Protein AF-A0A2W5E5P2-F1 (afdb_monomer)

Organism: NCBI:txid151895

Nearest PDB structures (foldseek):
  4fcy-assembly1_A  TM=5.021E-01  e=3.282E-08  Muvirus mu
  4fcy-assembly1_B  TM=3.334E-01  e=4.243E-09  Muvirus mu
  1bco-assembly1_A  TM=6.342E-01  e=6.518E-04  Muvirus mu
  1bcm-assembly1_B  TM=6.400E-01  e=9.599E-04  Muvirus mu
  6p5a-assembly1_G  TM=2.755E-01  e=4.121E-02  Drosophila melanogaster

pLDDT: mean 82.72, std 11.28, range [42.25, 94.38]

InterPro domains:
  IPR001584 Integrase, catalytic core [PS50994] (298-435)
  IPR012337 Ribonuclease H-like superfamily [SSF53098] (307-435)
  IPR036397 Ribonuclease H superfamily [G3DSA:3.30.420.10] (304-435)

Solvent-accessible surface area (backbone atoms only — not comparable to full-atom values): 25452 Å² total; per-residue (Å²): 132,91,84,57,94,80,37,68,49,81,46,74,62,83,98,45,79,44,51,30,36,21,52,68,58,49,29,70,70,62,72,48,56,69,65,50,50,61,67,48,39,44,45,56,30,54,71,68,44,64,76,91,48,72,85,48,52,65,57,82,90,71,87,80,44,43,43,56,31,58,52,99,94,43,52,30,31,36,54,88,41,39,60,64,54,83,94,73,29,52,36,62,75,61,57,54,73,68,60,44,54,51,56,49,52,54,49,52,54,52,52,54,50,48,56,50,48,53,53,50,52,55,49,35,71,63,46,17,66,74,43,43,76,82,35,77,93,46,54,87,73,52,23,59,35,48,11,42,35,38,25,53,54,52,52,46,67,76,37,59,87,76,52,94,73,57,86,64,43,67,39,58,64,42,24,64,52,40,61,74,65,66,59,51,79,48,70,51,50,41,67,58,43,46,51,56,52,52,54,45,70,74,36,96,83,57,52,66,70,74,73,53,59,66,92,69,72,87,61,58,86,76,66,80,72,86,52,69,63,63,54,49,52,52,50,50,60,59,65,45,89,62,89,68,50,72,68,55,51,53,50,55,49,43,56,51,20,60,74,72,72,45,87,70,79,55,76,65,52,49,38,67,75,41,60,68,31,70,73,49,43,50,60,50,56,71,72,52,58,86,70,59,73,56,60,81,73,55,74,90,73,83,75,87,70,47,92,44,78,47,46,31,32,35,44,54,72,48,74,51,97,61,81,63,43,84,39,81,42,66,40,88,91,73,73,48,74,40,81,41,78,34,48,50,31,39,32,42,31,27,31,56,44,79,63,46,78,50,16,57,28,77,36,73,62,85,42,48,66,42,53,52,50,12,49,52,41,23,34,69,69,69,74,54,80,40,46,25,38,38,31,56,90,49,68,46,55,87,35,74,69,45,46,53,50,49,52,54,41,40,76,73,62,30,44,80,43,77,51,86,54,74,79,78,46,49,67,58,58,50,53,61,74,76,107

Foldseek 3Di:
DDDDPPQWDWDDDDPDIWIKGDPVVLCVQQVDDPCCCVPPQVVVVLVLADPVQNPAQAGDDSLPGFGWGQDPVGIITTLVSHDCDPDRGSSPSCPDPVVNVVVNVVVVVVVVLVVVLVVLVVQLVVQLVVQLVVPPVDDPVVSSLLSSQLSVLVVCVVCQVPPPDDSLVVLVSQLVSCVVVVRPQHDSHSVRSVVLNVVVVVDVPDDSSNSRDDPCVVVCVVVPDPDVVLLVQLLVVLLDLDPDDLVRSLVVSVVVCVVVVHDRDDSVCCCPPHCVDPVSVVSVVVNPPPPVVVVVPDDDDDDDFDPDWLQEKEKDKDFDPDFWDWDFDQDPVPRDTDTDTFTKMKIWIATRHVLDTQFMAIDSDFEPVRVVRRVVSNCVRVVDHGQEYEYAPTVHCPPPVNVVVVVVSVVVNHHYHHDPDCVVRVSVVVVVVVD

Structure (mmCIF, N/CA/C/O backbone):
data_AF-A0A2W5E5P2-F1
#
_entry.id   AF-A0A2W5E5P2-F1
#
loop_
_atom_site.group_PDB
_atom_site.id
_atom_site.type_symbol
_atom_site.label_atom_id
_atom_site.label_alt_id
_atom_site.label_comp_id
_atom_site.label_asym_id
_atom_site.label_entity_id
_atom_site.label_seq_id
_atom_site.pdbx_PDB_ins_code
_atom_site.Cartn_x
_atom_site.Cartn_y
_atom_site.Cartn_z
_atom_site.occupancy
_atom_site.B_iso_or_equiv
_atom_site.auth_seq_id
_atom_site.auth_comp_id
_atom_site.auth_asym_id
_atom_site.auth_atom_id
_atom_site.pdbx_PDB_model_num
ATOM 1 N N . MET A 1 1 ? -27.662 -18.181 34.108 1.00 81.56 1 MET A N 1
ATOM 2 C CA . MET A 1 1 ? -28.870 -17.351 34.311 1.00 81.56 1 MET A CA 1
ATOM 3 C C . MET A 1 1 ? -28.991 -16.408 33.131 1.00 81.56 1 MET A C 1
ATOM 5 O O . MET A 1 1 ? -27.960 -15.960 32.646 1.00 81.56 1 MET A O 1
ATOM 9 N N . ASN A 1 2 ? -30.200 -16.140 32.643 1.00 85.19 2 ASN A N 1
ATOM 10 C CA . ASN A 1 2 ? -30.403 -15.219 31.527 1.00 85.19 2 ASN A CA 1
ATOM 11 C C . ASN A 1 2 ? -30.612 -13.800 32.069 1.00 85.19 2 ASN A C 1
ATOM 13 O O . ASN A 1 2 ? -31.747 -13.435 32.369 1.00 85.19 2 ASN A O 1
ATOM 17 N N . PHE A 1 3 ? -29.534 -13.040 32.274 1.00 89.00 3 PHE A N 1
ATOM 18 C CA . PHE A 1 3 ? -29.609 -11.689 32.838 1.00 89.00 3 PHE A CA 1
ATOM 19 C C . PHE A 1 3 ? -30.214 -10.676 31.854 1.00 89.00 3 PHE A C 1
ATOM 21 O O . PHE A 1 3 ? -30.082 -10.786 30.639 1.00 89.00 3 PHE A O 1
ATOM 28 N N . ARG A 1 4 ? -30.891 -9.667 32.399 1.00 86.88 4 ARG A N 1
ATOM 29 C CA . ARG A 1 4 ? -31.403 -8.479 31.713 1.00 86.88 4 ARG A CA 1
ATOM 30 C C . ARG A 1 4 ? -31.076 -7.242 32.535 1.00 86.88 4 ARG A C 1
ATOM 32 O O . ARG A 1 4 ? -30.952 -7.312 33.758 1.00 86.88 4 ARG A O 1
ATOM 39 N N . GLN A 1 5 ? -30.980 -6.097 31.865 1.00 83.88 5 GLN A N 1
ATOM 40 C CA . GLN A 1 5 ? -30.762 -4.823 32.541 1.00 83.88 5 GLN A CA 1
ATOM 41 C C . GLN A 1 5 ? -31.852 -4.579 33.598 1.00 83.88 5 GLN A C 1
ATOM 43 O O . GLN A 1 5 ? -33.045 -4.677 33.316 1.00 83.88 5 GLN A O 1
ATOM 48 N N . GLY A 1 6 ? -31.426 -4.280 34.824 1.00 85.88 6 GLY A N 1
ATOM 49 C CA . GLY A 1 6 ? -32.301 -4.044 35.972 1.00 85.88 6 GLY A CA 1
ATOM 50 C C . GLY A 1 6 ? -32.672 -5.293 36.777 1.00 85.88 6 GLY A C 1
ATOM 51 O O . GLY A 1 6 ? -33.470 -5.179 37.702 1.00 85.88 6 GLY A O 1
ATOM 52 N N . ASP A 1 7 ? -32.126 -6.477 36.482 1.00 89.50 7 ASP A N 1
ATOM 53 C CA . ASP A 1 7 ? -32.485 -7.692 37.224 1.00 89.50 7 ASP A CA 1
ATOM 54 C C . ASP A 1 7 ? -31.989 -7.728 38.669 1.00 89.50 7 ASP A C 1
ATOM 56 O O . ASP A 1 7 ? -32.646 -8.329 39.518 1.00 89.50 7 ASP A O 1
ATOM 60 N N . ILE A 1 8 ? -30.838 -7.126 38.958 1.00 92.12 8 ILE A N 1
ATOM 61 C CA . ILE A 1 8 ? -30.255 -7.114 40.300 1.00 92.12 8 ILE A CA 1
ATOM 62 C C . ILE A 1 8 ? -30.016 -5.671 40.728 1.00 92.12 8 ILE A C 1
ATOM 64 O O . ILE A 1 8 ? -29.484 -4.861 39.969 1.00 92.12 8 ILE A O 1
ATOM 68 N N . ILE A 1 9 ? -30.423 -5.362 41.959 1.00 91.00 9 ILE A N 1
ATOM 69 C CA . ILE A 1 9 ? -30.237 -4.061 42.601 1.00 91.00 9 ILE A CA 1
ATOM 70 C C . ILE A 1 9 ? -29.561 -4.284 43.951 1.00 91.00 9 ILE A C 1
ATOM 72 O O . ILE A 1 9 ? -30.058 -5.027 44.797 1.00 91.00 9 ILE A O 1
ATOM 76 N N . THR A 1 10 ? -28.447 -3.603 44.186 1.00 90.50 10 THR A N 1
ATOM 77 C CA . THR A 1 10 ? -27.775 -3.578 45.487 1.00 90.50 10 THR A CA 1
ATOM 78 C C . THR A 1 10 ? -28.138 -2.287 46.224 1.00 90.50 10 THR A C 1
ATOM 80 O O . THR A 1 10 ? -28.123 -1.198 45.652 1.00 90.50 10 THR A O 1
ATOM 83 N N . ARG A 1 11 ? -28.532 -2.390 47.500 1.00 85.75 11 ARG A N 1
ATOM 84 C CA . ARG A 1 11 ? -28.806 -1.222 48.361 1.00 85.75 11 ARG A CA 1
ATOM 85 C C . ARG A 1 11 ? -28.060 -1.352 49.676 1.00 85.75 11 ARG A C 1
ATOM 87 O O . ARG A 1 11 ? -28.207 -2.361 50.368 1.00 85.75 11 ARG A O 1
ATOM 94 N N . ASN A 1 12 ? -27.340 -0.300 50.048 1.00 83.69 12 ASN A N 1
ATOM 95 C CA . ASN A 1 12 ? -26.654 -0.201 51.332 1.00 83.69 12 ASN A CA 1
ATOM 96 C C . ASN A 1 12 ? -27.573 0.501 52.335 1.00 83.69 12 ASN A C 1
ATOM 98 O O . ASN A 1 12 ? -28.024 1.617 52.087 1.00 83.69 12 ASN A O 1
ATOM 102 N N . THR A 1 13 ? -27.892 -0.166 53.445 1.00 75.50 13 THR A N 1
ATOM 103 C CA . THR A 1 13 ? -28.634 0.428 54.568 1.00 75.50 13 THR A CA 1
ATOM 104 C C . THR A 1 13 ? -27.751 0.338 55.810 1.00 75.50 13 THR A C 1
ATOM 106 O O . THR A 1 13 ? -27.682 -0.716 56.444 1.00 75.50 13 THR A O 1
ATOM 109 N N . GLY A 1 14 ? -27.026 1.417 56.121 1.00 73.88 14 GLY A N 1
ATOM 110 C CA . GLY A 1 14 ? -25.947 1.389 57.119 1.00 73.88 14 GLY A CA 1
ATOM 111 C C . GLY A 1 14 ? -24.838 0.411 56.710 1.00 73.88 14 GLY A C 1
ATOM 112 O O . GLY A 1 14 ? -24.455 0.382 55.542 1.00 73.88 14 GLY A O 1
ATOM 113 N N . ASP A 1 15 ? -24.400 -0.443 57.639 1.00 72.19 15 ASP A N 1
ATOM 114 C CA . ASP A 1 15 ? -23.336 -1.442 57.419 1.00 72.19 15 ASP A CA 1
ATOM 115 C C . ASP A 1 15 ? -23.787 -2.705 56.659 1.00 72.19 15 ASP A C 1
ATOM 117 O O . ASP A 1 15 ? -22.994 -3.619 56.434 1.00 72.19 15 ASP A O 1
ATOM 121 N N . LYS A 1 16 ? -25.068 -2.812 56.272 1.00 77.75 16 LYS A N 1
ATOM 122 C CA . LYS A 1 16 ? -25.607 -4.002 55.594 1.00 77.75 16 LYS A CA 1
ATOM 123 C C . LYS A 1 16 ? -25.937 -3.713 54.132 1.00 77.75 16 LYS A C 1
ATOM 125 O O . LYS A 1 16 ? -26.838 -2.927 53.826 1.00 77.75 16 LYS A O 1
ATOM 130 N N . GLN A 1 17 ? -25.250 -4.414 53.231 1.00 85.25 17 GLN A N 1
ATOM 131 C CA . GLN A 1 17 ? -25.606 -4.487 51.817 1.00 85.25 17 GLN A CA 1
ATOM 132 C C . GLN A 1 17 ? -26.724 -5.519 51.623 1.00 85.25 17 GLN A C 1
ATOM 134 O O . GLN A 1 17 ? -26.608 -6.672 52.034 1.00 85.25 17 GLN A O 1
ATOM 139 N N . THR A 1 18 ? -27.822 -5.099 50.998 1.00 89.69 18 THR A N 1
ATOM 140 C CA . THR A 1 18 ? -28.942 -5.975 50.628 1.00 89.69 18 THR A CA 1
ATOM 141 C C . THR A 1 18 ? -28.977 -6.153 49.118 1.00 89.69 18 THR A C 1
ATOM 143 O O . THR A 1 18 ? -28.883 -5.173 48.374 1.00 89.69 18 THR A O 1
ATOM 146 N N . VAL A 1 19 ? -29.103 -7.403 48.669 1.00 92.69 19 VAL A N 1
ATOM 147 C CA . VAL A 1 19 ? -29.170 -7.766 47.249 1.00 92.69 19 VAL A CA 1
ATOM 148 C C . VAL A 1 19 ? -30.609 -8.110 46.896 1.00 92.69 19 VAL A C 1
ATOM 150 O O . VAL A 1 19 ? -31.209 -9.025 47.462 1.00 92.69 19 VAL A O 1
ATOM 153 N N . TRP A 1 20 ? -31.159 -7.355 45.955 1.00 93.31 20 TRP A N 1
ATOM 154 C CA . TRP A 1 20 ? -32.534 -7.459 45.499 1.00 93.31 20 TRP A CA 1
ATOM 155 C C . TRP A 1 20 ? -32.565 -8.027 44.086 1.00 93.31 20 TRP A C 1
ATOM 157 O O . TRP A 1 20 ? -31.897 -7.512 43.195 1.00 93.31 20 TRP A O 1
ATOM 167 N N . VAL A 1 21 ? -33.362 -9.072 43.882 1.00 93.56 21 VAL A N 1
ATOM 168 C CA . VAL A 1 21 ? -33.466 -9.819 42.624 1.00 93.56 21 VAL A CA 1
ATOM 169 C C . VAL A 1 21 ? -34.850 -9.601 42.017 1.00 93.56 21 VAL A C 1
ATOM 171 O O . VAL A 1 21 ? -35.857 -9.675 42.725 1.00 93.56 21 VAL A O 1
ATOM 174 N N . SER A 1 22 ? -34.921 -9.314 40.719 1.00 94.19 22 SER A N 1
ATOM 175 C CA . SER A 1 22 ? -36.174 -9.039 40.016 1.00 94.19 22 SER A CA 1
ATOM 176 C C . SER A 1 22 ? -37.106 -10.250 40.045 1.00 94.19 22 SER A C 1
ATOM 178 O O . SER A 1 22 ? -36.676 -11.404 39.984 1.00 94.19 22 SER A O 1
ATOM 180 N N . GLN A 1 23 ? -38.418 -10.003 40.086 1.00 93.75 23 GLN A N 1
ATOM 181 C CA . GLN A 1 23 ? -39.433 -11.055 39.984 1.00 93.75 23 GLN A CA 1
ATOM 182 C C . GLN A 1 23 ? -39.202 -11.951 38.761 1.00 93.75 23 GLN A C 1
ATOM 184 O O . GLN A 1 23 ? -39.362 -13.163 38.857 1.00 93.75 23 GLN A O 1
ATOM 189 N N . ARG A 1 24 ? -38.834 -11.359 37.620 1.00 92.94 24 ARG A N 1
ATOM 190 C CA . ARG A 1 24 ? -38.582 -12.086 36.373 1.00 92.94 24 ARG A CA 1
ATOM 191 C C . ARG A 1 24 ? -37.457 -13.104 36.549 1.00 92.94 24 ARG A C 1
ATOM 193 O O . ARG A 1 24 ? -37.641 -14.261 36.190 1.00 92.94 24 ARG A O 1
ATOM 200 N N . LEU A 1 25 ? -36.334 -12.680 37.128 1.00 91.94 25 LEU A N 1
ATOM 201 C CA . LEU A 1 25 ? -35.189 -13.551 37.373 1.00 91.94 25 LEU A CA 1
ATOM 202 C C . LEU A 1 25 ? -35.521 -14.629 38.419 1.00 91.94 25 LEU A C 1
ATOM 204 O O . LEU A 1 25 ? -35.109 -15.774 38.270 1.00 91.94 25 LEU A O 1
ATOM 208 N N . VAL A 1 26 ? -36.345 -14.305 39.424 1.00 92.19 26 VAL A N 1
ATOM 209 C CA . VAL A 1 26 ? -36.855 -15.295 40.390 1.00 92.19 26 VAL A CA 1
ATOM 210 C C . VAL A 1 26 ? -37.728 -16.359 39.730 1.00 92.19 26 VAL A C 1
ATOM 212 O O . VAL A 1 26 ? -37.587 -17.537 40.042 1.00 92.19 26 VAL A O 1
ATOM 215 N N . ILE A 1 27 ? -38.617 -15.971 38.818 1.00 92.94 27 ILE A N 1
ATOM 216 C CA . ILE A 1 27 ? -39.468 -16.910 38.075 1.00 92.94 27 ILE A CA 1
ATOM 217 C C . ILE A 1 27 ? -38.615 -17.818 37.181 1.00 92.94 27 ILE A C 1
ATOM 219 O O . ILE A 1 27 ? -38.815 -19.029 37.197 1.00 92.94 27 ILE A O 1
ATOM 223 N N . ASP A 1 28 ? -37.660 -17.236 36.451 1.00 91.69 28 ASP A N 1
ATOM 224 C CA . ASP A 1 28 ? -36.781 -17.940 35.508 1.00 91.69 28 ASP A CA 1
ATOM 225 C C . ASP A 1 28 ? -35.889 -18.975 36.212 1.00 91.69 28 ASP A C 1
ATOM 227 O O . ASP A 1 28 ? -35.798 -20.121 35.785 1.00 91.69 28 ASP A O 1
ATOM 231 N N . VAL A 1 29 ? -35.278 -18.596 37.339 1.00 91.12 29 VAL A N 1
ATOM 232 C CA . VAL A 1 29 ? -34.341 -19.462 38.072 1.00 91.12 29 VAL A CA 1
ATOM 233 C C . VAL A 1 29 ? -35.060 -20.499 38.939 1.00 91.12 29 VAL A C 1
ATOM 235 O O . VAL A 1 29 ? -34.626 -21.646 39.005 1.00 91.12 29 VAL A O 1
ATOM 238 N N . CYS A 1 30 ? -36.155 -20.124 39.607 1.00 89.81 30 CYS A N 1
ATOM 239 C CA . CYS A 1 30 ? -36.837 -21.005 40.561 1.00 89.81 30 CYS A CA 1
ATOM 240 C C . CYS A 1 30 ? -38.021 -21.784 39.966 1.00 89.81 30 CYS A C 1
ATOM 242 O O . CYS A 1 30 ? -38.613 -22.598 40.676 1.00 89.81 30 CYS A O 1
ATOM 244 N N . GLY A 1 31 ? -38.441 -21.496 38.728 1.00 88.06 31 GLY A N 1
ATOM 245 C CA . GLY A 1 31 ? -39.604 -22.132 38.096 1.00 88.06 31 GLY A CA 1
ATOM 246 C C . GLY A 1 31 ? -40.939 -21.849 38.803 1.00 88.06 31 GLY A C 1
ATOM 247 O O . GLY A 1 31 ? -41.869 -22.653 38.740 1.00 88.06 31 GLY A O 1
ATOM 248 N N . ILE A 1 32 ? -41.046 -20.730 39.528 1.00 89.38 32 ILE A N 1
ATOM 249 C CA . ILE A 1 32 ? -42.241 -20.379 40.313 1.00 89.38 32 ILE A CA 1
ATOM 250 C C . ILE A 1 32 ? -43.209 -19.575 39.442 1.00 89.38 32 ILE A C 1
ATOM 252 O O . ILE A 1 32 ? -42.809 -18.628 38.777 1.00 89.38 32 ILE A O 1
ATOM 256 N N . SER A 1 33 ? -44.509 -19.878 39.498 1.00 91.31 33 SER A N 1
ATOM 257 C CA . SER A 1 33 ? -45.507 -19.057 38.799 1.00 91.31 33 SER A CA 1
ATOM 258 C C . SER A 1 33 ? -45.626 -17.650 39.400 1.00 91.31 33 SER A C 1
ATOM 260 O O . SER A 1 33 ? -45.641 -17.464 40.621 1.00 91.31 33 SER A O 1
ATOM 262 N N . GLU A 1 34 ? -45.827 -16.643 38.547 1.00 91.12 34 GLU A N 1
ATOM 263 C CA . GLU A 1 34 ? -46.121 -15.273 38.988 1.00 91.12 34 GLU A CA 1
ATOM 264 C C . GLU A 1 34 ? -47.317 -15.220 39.953 1.00 91.12 34 GLU A C 1
ATOM 266 O O . GLU A 1 34 ? -47.295 -14.491 40.950 1.00 91.12 34 GLU A O 1
ATOM 271 N N . LYS A 1 35 ? -48.346 -16.038 39.693 1.00 92.12 35 LYS A N 1
ATOM 272 C CA . LYS A 1 35 ? -49.526 -16.148 40.556 1.00 92.12 35 LYS A CA 1
ATOM 273 C C . LYS A 1 35 ? -49.124 -16.510 41.985 1.00 92.12 35 LYS A C 1
ATOM 275 O O . LYS A 1 35 ? -49.577 -15.841 42.909 1.00 92.12 35 LYS A O 1
ATOM 280 N N . HIS A 1 36 ? -48.241 -17.493 42.170 1.00 90.31 36 HIS A N 1
ATOM 281 C CA . HIS A 1 36 ? -47.772 -17.907 43.494 1.00 90.31 36 HIS A CA 1
ATOM 282 C C . HIS A 1 36 ? -47.034 -16.778 44.226 1.00 90.31 36 HIS A C 1
ATOM 284 O O . HIS A 1 36 ? -47.333 -16.486 45.387 1.00 90.31 36 HIS A O 1
ATOM 290 N N . LEU A 1 37 ? -46.125 -16.087 43.534 1.00 91.12 37 LEU A N 1
ATOM 291 C CA . LEU A 1 37 ? -45.415 -14.941 44.097 1.00 91.12 37 LEU A CA 1
ATOM 292 C C . LEU A 1 37 ? -46.387 -13.833 44.531 1.00 91.12 37 LEU A C 1
ATOM 294 O O . LEU A 1 37 ? -46.257 -13.303 45.636 1.00 91.12 37 LEU A O 1
ATOM 298 N N . ARG A 1 38 ? -47.385 -13.515 43.698 1.00 90.19 38 ARG A N 1
ATOM 299 C CA . ARG A 1 38 ? -48.368 -12.455 43.954 1.00 90.19 38 ARG A CA 1
ATOM 300 C C . ARG A 1 38 ? -49.349 -12.793 45.076 1.00 90.19 38 ARG A C 1
ATOM 302 O O . ARG A 1 38 ? -49.596 -11.937 45.917 1.00 90.19 38 ARG A O 1
ATOM 309 N N . THR A 1 39 ? -49.932 -13.992 45.081 1.00 88.94 39 THR A N 1
ATOM 310 C CA . THR A 1 39 ? -51.040 -14.333 45.992 1.00 88.94 39 THR A CA 1
ATOM 311 C C . THR A 1 39 ? -50.588 -15.005 47.281 1.00 88.94 39 THR A C 1
ATOM 313 O O . THR A 1 39 ? -51.294 -14.912 48.279 1.00 88.94 39 THR A O 1
ATOM 316 N N . VAL A 1 40 ? -49.439 -15.686 47.284 1.00 89.19 40 VAL A N 1
ATOM 317 C CA . VAL A 1 40 ? -48.952 -16.427 48.457 1.00 89.19 40 VAL A CA 1
ATOM 318 C C . VAL A 1 40 ? -47.790 -15.690 49.109 1.00 89.19 40 VAL A C 1
ATOM 320 O O . VAL A 1 40 ? -47.907 -15.260 50.255 1.00 89.19 40 VAL A O 1
ATOM 323 N N . CYS A 1 41 ? -46.679 -15.505 48.391 1.00 88.94 41 CYS A N 1
ATOM 324 C CA . CYS A 1 41 ? -45.459 -14.940 48.976 1.00 88.94 41 CYS A CA 1
ATOM 325 C C . CYS A 1 41 ? -45.663 -13.495 49.443 1.00 88.94 41 CYS A C 1
ATOM 327 O O . CYS A 1 41 ? -45.312 -13.164 50.576 1.00 88.94 41 CYS A O 1
ATOM 329 N N . ARG A 1 42 ? -46.272 -12.643 48.604 1.00 90.69 42 ARG A N 1
ATOM 330 C CA . ARG A 1 42 ? -46.484 -11.232 48.961 1.00 90.69 42 ARG A CA 1
ATOM 331 C C . ARG A 1 42 ? -47.466 -11.044 50.105 1.00 90.69 42 ARG A C 1
ATOM 333 O O . ARG A 1 42 ? -47.174 -10.243 50.989 1.00 90.69 42 ARG A O 1
ATOM 340 N N . ASN A 1 43 ? -48.584 -11.771 50.092 1.00 89.94 43 ASN A N 1
ATOM 341 C CA . ASN A 1 43 ? -49.609 -11.677 51.132 1.00 89.94 43 ASN A CA 1
ATOM 342 C C . ASN A 1 43 ? -49.062 -12.131 52.488 1.00 89.94 43 ASN A C 1
ATOM 344 O O . ASN A 1 43 ? -49.134 -11.365 53.443 1.00 89.94 43 ASN A O 1
ATOM 348 N N . ARG A 1 44 ? -48.384 -13.288 52.548 1.00 89.69 44 ARG A N 1
ATOM 349 C CA . ARG A 1 44 ? -47.745 -13.778 53.786 1.00 89.69 44 ARG A CA 1
ATOM 350 C C . ARG A 1 44 ? -46.717 -12.797 54.350 1.00 89.69 44 ARG A C 1
ATOM 352 O O . ARG A 1 44 ? -46.625 -12.625 55.563 1.00 89.69 44 ARG A O 1
ATOM 359 N N . TYR A 1 45 ? -45.941 -12.142 53.485 1.00 90.94 45 TYR A N 1
ATOM 360 C CA . TYR A 1 45 ? -45.010 -11.109 53.937 1.00 90.94 45 TYR A CA 1
ATOM 361 C C . TYR A 1 45 ? -45.720 -9.860 54.430 1.00 90.94 45 TYR A C 1
ATOM 363 O O . TYR A 1 45 ? -45.411 -9.381 55.520 1.00 90.94 45 TYR A O 1
ATOM 371 N N . LYS A 1 46 ? -46.728 -9.386 53.702 1.00 89.12 46 LYS A N 1
ATOM 372 C CA . LYS A 1 46 ? -47.509 -8.215 54.096 1.00 89.12 46 LYS A CA 1
ATOM 373 C C . LYS A 1 46 ? -48.242 -8.425 55.430 1.00 89.12 46 LYS A C 1
ATOM 375 O O . LYS A 1 46 ? -48.257 -7.515 56.249 1.00 89.12 46 LYS A O 1
ATOM 380 N N . GLU A 1 47 ? -48.762 -9.622 55.692 1.00 90.25 47 GLU A N 1
ATOM 381 C CA . GLU A 1 47 ? -49.372 -10.010 56.978 1.00 90.25 47 GLU A CA 1
ATOM 382 C C . GLU A 1 47 ? -48.371 -10.013 58.142 1.00 90.25 47 GLU A C 1
ATOM 384 O O . GLU A 1 47 ? -48.736 -9.713 59.275 1.00 90.25 47 GLU A O 1
ATOM 389 N N . SER A 1 48 ? -47.097 -10.316 57.871 1.00 88.75 48 SER A N 1
ATOM 390 C CA . SER A 1 48 ? -46.043 -10.306 58.894 1.00 88.75 48 SER A CA 1
ATOM 391 C C . SER A 1 48 ? -45.599 -8.900 59.315 1.00 88.75 48 SER A C 1
ATOM 393 O O . SER A 1 48 ? -44.935 -8.756 60.342 1.00 88.75 48 SER A O 1
ATOM 395 N N . VAL A 1 49 ? -45.942 -7.876 58.527 1.00 89.19 49 VAL A N 1
ATOM 396 C CA . VAL A 1 49 ? -45.543 -6.477 58.720 1.00 89.19 49 VAL A CA 1
ATOM 397 C C . VAL A 1 49 ? -46.683 -5.701 59.386 1.00 89.19 49 VAL A C 1
ATOM 399 O O . VAL A 1 49 ? -47.845 -5.841 59.004 1.00 89.19 49 VAL A O 1
ATOM 402 N N . GLN A 1 50 ? -46.362 -4.833 60.352 1.00 88.31 50 GLN A N 1
ATOM 403 C CA . GLN A 1 50 ? -47.354 -3.962 60.994 1.00 88.31 50 GLN A CA 1
ATOM 404 C C . GLN A 1 50 ? -48.064 -3.060 59.970 1.00 88.31 50 GLN A C 1
ATOM 406 O O . GLN A 1 50 ? -47.434 -2.517 59.060 1.00 88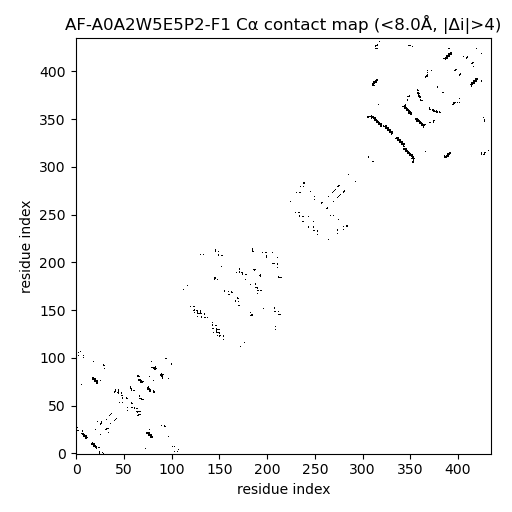.31 50 GLN A O 1
ATOM 411 N N . LYS A 1 51 ? -49.376 -2.855 60.152 1.00 89.31 51 LYS A N 1
ATOM 412 C CA . LYS A 1 51 ? -50.236 -2.105 59.214 1.00 89.31 51 LYS A CA 1
ATOM 413 C C . LYS A 1 51 ? -49.721 -0.692 58.910 1.00 89.31 51 LYS A C 1
ATOM 415 O O . LYS A 1 51 ? -49.860 -0.237 57.781 1.00 89.31 51 LYS A O 1
ATOM 420 N N . CYS A 1 52 ? -49.066 -0.033 59.869 1.00 87.81 52 CYS A N 1
ATOM 421 C CA . CYS A 1 52 ? -48.493 1.306 59.698 1.00 87.81 52 CYS A CA 1
ATOM 422 C C . CYS A 1 52 ? -47.396 1.391 58.619 1.00 87.81 52 CYS A C 1
ATOM 424 O O . CYS A 1 52 ? -47.152 2.475 58.099 1.00 87.81 52 CYS A O 1
ATOM 426 N N . TYR A 1 53 ? -46.767 0.276 58.232 1.00 86.56 53 TYR A N 1
ATOM 427 C CA . TYR A 1 53 ? -45.739 0.271 57.187 1.00 86.56 53 TYR A CA 1
ATOM 428 C C . TYR A 1 53 ? -46.274 -0.081 55.792 1.00 86.56 53 TYR A C 1
ATOM 430 O O . TYR A 1 53 ? -45.530 0.019 54.822 1.00 86.56 53 TYR A O 1
ATOM 438 N N . HIS A 1 54 ? -47.547 -0.476 55.649 1.00 86.50 54 HIS A N 1
ATOM 439 C CA . HIS A 1 54 ? -48.093 -1.016 54.387 1.00 86.50 54 HIS A CA 1
ATOM 440 C C . HIS A 1 54 ? -48.144 -0.005 53.232 1.00 86.50 54 HIS A C 1
ATOM 442 O O . HIS A 1 54 ? -48.320 -0.413 52.085 1.00 86.50 54 HIS A O 1
ATOM 448 N N . HIS A 1 55 ? -47.986 1.283 53.531 1.00 84.12 55 HIS A N 1
ATOM 449 C CA . HIS A 1 55 ? -47.933 2.380 52.562 1.00 84.12 55 HIS A CA 1
ATOM 450 C C . HIS A 1 55 ? -46.551 2.531 51.902 1.00 84.12 55 HIS A C 1
ATOM 452 O O . HIS A 1 55 ? -46.434 3.216 50.889 1.00 84.12 55 HIS A O 1
ATOM 458 N N . HIS A 1 56 ? -45.496 1.929 52.466 1.00 85.81 56 HIS A N 1
ATOM 459 C CA . HIS A 1 56 ? -44.141 2.052 51.932 1.00 85.81 56 HIS A CA 1
ATOM 460 C C . HIS A 1 56 ? -43.881 1.070 50.787 1.00 85.81 56 HIS A C 1
ATOM 462 O O . HIS A 1 56 ? -44.285 -0.091 50.818 1.00 85.81 56 HIS A O 1
ATOM 468 N N . ASN A 1 57 ? -43.106 1.530 49.804 1.00 86.19 57 ASN A N 1
ATOM 469 C CA . ASN A 1 57 ? -42.658 0.717 48.671 1.00 86.19 57 ASN A CA 1
ATOM 470 C C . ASN A 1 57 ? -41.648 -0.376 49.071 1.00 86.19 57 ASN A C 1
ATOM 472 O O . ASN A 1 57 ? -41.563 -1.416 48.416 1.00 86.19 57 ASN A O 1
ATOM 476 N N . ILE A 1 58 ? -40.900 -0.151 50.156 1.00 87.75 58 ILE A N 1
ATOM 477 C CA . ILE A 1 58 ? -39.954 -1.101 50.748 1.00 87.75 58 ILE A CA 1
ATOM 478 C C . ILE A 1 58 ? -40.379 -1.327 52.196 1.00 87.75 58 ILE A C 1
ATOM 480 O O . ILE A 1 58 ? -40.344 -0.406 53.008 1.00 87.75 58 ILE A O 1
ATOM 484 N N . LEU A 1 59 ? -40.788 -2.553 52.513 1.00 88.06 59 LEU A N 1
ATOM 485 C CA . LEU A 1 59 ? -41.259 -2.923 53.847 1.00 88.06 59 LEU A CA 1
ATOM 486 C C . LEU A 1 59 ? -40.083 -3.346 54.762 1.00 88.06 59 LEU A C 1
ATOM 488 O O . LEU A 1 59 ? -39.025 -3.781 54.271 1.00 88.06 59 LEU A O 1
ATOM 492 N N . PRO A 1 60 ? -40.239 -3.221 56.096 1.00 87.00 60 PRO A N 1
ATOM 493 C CA . PRO A 1 60 ? -39.216 -3.618 57.061 1.00 87.00 60 PRO A CA 1
ATOM 494 C C . PRO A 1 60 ? -38.975 -5.131 57.048 1.00 87.00 60 PRO A C 1
ATOM 496 O O . PRO A 1 60 ? -39.873 -5.928 56.769 1.00 87.00 60 PRO A O 1
ATOM 499 N N . ASP A 1 61 ? -37.748 -5.547 57.350 1.00 87.19 61 ASP A N 1
ATOM 500 C CA . ASP A 1 61 ? -37.400 -6.966 57.408 1.00 87.19 61 ASP A CA 1
ATOM 501 C C . ASP A 1 61 ? -37.982 -7.627 58.667 1.00 87.19 61 ASP A C 1
ATOM 503 O O . ASP A 1 61 ? -37.601 -7.301 59.788 1.00 87.19 61 ASP A O 1
ATOM 507 N N . THR A 1 62 ? -38.911 -8.564 58.473 1.00 85.62 62 THR A N 1
ATOM 508 C CA . THR A 1 62 ? -39.569 -9.320 59.551 1.00 85.62 62 THR A CA 1
ATOM 509 C C . THR A 1 62 ? -38.964 -10.708 59.751 1.00 85.62 62 THR A C 1
ATOM 511 O O . THR A 1 62 ? -39.336 -11.399 60.697 1.00 85.62 62 THR A O 1
ATOM 514 N N . GLY A 1 63 ? -38.087 -11.164 58.845 1.00 83.31 63 GLY A N 1
ATOM 515 C CA . GLY A 1 63 ? -37.462 -12.493 58.872 1.00 83.31 63 GLY A CA 1
ATOM 516 C C . GLY A 1 63 ? -38.401 -13.697 58.676 1.00 83.31 63 GLY A C 1
ATOM 517 O O . GLY A 1 63 ? -37.925 -14.827 58.607 1.00 83.31 63 GLY A O 1
ATOM 518 N N . LYS A 1 64 ? -39.724 -13.495 58.580 1.00 81.75 64 LYS A N 1
ATOM 519 C CA . LYS A 1 64 ? -40.727 -14.580 58.614 1.00 81.75 64 LYS A CA 1
ATOM 520 C C . LYS A 1 64 ? -41.140 -15.119 57.241 1.00 81.75 64 LYS A C 1
ATOM 522 O O . LYS A 1 64 ? -41.742 -16.187 57.162 1.00 81.75 64 LYS A O 1
ATOM 527 N N . SER A 1 65 ? -40.866 -14.400 56.156 1.00 87.12 65 SER A N 1
ATOM 528 C CA . SER A 1 65 ? -41.303 -14.768 54.801 1.00 87.12 65 SER A CA 1
ATOM 529 C C . SER A 1 65 ? -40.479 -14.053 53.724 1.00 87.12 65 SER A C 1
ATOM 531 O O . SER A 1 65 ? -39.533 -13.332 54.037 1.00 87.12 65 SER A O 1
ATOM 533 N N . TRP A 1 66 ? -40.813 -14.292 52.451 1.00 90.94 66 TRP A N 1
ATOM 534 C CA . TRP A 1 66 ? -40.098 -13.725 51.308 1.00 90.94 66 TRP A CA 1
ATOM 535 C C . TRP A 1 66 ? -40.322 -12.220 51.254 1.00 90.94 66 TRP A C 1
ATOM 537 O O . TRP A 1 66 ? -41.376 -11.743 50.822 1.00 90.94 66 TRP A O 1
ATOM 547 N N . ARG A 1 67 ? -39.308 -11.483 51.691 1.00 91.75 67 ARG A N 1
ATOM 548 C CA . ARG A 1 67 ? -39.304 -10.031 51.663 1.00 91.75 67 ARG A CA 1
ATOM 549 C C . ARG A 1 67 ? -39.292 -9.530 50.223 1.00 91.75 67 ARG A C 1
ATOM 551 O O . ARG A 1 67 ? -38.459 -9.951 49.421 1.00 91.75 67 ARG A O 1
ATOM 558 N N . TRP A 1 68 ? -40.214 -8.623 49.915 1.00 92.56 68 TRP A N 1
ATOM 559 C CA . TRP A 1 68 ? -40.333 -7.999 48.602 1.00 92.56 68 TRP A CA 1
ATOM 560 C C . TRP A 1 68 ? -40.445 -6.478 48.706 1.00 92.56 68 TRP A C 1
ATOM 562 O O . TRP A 1 68 ? -40.862 -5.937 49.731 1.00 92.56 68 TRP A O 1
ATOM 572 N N . ALA A 1 69 ? -40.081 -5.805 47.622 1.00 91.69 69 ALA A N 1
ATOM 573 C CA . ALA A 1 69 ? -40.195 -4.366 47.443 1.00 91.69 69 ALA A CA 1
ATOM 574 C C . ALA A 1 69 ? -40.754 -4.050 46.053 1.00 91.69 69 ALA A C 1
ATOM 576 O O . ALA A 1 69 ? -40.510 -4.789 45.096 1.00 91.69 69 ALA A O 1
ATOM 577 N N . LYS A 1 70 ? -41.503 -2.951 45.938 1.00 90.75 70 LYS A N 1
ATOM 578 C CA . LYS A 1 70 ? -41.898 -2.376 44.649 1.00 90.75 70 LYS A CA 1
ATOM 579 C C . LYS A 1 70 ? -40.924 -1.246 44.320 1.00 90.75 70 LYS A C 1
ATOM 581 O O . LYS A 1 70 ? -40.841 -0.278 45.066 1.00 90.75 70 LYS A O 1
ATOM 586 N N . MET A 1 71 ? -40.169 -1.392 43.241 1.00 88.06 71 MET A N 1
ATOM 587 C CA . MET A 1 71 ? -39.237 -0.384 42.724 1.00 88.06 71 MET A CA 1
ATOM 588 C C . MET A 1 71 ? -39.654 -0.009 41.292 1.00 88.06 71 MET A C 1
ATOM 590 O O . MET A 1 71 ? -40.561 -0.638 40.744 1.00 88.06 71 MET A O 1
ATOM 594 N N . ASP A 1 72 ? -39.030 1.004 40.688 1.00 74.69 72 ASP A N 1
ATOM 595 C CA . ASP A 1 72 ? -39.500 1.609 39.425 1.00 74.69 72 ASP A CA 1
ATOM 596 C C . ASP A 1 72 ? -39.681 0.595 38.279 1.00 74.69 72 ASP A C 1
ATOM 598 O O . ASP A 1 72 ? -40.652 0.666 37.532 1.00 74.69 72 ASP A O 1
ATOM 602 N N . ALA A 1 73 ? -38.807 -0.413 38.196 1.00 77.38 73 ALA A N 1
ATOM 603 C CA . ALA A 1 73 ? -38.853 -1.464 37.175 1.00 77.38 73 ALA A CA 1
ATOM 604 C C . ALA A 1 73 ? -39.713 -2.696 37.551 1.00 77.38 73 ALA A C 1
ATOM 606 O O . ALA A 1 73 ? -39.785 -3.658 36.786 1.00 77.38 73 ALA A O 1
ATOM 607 N N . GLY A 1 74 ? -40.381 -2.693 38.714 1.00 89.50 74 GLY A N 1
ATOM 608 C CA . GLY A 1 74 ? -41.308 -3.751 39.130 1.00 89.50 74 GLY A CA 1
ATOM 609 C C . GLY A 1 74 ? -41.080 -4.288 40.545 1.00 89.50 74 GLY A C 1
ATOM 610 O O . GLY A 1 74 ? -40.688 -3.568 41.463 1.00 89.50 74 GLY A O 1
ATOM 611 N N . PHE A 1 75 ? -41.392 -5.570 40.753 1.00 92.94 75 PHE A N 1
ATOM 612 C CA . PHE A 1 75 ? -41.226 -6.233 42.050 1.00 92.94 75 PHE A CA 1
ATOM 613 C C . PHE A 1 75 ? -39.851 -6.883 42.173 1.00 92.94 75 PHE A C 1
ATOM 615 O O . PHE A 1 75 ? -39.422 -7.618 41.283 1.00 92.94 75 PHE A O 1
ATOM 622 N N . TYR A 1 76 ? -39.222 -6.676 43.324 1.00 94.25 76 TYR A N 1
ATOM 623 C CA . TYR A 1 76 ? -37.930 -7.247 43.681 1.00 94.25 76 TYR A CA 1
ATOM 624 C C . TYR A 1 76 ? -38.025 -8.030 44.985 1.00 94.25 76 TYR A C 1
ATOM 626 O O . TYR A 1 76 ? -38.819 -7.686 45.861 1.00 94.25 76 TYR A O 1
ATOM 634 N N . TYR A 1 77 ? -37.198 -9.061 45.120 1.00 93.44 77 TYR A N 1
ATOM 635 C CA . TYR A 1 77 ? -37.136 -9.949 46.276 1.00 93.44 77 TYR A CA 1
ATOM 636 C C . TYR A 1 77 ? -35.750 -9.899 46.912 1.00 93.44 77 TYR A C 1
ATOM 638 O O . TYR A 1 77 ? -34.743 -9.928 46.209 1.00 93.44 77 TYR A O 1
ATOM 646 N N . ASP A 1 78 ? -35.702 -9.824 48.238 1.00 92.94 78 ASP A N 1
ATOM 647 C CA . ASP A 1 78 ? -34.450 -9.833 49.000 1.00 92.94 78 ASP A CA 1
ATOM 648 C C . ASP A 1 78 ? -33.857 -11.250 48.991 1.00 92.94 78 ASP A C 1
ATOM 650 O O . ASP A 1 78 ? -34.449 -12.180 49.554 1.00 92.94 78 ASP A O 1
ATOM 654 N N . LEU A 1 79 ? -32.695 -11.417 48.351 1.00 92.19 79 LEU A N 1
ATOM 655 C CA . LEU A 1 79 ? -32.049 -12.716 48.142 1.00 92.19 79 LEU A CA 1
ATOM 656 C C . LEU A 1 79 ? -31.811 -13.459 49.464 1.00 92.19 79 LEU A C 1
ATOM 658 O O . LEU A 1 79 ? -31.996 -14.676 49.542 1.00 92.19 79 LEU A O 1
ATOM 662 N N . ALA A 1 80 ? -31.468 -12.735 50.534 1.00 90.00 80 ALA A N 1
ATOM 663 C CA . ALA A 1 80 ? -31.187 -13.335 51.835 1.00 90.00 80 ALA A CA 1
ATOM 664 C C . ALA A 1 80 ? -32.434 -13.968 52.478 1.00 90.00 80 ALA A C 1
ATOM 666 O O . ALA A 1 80 ? -32.309 -14.907 53.274 1.00 90.00 80 ALA A O 1
ATOM 667 N N . ARG A 1 81 ? -33.629 -13.469 52.126 1.00 90.50 81 ARG A N 1
ATOM 668 C CA . ARG A 1 81 ? -34.934 -13.865 52.687 1.00 90.50 81 ARG A CA 1
ATOM 669 C C . ARG A 1 81 ? -35.745 -14.794 51.784 1.00 90.50 81 ARG A C 1
ATOM 671 O O . ARG A 1 81 ? -36.835 -15.219 52.174 1.00 90.50 81 ARG A O 1
ATOM 678 N N . ILE A 1 82 ? -35.218 -15.162 50.619 1.00 90.38 82 ILE A N 1
ATOM 679 C CA . ILE A 1 82 ? -35.764 -16.252 49.807 1.00 90.38 82 ILE A CA 1
ATOM 680 C C . ILE A 1 82 ? -35.641 -17.567 50.594 1.00 90.38 82 ILE A C 1
ATOM 682 O O . ILE A 1 82 ? -34.602 -17.865 51.188 1.00 90.38 82 ILE A O 1
ATOM 686 N N . SER A 1 83 ? -36.720 -18.356 50.635 1.00 86.56 83 SER A N 1
ATOM 687 C CA . SER A 1 83 ? -36.749 -19.611 51.399 1.00 86.56 83 SER A CA 1
ATOM 688 C C . SER A 1 83 ? -35.708 -20.596 50.878 1.00 86.56 83 SER A C 1
ATOM 690 O O . SER A 1 83 ? -35.697 -20.930 49.697 1.00 86.56 83 SER A O 1
ATOM 692 N N . ASN A 1 84 ? -34.896 -21.128 51.788 1.00 88.44 84 ASN A N 1
ATOM 693 C CA . ASN A 1 84 ? -33.939 -22.194 51.505 1.00 88.44 84 ASN A CA 1
ATOM 694 C C . ASN A 1 84 ? -34.267 -23.479 52.277 1.00 88.44 84 ASN A C 1
ATOM 696 O O . ASN A 1 84 ? -33.381 -24.117 52.836 1.00 88.44 84 ASN A O 1
ATOM 700 N N . LYS A 1 85 ? -35.561 -23.785 52.411 1.00 83.56 85 LYS A N 1
ATOM 701 C CA . LYS A 1 85 ? -36.038 -24.992 53.091 1.00 83.56 85 LYS A CA 1
ATOM 702 C C . LYS A 1 85 ? -36.236 -26.126 52.085 1.00 83.56 85 LYS A C 1
ATOM 704 O O . LYS A 1 85 ? -36.741 -25.892 50.981 1.00 83.56 85 LYS A O 1
ATOM 709 N N . ALA A 1 86 ? -35.905 -27.344 52.507 1.00 74.31 86 ALA A N 1
ATOM 710 C CA . ALA A 1 86 ? -36.200 -28.560 51.760 1.00 74.31 86 ALA A CA 1
ATOM 711 C C . ALA A 1 86 ? -37.724 -28.707 51.538 1.00 74.31 86 ALA A C 1
ATOM 713 O O . ALA A 1 86 ? -38.505 -28.260 52.385 1.00 74.31 86 ALA A O 1
ATOM 714 N N . PRO A 1 87 ? -38.170 -29.313 50.421 1.00 80.19 87 PRO A N 1
ATOM 715 C CA . PRO A 1 87 ? -37.360 -29.960 49.380 1.00 80.19 87 PRO A CA 1
ATOM 716 C C . PRO A 1 87 ? -36.817 -29.009 48.297 1.00 80.19 87 PRO A C 1
ATOM 718 O O . PRO A 1 87 ? -35.921 -29.396 47.561 1.00 80.19 87 PRO A O 1
ATOM 721 N N . GLN A 1 88 ? -37.333 -27.779 48.193 1.00 81.94 88 GLN A N 1
ATOM 722 C CA . GLN A 1 88 ? -37.111 -26.925 47.015 1.00 81.94 88 GLN A CA 1
ATOM 723 C C . GLN A 1 88 ? -35.845 -26.053 47.068 1.00 81.94 88 GLN A C 1
ATOM 725 O O . GLN A 1 88 ? -35.319 -25.707 46.022 1.00 81.94 88 GLN A O 1
ATOM 730 N N . ASN A 1 89 ? -35.348 -25.670 48.254 1.00 87.75 89 ASN A N 1
ATOM 731 C CA . ASN A 1 89 ? -34.075 -24.937 48.421 1.00 87.75 89 ASN A CA 1
ATOM 732 C C . ASN A 1 89 ? -33.866 -23.741 47.457 1.00 87.75 89 ASN A C 1
ATOM 734 O O . ASN A 1 89 ? -32.785 -23.563 46.898 1.00 87.75 89 ASN A O 1
ATOM 738 N N . TYR A 1 90 ? -34.890 -22.893 47.280 1.00 88.50 90 TYR A N 1
ATOM 739 C CA . TYR A 1 90 ? -34.912 -21.862 46.232 1.00 88.50 90 TYR A CA 1
ATOM 740 C C . TYR A 1 90 ? -33.723 -20.898 46.239 1.00 88.50 90 TYR A C 1
ATOM 742 O O . TYR A 1 90 ? -33.232 -20.510 45.183 1.00 88.50 90 TYR A O 1
ATOM 750 N N . ARG A 1 91 ? -33.246 -20.500 47.424 1.00 89.19 91 ARG A N 1
ATOM 751 C CA . ARG A 1 91 ? -32.088 -19.602 47.531 1.00 89.19 91 ARG A CA 1
ATOM 752 C C . ARG A 1 91 ? -30.813 -20.248 46.982 1.00 89.19 91 ARG A C 1
ATOM 754 O O . ARG A 1 91 ? -29.984 -19.547 4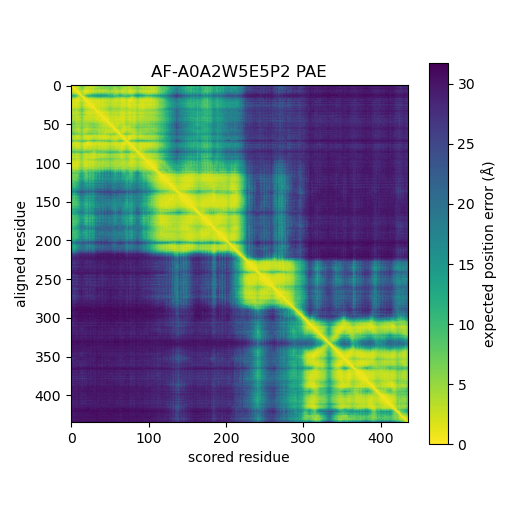6.417 1.00 89.19 91 ARG A O 1
ATOM 761 N N . GLY A 1 92 ? -30.674 -21.568 47.117 1.00 87.81 92 GLY A N 1
ATOM 762 C CA . GLY A 1 92 ? -29.530 -22.326 46.615 1.00 87.81 92 GLY A CA 1
ATOM 763 C C . GLY A 1 92 ? -29.355 -22.249 45.097 1.00 87.81 92 GLY A C 1
ATOM 764 O O . GLY A 1 92 ? -28.219 -22.268 44.634 1.00 87.81 92 GLY A O 1
ATOM 765 N N . TYR A 1 93 ? -30.434 -22.072 44.323 1.00 88.75 93 TYR A N 1
ATOM 766 C CA . TYR A 1 93 ? -30.345 -21.922 42.862 1.00 88.75 93 TYR A CA 1
ATOM 767 C C . TYR A 1 93 ? -29.605 -20.655 42.416 1.00 88.75 93 TYR A C 1
ATOM 769 O O . TYR A 1 93 ? -29.087 -20.610 41.302 1.00 88.75 93 TYR A O 1
ATOM 777 N N . PHE A 1 94 ? -29.534 -19.635 43.275 1.00 88.19 94 PHE A N 1
ATOM 778 C CA . PHE A 1 94 ? -28.807 -18.400 42.984 1.00 88.19 94 PHE A CA 1
ATOM 779 C C . PHE A 1 94 ? -27.313 -18.474 43.316 1.00 88.19 94 PHE A C 1
ATOM 781 O O . PHE A 1 94 ? -26.560 -17.598 42.896 1.00 88.19 94 PHE A O 1
ATOM 788 N N . GLY A 1 95 ? -26.878 -19.510 44.040 1.00 87.25 95 GLY A N 1
ATOM 789 C CA . GLY A 1 95 ? -25.503 -19.640 44.511 1.00 87.25 95 GLY A CA 1
ATOM 790 C C . GLY A 1 95 ? -25.131 -18.601 45.573 1.00 87.25 95 GLY A C 1
ATOM 791 O O . GLY A 1 95 ? -25.962 -18.187 46.384 1.00 87.25 95 GLY A O 1
ATOM 792 N N . ASP A 1 96 ? -23.856 -18.210 45.590 1.00 89.56 96 ASP A N 1
ATOM 793 C CA . ASP A 1 96 ? -23.356 -17.180 46.498 1.00 89.56 96 ASP A CA 1
ATOM 794 C C . ASP A 1 96 ? -23.744 -15.764 46.034 1.00 89.56 96 ASP A C 1
ATOM 796 O O . ASP A 1 96 ? -23.665 -15.426 44.852 1.00 89.56 96 ASP A O 1
ATOM 800 N N . SER A 1 97 ? -24.125 -14.912 46.988 1.00 88.50 97 SER A N 1
ATOM 801 C CA . SER A 1 97 ? -24.603 -13.555 46.712 1.00 88.50 97 SER A CA 1
ATOM 802 C C . SER A 1 97 ? -23.525 -12.676 46.081 1.00 88.50 97 SER A C 1
ATOM 804 O O . SER A 1 97 ? -23.849 -11.840 45.238 1.00 88.50 97 SER A O 1
ATOM 806 N N . SER A 1 98 ? -22.260 -12.833 46.488 1.00 88.00 98 SER A N 1
ATOM 807 C CA . SER A 1 98 ? -21.161 -12.023 45.952 1.00 88.00 98 SER A CA 1
ATOM 808 C C . SER A 1 98 ? -20.822 -12.429 44.515 1.00 88.00 98 SER A C 1
ATOM 810 O O . SER A 1 98 ? -20.688 -11.575 43.637 1.00 88.00 98 SER A O 1
ATOM 812 N N . ALA A 1 99 ? -20.798 -13.739 44.250 1.00 89.00 99 ALA A N 1
ATOM 813 C CA . ALA A 1 99 ? -20.598 -14.293 42.917 1.00 89.00 99 ALA A CA 1
ATOM 814 C C . ALA A 1 99 ? -21.725 -13.893 41.948 1.00 89.00 99 ALA A C 1
ATOM 816 O O . ALA A 1 99 ? -21.451 -13.560 40.794 1.00 89.00 99 ALA A O 1
ATOM 817 N N . LEU A 1 100 ? -22.978 -13.868 42.420 1.00 90.38 100 LEU A N 1
ATOM 818 C CA . LEU A 1 100 ? -24.128 -13.461 41.614 1.00 90.38 100 LEU A CA 1
ATOM 819 C C . LEU A 1 100 ? -24.013 -12.002 41.152 1.00 90.38 100 LEU A C 1
ATOM 821 O O . LEU A 1 100 ? -24.157 -11.731 39.960 1.00 90.38 100 LEU A O 1
ATOM 825 N N . VAL A 1 101 ? -23.726 -11.075 42.073 1.00 90.75 101 VAL A N 1
ATOM 826 C CA . VAL A 1 101 ? -23.568 -9.649 41.739 1.00 90.75 101 VAL A CA 1
ATOM 827 C C . VAL A 1 101 ? -22.433 -9.462 40.736 1.00 90.75 101 VAL A C 1
ATOM 829 O O . VAL A 1 101 ? -22.642 -8.818 39.713 1.00 90.75 101 VAL A O 1
ATOM 832 N N . LYS A 1 102 ? -21.286 -10.117 40.957 1.00 89.81 102 LYS A N 1
ATOM 833 C CA . LYS A 1 102 ? -20.151 -10.062 40.029 1.00 89.81 102 LYS A CA 1
ATOM 834 C C . LYS A 1 102 ? -20.524 -10.553 38.625 1.00 89.81 102 LYS A C 1
ATOM 836 O O . LYS A 1 102 ? -20.258 -9.872 37.644 1.00 89.81 102 LYS A O 1
ATOM 841 N N . SER A 1 103 ? -21.219 -11.690 38.523 1.00 88.62 103 SER A N 1
ATOM 842 C CA . SER A 1 103 ? -21.650 -12.236 37.226 1.00 88.62 103 SER A CA 1
ATOM 843 C C . SER A 1 103 ? -22.622 -11.319 36.468 1.00 88.62 103 SER A C 1
ATOM 845 O O . SER A 1 103 ? -22.633 -11.292 35.238 1.00 88.62 103 SER A O 1
ATOM 847 N N . TYR A 1 104 ? -23.431 -10.551 37.199 1.00 89.06 104 TYR A N 1
ATOM 848 C CA . TYR A 1 104 ? -24.358 -9.582 36.631 1.00 89.06 104 TYR A CA 1
ATOM 849 C C . TYR A 1 104 ? -23.657 -8.291 36.194 1.00 89.06 104 TYR A C 1
ATOM 851 O O . TYR A 1 104 ? -23.963 -7.762 35.126 1.00 89.06 104 TYR A O 1
ATOM 859 N N . GLU A 1 105 ? -22.687 -7.811 36.974 1.00 87.94 105 GLU A N 1
ATOM 860 C CA . GLU A 1 105 ? -21.814 -6.698 36.585 1.00 87.94 105 GLU A CA 1
ATOM 861 C C . GLU A 1 105 ? -21.032 -7.036 35.308 1.00 87.94 105 GLU A C 1
ATOM 863 O O . GLU A 1 105 ? -21.023 -6.240 34.368 1.00 87.94 105 GLU A O 1
ATOM 868 N N . ASP A 1 106 ? -20.475 -8.247 35.217 1.00 85.50 106 ASP A N 1
ATOM 869 C CA . ASP A 1 106 ? -19.790 -8.742 34.017 1.00 85.50 106 ASP A CA 1
ATOM 870 C C . ASP A 1 106 ? -20.729 -8.773 32.794 1.00 85.50 106 ASP A C 1
ATOM 872 O O . ASP A 1 106 ? -20.338 -8.391 31.688 1.00 85.50 106 ASP A O 1
ATOM 876 N N . PHE A 1 107 ? -21.992 -9.174 32.978 1.00 86.25 107 PHE A N 1
ATOM 877 C CA . PHE A 1 107 ? -23.002 -9.159 31.914 1.00 86.25 107 PHE A CA 1
ATOM 878 C C . PHE A 1 107 ? -23.334 -7.739 31.431 1.00 86.25 107 PHE A C 1
ATOM 880 O O . PHE A 1 107 ? -23.378 -7.495 30.220 1.00 86.25 107 PHE A O 1
ATOM 887 N N . ILE A 1 108 ? -23.552 -6.794 32.353 1.00 83.19 108 ILE A N 1
ATOM 888 C CA . ILE A 1 108 ? -23.828 -5.394 31.997 1.00 83.19 108 ILE A CA 1
ATOM 889 C C . ILE A 1 108 ? -22.647 -4.810 31.222 1.00 83.19 108 ILE A C 1
ATOM 891 O O . ILE A 1 108 ? -22.852 -4.200 30.171 1.00 83.19 108 ILE A O 1
ATOM 895 N N . ASN A 1 109 ? -21.425 -5.033 31.710 1.00 79.38 109 ASN A N 1
ATOM 896 C CA . ASN A 1 109 ? -20.213 -4.523 31.079 1.00 79.38 109 ASN A CA 1
ATOM 897 C C . ASN A 1 109 ? -20.056 -5.073 29.655 1.00 79.38 109 ASN A C 1
ATOM 899 O O . ASN A 1 109 ? -19.834 -4.303 28.723 1.00 79.38 109 ASN A O 1
ATOM 903 N N . ASN A 1 110 ? -20.258 -6.379 29.455 1.00 78.81 110 ASN A N 1
ATOM 904 C CA . ASN A 1 110 ? -20.185 -6.992 28.126 1.00 78.81 110 ASN A CA 1
ATOM 905 C C . ASN A 1 110 ? -21.249 -6.450 27.159 1.00 78.81 110 ASN A C 1
ATOM 907 O O . ASN A 1 110 ? -20.953 -6.230 25.986 1.00 78.81 110 ASN A O 1
ATOM 911 N N . THR A 1 111 ? -22.470 -6.205 27.642 1.00 76.56 111 THR A N 1
ATOM 912 C CA . THR A 1 111 ? -23.557 -5.664 26.809 1.00 76.56 111 THR A CA 1
ATOM 913 C C . THR A 1 111 ? -23.240 -4.236 26.356 1.00 76.56 111 THR A C 1
ATOM 915 O O . THR A 1 111 ? -23.322 -3.936 25.169 1.00 76.56 111 THR A O 1
ATOM 918 N N . GLN A 1 112 ? -22.780 -3.379 27.275 1.00 74.62 112 GLN A N 1
ATOM 919 C CA . GLN A 1 112 ? -22.388 -2.002 26.949 1.00 74.62 112 GLN A CA 1
ATOM 920 C C . GLN A 1 112 ? -21.219 -1.942 25.958 1.00 74.62 112 GLN A C 1
ATOM 922 O O . GLN A 1 112 ? -21.230 -1.115 25.047 1.00 74.62 112 GLN A O 1
ATOM 927 N N . ILE A 1 113 ? -20.229 -2.829 26.106 1.00 75.25 113 ILE A N 1
ATOM 928 C CA . ILE A 1 113 ? -19.105 -2.931 25.165 1.00 75.25 113 ILE A CA 1
ATOM 929 C C . ILE A 1 113 ? -19.603 -3.338 23.773 1.00 75.25 113 ILE A C 1
ATOM 931 O O . ILE A 1 113 ? -19.145 -2.776 22.780 1.00 75.25 113 ILE A O 1
ATOM 935 N N . SER A 1 114 ? -20.554 -4.274 23.688 1.00 79.94 114 SER A N 1
ATOM 936 C CA . SER A 1 114 ? -21.137 -4.708 22.413 1.00 79.94 114 SER A CA 1
ATOM 937 C C . SER A 1 114 ? -21.891 -3.578 21.708 1.00 79.94 114 SER A C 1
ATOM 939 O O . SER A 1 114 ? -21.677 -3.355 20.518 1.00 79.94 114 SER A O 1
ATOM 941 N N . ASP A 1 115 ? -22.729 -2.835 22.436 1.00 83.56 115 ASP A N 1
ATOM 942 C CA . ASP A 1 115 ? -23.487 -1.710 21.873 1.00 83.56 115 ASP A CA 1
ATOM 943 C C . ASP A 1 115 ? -22.551 -0.605 21.359 1.00 83.56 115 ASP A C 1
ATOM 945 O O . ASP A 1 115 ? -22.757 -0.042 20.278 1.00 83.56 115 ASP A O 1
ATOM 949 N N . PHE A 1 116 ? -21.484 -0.324 22.112 1.00 86.06 116 PHE A N 1
ATOM 950 C CA . PHE A 1 116 ? -20.444 0.615 21.709 1.00 86.06 116 PHE A CA 1
ATOM 951 C C . PHE A 1 116 ? -19.684 0.140 20.462 1.00 86.06 116 PHE A C 1
ATOM 953 O O . PHE A 1 116 ? -19.488 0.918 19.527 1.00 86.06 116 PHE A O 1
ATOM 960 N N . GLU A 1 117 ? -19.293 -1.138 20.414 1.00 88.81 117 GLU A N 1
ATOM 961 C CA . GLU A 1 117 ? -18.604 -1.742 19.269 1.00 88.81 117 GLU A CA 1
ATOM 962 C C . GLU A 1 117 ? -19.453 -1.652 17.989 1.00 88.81 117 GLU A C 1
ATOM 964 O O . GLU A 1 117 ? -18.937 -1.305 16.922 1.00 88.81 117 GLU A O 1
ATOM 969 N N . ASP A 1 118 ? -20.756 -1.916 18.083 1.00 88.25 118 ASP A N 1
ATOM 970 C CA . ASP A 1 118 ? -21.675 -1.827 16.948 1.00 88.25 118 ASP A CA 1
ATOM 971 C C . ASP A 1 118 ? -21.859 -0.389 16.464 1.00 88.25 118 ASP A C 1
ATOM 973 O O . ASP A 1 118 ? -21.860 -0.126 15.256 1.00 88.25 118 ASP A O 1
ATOM 977 N N . MET A 1 119 ? -21.981 0.554 17.396 1.00 89.75 119 MET A N 1
ATOM 978 C CA . MET A 1 119 ? -22.082 1.977 17.093 1.00 89.75 119 MET A CA 1
ATOM 979 C C . MET A 1 119 ? -20.813 2.481 16.382 1.00 89.75 119 MET A C 1
ATOM 981 O O . MET A 1 119 ? -20.907 3.089 15.311 1.00 89.75 119 MET A O 1
ATOM 985 N N . PHE A 1 120 ? -19.632 2.101 16.879 1.00 92.88 120 PHE A N 1
ATOM 986 C CA . PHE A 1 120 ? -18.348 2.400 16.246 1.00 92.88 120 PHE A CA 1
ATOM 987 C C . PHE A 1 120 ? -18.228 1.800 14.836 1.00 92.88 120 PHE A C 1
ATOM 989 O O . PHE A 1 120 ? -17.860 2.499 13.891 1.00 92.88 120 PHE A O 1
ATOM 996 N N . LYS A 1 121 ? -18.583 0.521 14.643 1.00 92.75 121 LYS A N 1
ATOM 997 C CA . LYS A 1 121 ? -18.525 -0.133 13.321 1.00 92.75 121 LYS A CA 1
ATOM 998 C C . LYS A 1 121 ? -19.432 0.537 12.292 1.00 92.75 121 LYS A C 1
ATOM 1000 O O . LYS A 1 121 ? -19.046 0.660 11.127 1.00 92.75 121 LYS A O 1
ATOM 1005 N N . ARG A 1 122 ? -20.636 0.960 12.698 1.00 92.31 122 ARG A N 1
ATOM 1006 C CA . ARG A 1 122 ? -21.556 1.701 11.818 1.00 92.31 122 ARG A CA 1
ATOM 1007 C C . ARG A 1 122 ? -20.940 3.024 11.381 1.00 92.31 122 ARG A C 1
ATOM 1009 O O . ARG A 1 122 ? -20.977 3.332 10.189 1.00 92.31 122 ARG A O 1
ATOM 1016 N N . HIS A 1 123 ? -20.337 3.764 12.312 1.00 92.81 123 HIS A N 1
ATOM 1017 C CA . HIS A 1 123 ? -19.645 5.012 11.994 1.00 92.81 123 HIS A CA 1
ATOM 1018 C C . HIS A 1 123 ? -18.477 4.788 11.039 1.00 92.81 123 HIS A C 1
ATOM 1020 O O . HIS A 1 123 ? -18.420 5.409 9.979 1.00 92.81 123 HIS A O 1
ATOM 1026 N N . LEU A 1 124 ? -17.605 3.831 11.364 1.00 94.06 124 LEU A N 1
ATOM 1027 C CA . LEU A 1 124 ? -16.424 3.505 10.573 1.00 94.06 124 LEU A CA 1
ATOM 1028 C C . LEU A 1 124 ? -16.795 3.185 9.124 1.00 94.06 124 LEU A C 1
ATOM 1030 O O . LEU A 1 124 ? -16.215 3.770 8.217 1.00 94.06 124 LEU A O 1
ATOM 1034 N N . ASN A 1 125 ? -17.791 2.319 8.898 1.00 92.19 125 ASN A N 1
ATOM 1035 C CA . ASN A 1 125 ? -18.232 1.921 7.555 1.00 92.19 125 ASN A CA 1
ATOM 1036 C C . ASN A 1 125 ? -18.904 3.052 6.760 1.00 92.19 125 ASN A C 1
ATOM 1038 O O . ASN A 1 125 ? -18.861 3.041 5.528 1.00 92.19 125 ASN A O 1
ATOM 1042 N N . ARG A 1 126 ? -19.528 4.012 7.448 1.00 92.75 126 ARG A N 1
ATOM 1043 C CA . ARG A 1 126 ? -20.150 5.188 6.830 1.00 92.75 126 ARG A CA 1
ATOM 1044 C C . ARG A 1 126 ? -19.096 6.207 6.409 1.00 92.75 126 ARG A C 1
ATOM 1046 O O . ARG A 1 126 ? -19.112 6.658 5.267 1.00 92.75 126 ARG A O 1
ATOM 1053 N N . VAL A 1 127 ? -18.196 6.557 7.324 1.00 91.44 127 VAL A N 1
ATOM 1054 C CA . VAL A 1 127 ? -17.327 7.730 7.189 1.00 91.44 127 VAL A CA 1
ATOM 1055 C C . VAL A 1 127 ? -16.048 7.436 6.416 1.00 91.44 127 VAL A C 1
ATOM 1057 O O . VAL A 1 127 ? -15.621 8.280 5.644 1.00 91.44 127 VAL A O 1
ATOM 1060 N N . PHE A 1 128 ? -15.451 6.242 6.509 1.00 92.50 128 PHE A N 1
ATOM 1061 C CA . PHE A 1 128 ? -14.150 6.006 5.856 1.00 92.50 128 PHE A CA 1
ATOM 1062 C C . PHE A 1 128 ? -14.156 6.284 4.340 1.00 92.50 128 PHE A C 1
ATOM 1064 O O . PHE A 1 128 ? -13.124 6.620 3.769 1.00 92.50 128 PHE A O 1
ATOM 1071 N N . ARG A 1 129 ? -15.317 6.168 3.680 1.00 91.44 129 ARG A N 1
ATOM 1072 C CA . ARG A 1 129 ? -15.466 6.422 2.241 1.00 91.44 129 ARG A CA 1
ATOM 1073 C C . ARG A 1 129 ? -15.198 7.876 1.864 1.00 91.44 129 ARG A C 1
ATOM 1075 O O . ARG A 1 129 ? -14.651 8.102 0.792 1.00 91.44 129 ARG A O 1
ATOM 1082 N N . THR A 1 130 ? -15.530 8.834 2.731 1.00 90.94 130 THR A N 1
ATOM 1083 C CA . THR A 1 130 ? -15.282 10.262 2.470 1.00 90.94 130 THR A CA 1
ATOM 1084 C C . THR A 1 130 ? -13.793 10.588 2.518 1.00 90.94 130 THR A C 1
ATOM 1086 O O . THR A 1 130 ? -13.333 11.479 1.815 1.00 90.94 130 THR A O 1
ATOM 1089 N N . TYR A 1 131 ? -13.012 9.820 3.285 1.00 90.06 131 TYR A N 1
ATOM 1090 C CA . TYR A 1 131 ? -11.570 10.022 3.393 1.00 90.06 131 TYR A CA 1
ATOM 1091 C C . TYR A 1 131 ? -10.752 9.370 2.273 1.00 90.06 131 TYR A C 1
ATOM 1093 O O . TYR A 1 131 ? -9.548 9.603 2.181 1.00 90.06 131 TYR A O 1
ATOM 1101 N N . LEU A 1 132 ? -11.371 8.564 1.402 1.00 88.94 132 LEU A N 1
ATOM 1102 C CA . LEU A 1 132 ? -10.650 7.885 0.322 1.00 88.94 132 LEU A CA 1
ATOM 1103 C C . LEU A 1 132 ? -10.027 8.868 -0.673 1.00 88.94 132 LEU A C 1
ATOM 1105 O O . LEU A 1 132 ? -8.981 8.562 -1.244 1.00 88.94 132 LEU A O 1
ATOM 1109 N N . GLU A 1 133 ? -10.649 10.024 -0.896 1.00 87.81 133 GLU A N 1
ATOM 1110 C CA . GLU A 1 133 ? -10.207 11.022 -1.879 1.00 87.81 133 GLU A CA 1
ATOM 1111 C C . GLU A 1 133 ? -8.869 11.680 -1.510 1.00 87.81 133 GLU A C 1
ATOM 1113 O O . GLU A 1 133 ? -8.127 12.085 -2.401 1.00 87.81 133 GLU A O 1
ATOM 1118 N N . PHE A 1 134 ? -8.507 11.704 -0.223 1.00 86.19 134 PHE A N 1
ATOM 1119 C CA . PHE A 1 134 ? -7.270 12.332 0.262 1.00 86.19 134 PHE A CA 1
ATOM 1120 C C . PHE A 1 134 ? -6.021 11.444 0.129 1.00 86.19 134 PHE A C 1
ATOM 1122 O O . PHE A 1 134 ? -4.912 11.910 0.369 1.00 86.19 134 PHE A O 1
ATOM 1129 N N . TYR A 1 135 ? -6.172 10.174 -0.264 1.00 87.56 135 TYR A N 1
ATOM 1130 C CA . TYR A 1 135 ? -5.079 9.191 -0.319 1.00 87.56 135 TYR A CA 1
ATOM 1131 C C . TYR A 1 135 ? -4.900 8.572 -1.712 1.00 87.56 135 TYR A C 1
ATOM 1133 O O . TYR A 1 135 ? -4.703 7.363 -1.841 1.00 87.56 135 TYR A O 1
ATOM 1141 N N . ASN A 1 136 ? -4.975 9.389 -2.767 1.00 84.62 136 ASN A N 1
ATOM 1142 C CA . ASN A 1 136 ? -4.808 8.926 -4.153 1.00 84.62 136 ASN A CA 1
ATOM 1143 C C . ASN A 1 136 ? -3.396 8.391 -4.453 1.00 84.62 136 ASN A C 1
ATOM 1145 O O . ASN A 1 136 ? -3.246 7.537 -5.320 1.00 84.62 136 ASN A O 1
ATOM 1149 N N . ASP A 1 137 ? -2.389 8.842 -3.702 1.00 81.19 137 ASP A N 1
ATOM 1150 C CA . ASP A 1 137 ? -0.988 8.439 -3.883 1.00 81.19 137 ASP A CA 1
ATOM 1151 C C . ASP A 1 137 ? -0.648 7.096 -3.205 1.00 81.19 137 ASP A C 1
ATOM 1153 O O . ASP A 1 137 ? 0.460 6.577 -3.357 1.00 81.19 137 ASP A O 1
ATOM 1157 N N . ALA A 1 138 ? -1.573 6.532 -2.419 1.00 83.19 138 ALA A N 1
ATOM 1158 C CA . ALA A 1 138 ? -1.377 5.280 -1.693 1.00 83.19 138 ALA A CA 1
ATOM 1159 C C . ALA A 1 138 ? -1.890 4.068 -2.490 1.00 83.19 138 ALA A C 1
ATOM 1161 O O . ALA A 1 138 ? -2.872 4.151 -3.226 1.00 83.19 138 ALA A O 1
ATOM 1162 N N . ASN A 1 139 ? -1.264 2.903 -2.285 1.00 86.25 139 ASN A N 1
ATOM 1163 C CA . ASN A 1 139 ? -1.663 1.651 -2.942 1.00 86.25 139 ASN A CA 1
ATOM 1164 C C . ASN A 1 139 ? -3.118 1.260 -2.622 1.00 86.25 139 ASN A C 1
ATOM 1166 O O . ASN A 1 139 ? -3.622 1.571 -1.542 1.00 86.25 139 ASN A O 1
ATOM 1170 N N . GLU A 1 140 ? -3.745 0.459 -3.493 1.00 86.25 140 GLU A N 1
ATOM 1171 C CA . GLU A 1 140 ? -5.145 0.005 -3.359 1.00 86.25 140 GLU A CA 1
ATOM 1172 C C . GLU A 1 140 ? -5.475 -0.647 -2.006 1.00 86.25 140 GLU A C 1
ATOM 1174 O O . GLU A 1 140 ? -6.591 -0.521 -1.513 1.00 86.25 140 GLU A O 1
ATOM 1179 N N . VAL A 1 141 ? -4.498 -1.303 -1.370 1.00 87.06 141 VAL A N 1
ATOM 1180 C CA . VAL A 1 141 ? -4.650 -1.912 -0.036 1.00 87.06 141 VAL A CA 1
ATOM 1181 C C . VAL A 1 141 ? -4.459 -0.891 1.092 1.00 87.06 141 VAL A C 1
ATOM 1183 O O . VAL A 1 141 ? -5.144 -0.939 2.111 1.00 87.06 141 VAL A O 1
ATOM 1186 N N . GLN A 1 142 ? -3.532 0.052 0.921 1.00 89.00 142 GLN A N 1
ATOM 1187 C CA . GLN A 1 142 ? -3.143 1.015 1.957 1.00 89.00 142 GLN A CA 1
ATOM 1188 C C . GLN A 1 142 ? -4.141 2.167 2.065 1.00 89.00 142 GLN A C 1
ATOM 1190 O O . GLN A 1 142 ? -4.465 2.613 3.163 1.00 89.00 142 GLN A O 1
ATOM 1195 N N . ARG A 1 143 ? -4.673 2.611 0.925 1.00 91.00 143 ARG A N 1
ATOM 1196 C CA . ARG A 1 143 ? -5.668 3.677 0.814 1.00 91.00 143 ARG A CA 1
ATOM 1197 C C . ARG A 1 143 ? -6.897 3.464 1.716 1.00 91.00 143 ARG A C 1
ATOM 1199 O O . ARG A 1 143 ? -7.182 4.348 2.524 1.00 91.00 143 ARG A O 1
ATOM 1206 N N . PRO A 1 144 ? -7.612 2.320 1.672 1.00 92.19 144 PRO A N 1
ATOM 1207 C CA . PRO A 1 144 ? -8.748 2.089 2.561 1.00 92.19 144 PRO A CA 1
ATOM 1208 C C . PRO A 1 144 ? -8.333 1.952 4.029 1.00 92.19 144 PRO A C 1
ATOM 1210 O O . PRO A 1 144 ? -9.117 2.297 4.907 1.00 92.19 144 PRO A O 1
ATOM 1213 N N . ALA A 1 145 ? -7.122 1.474 4.320 1.00 92.06 145 ALA A N 1
ATOM 1214 C CA . ALA A 1 145 ? -6.631 1.364 5.690 1.00 92.06 145 ALA A CA 1
ATOM 1215 C C . ALA A 1 145 ? -6.350 2.743 6.319 1.00 92.06 145 ALA A C 1
ATOM 1217 O O . ALA A 1 145 ? -6.790 2.998 7.438 1.00 92.06 145 ALA A O 1
ATOM 1218 N N . LEU A 1 146 ? -5.713 3.657 5.581 1.00 92.50 146 LEU A N 1
ATOM 1219 C CA . LEU A 1 146 ? -5.506 5.051 6.000 1.00 92.50 146 LEU A CA 1
ATOM 1220 C C . LEU A 1 146 ? -6.840 5.783 6.195 1.00 92.50 146 LEU A C 1
ATOM 1222 O O . LEU A 1 146 ? -7.061 6.423 7.218 1.00 92.50 146 LEU A O 1
ATOM 1226 N N . ALA A 1 147 ? -7.774 5.611 5.260 1.00 92.50 147 ALA A N 1
ATOM 1227 C CA . ALA A 1 147 ? -9.094 6.226 5.354 1.00 92.50 147 ALA A CA 1
ATOM 1228 C C . ALA A 1 147 ? -9.907 5.714 6.561 1.00 92.50 147 ALA A C 1
ATOM 1230 O O . ALA A 1 147 ? -10.603 6.486 7.224 1.00 92.50 147 ALA A O 1
ATOM 1231 N N . LYS A 1 148 ? -9.789 4.420 6.899 1.00 94.38 148 LYS A N 1
ATOM 1232 C CA . LYS A 1 148 ? -10.376 3.854 8.125 1.00 94.38 148 LYS A CA 1
ATOM 1233 C C . LYS A 1 148 ? -9.748 4.445 9.383 1.00 94.38 148 LYS A C 1
ATOM 1235 O O . LYS A 1 148 ? -10.483 4.725 10.322 1.00 94.38 148 LYS A O 1
ATOM 1240 N N . ALA A 1 149 ? -8.434 4.669 9.400 1.00 93.12 149 ALA A N 1
ATOM 1241 C CA . ALA A 1 149 ? -7.758 5.340 10.509 1.00 93.12 149 ALA A CA 1
ATOM 1242 C C . ALA A 1 149 ? -8.260 6.787 10.702 1.00 93.12 149 ALA A C 1
ATOM 1244 O O . ALA A 1 149 ? -8.533 7.180 11.836 1.00 93.12 149 ALA A O 1
ATOM 1245 N N . CYS A 1 150 ? -8.502 7.544 9.625 1.00 92.12 150 CYS A N 1
ATOM 1246 C CA . CYS A 1 150 ? -9.142 8.866 9.717 1.00 92.12 150 CYS A CA 1
ATOM 1247 C C . CYS A 1 150 ? -10.544 8.803 10.333 1.00 92.12 150 CYS A C 1
ATOM 1249 O O . CYS A 1 150 ? -10.867 9.605 11.207 1.00 92.12 150 CYS A O 1
ATOM 1251 N N . ALA A 1 151 ? -11.352 7.814 9.938 1.00 93.69 151 ALA A N 1
ATOM 1252 C CA . ALA A 1 151 ? -12.699 7.633 10.480 1.00 93.69 151 ALA A CA 1
ATOM 1253 C C . ALA A 1 151 ? -12.712 7.359 11.997 1.00 93.69 151 ALA A C 1
ATOM 1255 O O . ALA A 1 151 ? -13.696 7.670 12.665 1.00 93.69 151 ALA A O 1
ATOM 1256 N N . VAL A 1 152 ? -11.630 6.808 12.562 1.00 93.62 152 VAL A N 1
ATOM 1257 C CA . VAL A 1 152 ? -11.499 6.642 14.019 1.00 93.62 152 VAL A CA 1
ATOM 1258 C C . VAL A 1 152 ? -11.277 7.981 14.721 1.00 93.62 152 VAL A C 1
ATOM 1260 O O . VAL A 1 152 ? -11.877 8.220 15.764 1.00 93.62 152 VAL A O 1
ATOM 1263 N N . ILE A 1 153 ? -10.431 8.859 14.172 1.00 91.50 153 ILE A N 1
ATOM 1264 C CA . ILE A 1 153 ? -10.216 10.198 14.745 1.00 91.50 153 ILE A CA 1
ATOM 1265 C C . ILE A 1 153 ? -11.512 11.007 14.668 1.00 91.50 153 ILE A C 1
ATOM 1267 O O . ILE A 1 153 ? -11.922 11.596 15.665 1.00 91.50 153 ILE A O 1
ATOM 1271 N N . ASP A 1 154 ? -12.184 10.969 13.518 1.00 91.56 154 ASP A N 1
ATOM 1272 C CA . ASP A 1 154 ? -13.479 11.619 13.303 1.00 91.56 154 ASP A CA 1
ATOM 1273 C C . ASP A 1 154 ? -14.534 11.158 14.323 1.00 91.56 154 ASP A C 1
ATOM 1275 O O . ASP A 1 154 ? -15.166 11.979 14.986 1.00 91.56 154 ASP A O 1
ATOM 1279 N N . PHE A 1 155 ? -14.633 9.844 14.553 1.00 92.81 155 PHE A N 1
ATOM 1280 C CA . PHE A 1 155 ? -15.517 9.277 15.569 1.00 92.81 155 PHE A CA 1
ATOM 1281 C C . PHE A 1 155 ? -15.279 9.866 16.964 1.00 92.81 155 PHE A C 1
ATOM 1283 O O . PHE A 1 155 ? -16.228 10.210 17.676 1.00 92.81 155 PHE A O 1
ATOM 1290 N N . ILE A 1 156 ? -14.008 9.976 17.365 1.00 90.88 156 ILE A N 1
ATOM 1291 C CA . ILE A 1 156 ? -13.652 10.525 18.672 1.00 90.88 156 ILE A CA 1
ATOM 1292 C C . ILE A 1 156 ? -14.005 12.012 18.728 1.00 90.88 156 ILE A C 1
ATOM 1294 O O . ILE A 1 156 ? -14.523 12.460 19.745 1.00 90.88 156 ILE A O 1
ATOM 1298 N N . LEU A 1 157 ? -13.774 12.774 17.658 1.00 88.56 157 LEU A N 1
ATOM 1299 C CA . LEU A 1 157 ? -14.107 14.199 17.605 1.00 88.56 157 LEU A CA 1
ATOM 1300 C C . LEU A 1 157 ? -15.615 14.457 17.711 1.00 88.56 157 LEU A C 1
ATOM 1302 O O . LEU A 1 157 ? -16.006 15.390 18.408 1.00 88.56 157 LEU A O 1
ATOM 1306 N N . GLU A 1 158 ? -16.448 13.619 17.094 1.00 89.19 158 GLU A N 1
ATOM 1307 C CA . GLU A 1 158 ? -17.911 13.736 17.166 1.00 89.19 158 GLU A CA 1
ATOM 1308 C C . GLU A 1 158 ? -18.454 13.414 18.571 1.00 89.19 158 GLU A C 1
ATOM 1310 O O . GLU A 1 158 ? -19.408 14.037 19.038 1.00 89.19 158 GLU A O 1
ATOM 1315 N N . HIS A 1 159 ? -17.828 12.467 19.280 1.00 88.44 159 HIS A N 1
ATOM 1316 C CA . HIS A 1 159 ? -18.366 11.939 20.538 1.00 88.44 159 HIS A CA 1
ATOM 1317 C C . HIS A 1 159 ? -17.647 12.434 21.800 1.00 88.44 159 HIS A C 1
ATOM 1319 O O . HIS A 1 159 ? -18.217 12.319 22.883 1.00 88.44 159 HIS A O 1
ATOM 1325 N N . LYS A 1 160 ? -16.433 13.000 21.715 1.00 84.38 160 LYS A N 1
ATOM 1326 C CA . LYS A 1 160 ? -15.593 13.330 22.889 1.00 84.38 160 LYS A CA 1
ATOM 1327 C C . LYS A 1 160 ? -16.279 14.211 23.936 1.00 84.38 160 LYS A C 1
ATOM 1329 O O . LYS A 1 160 ? -16.019 14.028 25.124 1.00 84.38 160 LYS A O 1
ATOM 1334 N N . ASP A 1 161 ? -17.136 15.139 23.512 1.00 83.06 161 ASP A N 1
ATOM 1335 C CA . ASP A 1 161 ? -17.750 16.134 24.397 1.00 83.06 161 ASP A CA 1
ATOM 1336 C C . ASP A 1 161 ? -19.043 15.608 25.044 1.00 83.06 161 ASP A C 1
ATOM 1338 O O . ASP A 1 161 ? -19.392 16.015 26.150 1.00 83.06 161 ASP A O 1
ATOM 1342 N N . ASN A 1 162 ? -19.707 14.644 24.395 1.00 85.00 162 ASN A N 1
ATOM 1343 C CA . ASN A 1 162 ? -20.990 14.078 24.825 1.00 85.00 162 ASN A CA 1
ATOM 1344 C C . ASN A 1 162 ? -20.872 12.644 25.381 1.00 85.00 162 ASN A C 1
ATOM 1346 O O . ASN A 1 162 ? -21.876 12.054 25.785 1.00 85.00 162 ASN A O 1
ATOM 1350 N N . TYR A 1 163 ? -19.671 12.052 25.398 1.00 85.06 163 TYR A N 1
ATOM 1351 C CA . TYR A 1 163 ? -19.478 10.670 25.837 1.00 85.06 163 TYR A CA 1
ATOM 1352 C C . TYR A 1 163 ? -19.598 10.531 27.368 1.00 85.06 163 TYR A C 1
ATOM 1354 O O . TYR A 1 163 ? -18.925 11.250 28.113 1.00 85.06 163 TYR A O 1
ATOM 1362 N N . PRO A 1 164 ? -20.410 9.588 27.885 1.00 80.12 164 PRO A N 1
ATOM 1363 C CA . PRO A 1 164 ? -20.709 9.503 29.311 1.00 80.12 164 PRO A CA 1
ATOM 1364 C C . PRO A 1 164 ? -19.510 9.006 30.126 1.00 80.12 164 PRO A C 1
ATOM 1366 O O . PRO A 1 164 ? -19.185 7.816 30.105 1.00 80.12 164 PRO A O 1
ATOM 1369 N N . GLY A 1 165 ? -18.899 9.882 30.926 1.00 82.25 165 GLY A N 1
ATOM 1370 C CA . GLY A 1 165 ? -17.855 9.530 31.891 1.00 82.25 165 GLY A CA 1
ATOM 1371 C C . GLY A 1 165 ? -16.734 10.562 31.971 1.00 82.25 165 GLY A C 1
ATOM 1372 O O . GLY A 1 165 ? -16.951 11.758 31.809 1.00 82.25 165 GLY A O 1
ATOM 1373 N N . THR A 1 166 ? -15.516 10.098 32.257 1.00 83.12 166 THR A N 1
ATOM 1374 C CA . THR A 1 166 ? -14.329 10.966 32.227 1.00 83.12 166 THR A CA 1
ATOM 1375 C C . THR A 1 166 ? -13.907 11.244 30.785 1.00 83.12 166 THR A C 1
ATOM 1377 O O . THR A 1 166 ? -14.113 10.403 29.911 1.00 83.12 166 THR A O 1
ATOM 1380 N N . LYS A 1 167 ? -13.226 12.374 30.540 1.00 81.00 167 LYS A N 1
ATOM 1381 C CA . LYS A 1 167 ? -12.686 12.733 29.210 1.00 81.00 167 LYS A CA 1
ATOM 1382 C C . LYS A 1 167 ? -11.833 11.620 28.579 1.00 81.00 167 LYS A C 1
ATOM 1384 O O . LYS A 1 167 ? -11.758 11.511 27.364 1.00 81.00 167 LYS A O 1
ATOM 1389 N N . SER A 1 168 ? -11.205 10.777 29.401 1.00 85.50 168 SER A N 1
ATOM 1390 C CA . SER A 1 168 ? -10.369 9.661 28.944 1.00 85.50 168 SER A CA 1
ATOM 1391 C C . SER A 1 168 ? -11.139 8.362 28.672 1.00 85.50 168 SER A C 1
ATOM 1393 O O . SER A 1 168 ? -10.542 7.402 28.190 1.00 85.50 168 SER A O 1
ATOM 1395 N N . LYS A 1 169 ? -12.431 8.280 29.015 1.00 87.69 169 LYS A N 1
ATOM 1396 C CA . LYS A 1 169 ? -13.197 7.029 28.962 1.00 87.69 169 LYS A CA 1
ATOM 1397 C C . LYS A 1 169 ? -13.416 6.542 27.530 1.00 87.69 169 LYS A C 1
ATOM 1399 O O . LYS A 1 169 ? -13.163 5.375 27.270 1.00 87.69 169 LYS A O 1
ATOM 1404 N N . ILE A 1 170 ? -13.762 7.438 26.602 1.00 89.50 170 ILE A N 1
ATOM 1405 C CA . ILE A 1 170 ? -13.939 7.099 25.179 1.00 89.50 170 ILE A CA 1
ATOM 1406 C C . ILE A 1 170 ? -12.705 6.389 24.604 1.00 89.50 170 ILE A C 1
ATOM 1408 O O . ILE A 1 170 ? -12.828 5.357 23.955 1.00 89.50 170 ILE A O 1
ATOM 1412 N N . TYR A 1 171 ? -11.502 6.872 24.930 1.00 90.88 171 TYR A N 1
ATOM 1413 C CA . TYR A 1 171 ? -10.243 6.271 24.487 1.00 90.88 171 TYR A CA 1
ATOM 1414 C C . TYR A 1 171 ? -10.008 4.877 25.085 1.00 90.88 171 TYR A C 1
ATOM 1416 O O . TYR A 1 171 ? -9.489 3.995 24.403 1.00 90.88 171 TYR A O 1
ATOM 1424 N N . LYS A 1 172 ? -10.387 4.671 26.355 1.00 89.56 172 LYS A N 1
ATOM 1425 C CA . LYS A 1 172 ? -10.272 3.370 27.033 1.00 89.56 172 LYS A CA 1
ATOM 1426 C C . LYS A 1 172 ? -11.258 2.345 26.479 1.00 89.56 172 LYS A C 1
ATOM 1428 O O . LYS A 1 172 ? -10.886 1.185 26.349 1.00 89.56 172 LYS A O 1
ATOM 1433 N N . ASP A 1 173 ? -12.467 2.778 26.134 1.00 88.38 173 ASP A N 1
ATOM 1434 C CA . ASP A 1 173 ? -13.504 1.914 25.561 1.00 88.38 173 ASP A CA 1
ATOM 1435 C C . ASP A 1 173 ? -13.187 1.563 24.090 1.00 88.38 173 ASP A C 1
ATOM 1437 O O . ASP A 1 173 ? -13.466 0.453 23.639 1.00 88.38 173 ASP A O 1
ATOM 1441 N N . LEU A 1 174 ? -12.521 2.463 23.350 1.00 90.00 174 LEU A N 1
ATOM 1442 C CA . LEU A 1 174 ? -12.031 2.221 21.984 1.00 90.00 174 LEU A CA 1
ATOM 1443 C C . LEU A 1 174 ? -10.849 1.253 21.909 1.00 90.00 174 LEU A C 1
ATOM 1445 O O . LEU A 1 174 ? -10.782 0.459 20.976 1.00 90.00 174 LEU A O 1
ATOM 1449 N N . GLU A 1 175 ? -9.914 1.298 22.859 1.00 90.50 175 GLU A N 1
ATOM 1450 C CA . GLU A 1 175 ? -8.713 0.452 22.854 1.00 90.50 175 GLU A CA 1
ATOM 1451 C C . GLU A 1 175 ? -8.989 -1.055 22.612 1.00 90.50 175 GLU A C 1
ATOM 1453 O O . GLU A 1 175 ? -8.357 -1.628 21.716 1.00 90.50 175 GLU A O 1
ATOM 1458 N N . PRO A 1 176 ? -9.909 -1.732 23.334 1.00 89.44 176 PRO A N 1
ATOM 1459 C CA . PRO A 1 176 ? -10.215 -3.141 23.077 1.00 89.44 176 PRO A CA 1
ATOM 1460 C C . PRO A 1 176 ? -10.885 -3.364 21.713 1.00 89.44 176 PRO A C 1
ATOM 1462 O O . PRO A 1 176 ? -10.592 -4.360 21.050 1.00 89.44 176 PRO A O 1
ATOM 1465 N N . VAL A 1 177 ? -11.733 -2.433 21.262 1.00 90.00 177 VAL A N 1
ATOM 1466 C CA . VAL A 1 177 ? -12.424 -2.517 19.964 1.00 90.00 177 VAL A CA 1
ATOM 1467 C C . VAL A 1 177 ? -11.432 -2.403 18.808 1.00 90.00 177 VAL A C 1
ATOM 1469 O O . VAL A 1 177 ? -11.465 -3.209 17.878 1.00 90.00 177 VAL A O 1
ATOM 1472 N N . LEU A 1 178 ? -10.501 -1.451 18.885 1.00 91.50 178 LEU A N 1
ATOM 1473 C CA . LEU A 1 178 ? -9.458 -1.268 17.881 1.00 91.50 178 LEU A CA 1
ATOM 1474 C C . LEU A 1 178 ? -8.550 -2.498 17.809 1.00 91.50 178 LEU A C 1
ATOM 1476 O O . LEU A 1 178 ? -8.277 -2.977 16.713 1.00 91.50 178 LEU A O 1
ATOM 1480 N N . LYS A 1 179 ? -8.133 -3.053 18.960 1.00 90.12 179 LYS A N 1
ATOM 1481 C CA . LYS A 1 179 ? -7.288 -4.263 19.000 1.00 90.12 179 LYS A CA 1
ATOM 1482 C C . LYS A 1 179 ? -7.975 -5.466 18.358 1.00 90.12 179 LYS A C 1
ATOM 1484 O O . LYS A 1 179 ? -7.311 -6.279 17.730 1.00 90.12 179 LYS A O 1
ATOM 1489 N N . LYS A 1 180 ? -9.296 -5.577 18.514 1.00 89.06 180 LYS A N 1
ATOM 1490 C CA . LYS A 1 180 ? -10.100 -6.644 17.906 1.00 89.06 180 LYS A CA 1
ATOM 1491 C C . LYS A 1 180 ? -10.243 -6.481 16.389 1.00 89.06 180 LYS A C 1
ATOM 1493 O O . LYS A 1 180 ? -10.323 -7.481 15.684 1.00 89.06 180 LYS A O 1
ATOM 1498 N N . LEU A 1 181 ? -10.304 -5.243 15.896 1.00 88.69 181 LEU A N 1
ATOM 1499 C CA . LEU A 1 181 ? -10.455 -4.927 14.471 1.00 88.69 181 LEU A CA 1
ATOM 1500 C C . LEU A 1 181 ? -9.127 -4.848 13.701 1.00 88.69 181 LEU A C 1
ATOM 1502 O O . LEU A 1 181 ? -9.169 -4.813 12.474 1.00 88.69 181 LEU A O 1
ATOM 1506 N N . ASP A 1 182 ? -7.993 -4.811 14.407 1.00 89.38 182 ASP A N 1
ATOM 1507 C CA . ASP A 1 182 ? -6.629 -4.739 13.861 1.00 89.38 182 ASP A CA 1
ATOM 1508 C C . ASP A 1 182 ? -6.471 -3.643 12.790 1.00 89.38 182 ASP A C 1
ATOM 1510 O O . ASP A 1 182 ? -6.070 -3.870 11.644 1.00 89.38 182 ASP A O 1
ATOM 1514 N N . LEU A 1 183 ? -6.870 -2.416 13.146 1.00 89.69 183 LEU A N 1
ATOM 1515 C CA . LEU A 1 183 ? -6.833 -1.287 12.219 1.00 89.69 183 LEU A CA 1
ATOM 1516 C C . LEU A 1 183 ? -5.397 -0.781 12.033 1.00 89.69 183 LEU A C 1
ATOM 1518 O O . LEU A 1 183 ? -4.723 -0.366 12.975 1.00 89.69 183 LEU A O 1
ATOM 1522 N N . GLN A 1 184 ? -4.934 -0.766 10.785 1.00 88.69 184 GLN A N 1
ATOM 1523 C CA . GLN A 1 184 ? -3.598 -0.284 10.438 1.00 88.69 184 GLN A CA 1
ATOM 1524 C C . GLN A 1 184 ? -3.509 1.250 10.489 1.00 88.69 184 GLN A C 1
ATOM 1526 O O . GLN A 1 184 ? -4.501 1.954 10.323 1.00 88.69 184 GLN A O 1
ATOM 1531 N N . TYR A 1 185 ? -2.288 1.764 10.672 1.00 89.75 185 TYR A N 1
ATOM 1532 C CA . TYR A 1 185 ? -1.945 3.198 10.636 1.00 89.75 185 TYR A CA 1
ATOM 1533 C C . TYR A 1 185 ? -2.538 4.075 11.747 1.00 89.75 185 TYR A C 1
ATOM 1535 O O . TYR A 1 185 ? -2.359 5.291 11.716 1.00 89.75 185 TYR A O 1
ATOM 1543 N N . ILE A 1 186 ? -3.151 3.475 12.769 1.00 90.69 186 ILE A N 1
ATOM 1544 C CA . ILE A 1 186 ? -3.605 4.179 13.969 1.00 90.69 186 ILE A CA 1
ATOM 1545 C C . ILE A 1 186 ? -3.077 3.513 15.251 1.00 90.69 186 ILE A C 1
ATOM 1547 O O . ILE A 1 186 ? -2.944 2.287 15.303 1.00 90.69 186 ILE A O 1
ATOM 1551 N N . PRO A 1 187 ? -2.727 4.280 16.304 1.00 90.56 187 PRO A N 1
ATOM 1552 C CA . PRO A 1 187 ? -2.357 3.693 17.583 1.00 90.56 187 PRO A CA 1
ATOM 1553 C C . PRO A 1 187 ? -3.545 2.978 18.231 1.00 90.56 187 PRO A C 1
ATOM 1555 O O . PRO A 1 187 ? -4.660 3.479 18.235 1.00 90.56 187 PRO A O 1
ATOM 1558 N N . HIS A 1 188 ? -3.280 1.834 18.854 1.00 91.06 188 HIS A N 1
ATOM 1559 C CA . HIS A 1 188 ? -4.292 1.086 19.606 1.00 91.06 188 HIS A CA 1
ATOM 1560 C C . HIS A 1 188 ? -4.341 1.477 21.089 1.00 91.06 188 HIS A C 1
ATOM 1562 O O . HIS A 1 188 ? -5.326 1.225 21.771 1.00 91.06 188 HIS A O 1
ATOM 1568 N N . ASN A 1 189 ? -3.260 2.062 21.609 1.00 91.88 189 ASN A N 1
ATOM 1569 C CA . ASN A 1 189 ? -3.159 2.465 23.008 1.00 91.88 189 ASN A CA 1
ATOM 1570 C C . ASN A 1 189 ? -3.887 3.798 23.240 1.00 91.88 189 ASN A C 1
ATOM 1572 O O . ASN A 1 189 ? -3.646 4.762 22.509 1.00 91.88 189 ASN A O 1
ATOM 1576 N N . HIS A 1 190 ? -4.711 3.868 24.290 1.00 89.19 190 HIS A N 1
ATOM 1577 C CA . HIS A 1 190 ? -5.530 5.044 24.595 1.00 89.19 190 HIS A CA 1
ATOM 1578 C C . HIS A 1 190 ? -4.734 6.351 24.771 1.00 89.19 190 HIS A C 1
ATOM 1580 O O . HIS A 1 190 ? -5.223 7.407 24.373 1.00 89.19 190 HIS A O 1
ATOM 1586 N N . LEU A 1 191 ? -3.516 6.312 25.330 1.00 90.88 191 LEU A N 1
ATOM 1587 C CA . LEU A 1 191 ? -2.690 7.515 25.517 1.00 90.88 191 LEU A CA 1
ATOM 1588 C C . LEU A 1 191 ? -2.183 8.048 24.179 1.00 90.88 191 LEU A C 1
ATOM 1590 O O . LEU A 1 191 ? -2.314 9.235 23.906 1.00 90.88 191 LEU A O 1
ATOM 1594 N N . ARG A 1 192 ? -1.691 7.161 23.308 1.00 90.00 192 ARG A N 1
ATOM 1595 C CA . ARG A 1 192 ? -1.201 7.545 21.975 1.00 90.00 192 ARG A CA 1
ATOM 1596 C C . ARG A 1 192 ? -2.315 8.027 21.049 1.00 90.00 192 ARG A C 1
ATOM 1598 O O . ARG A 1 192 ? -2.084 8.884 20.203 1.00 90.00 192 ARG A O 1
ATOM 1605 N N . LEU A 1 193 ? -3.523 7.480 21.195 1.00 90.12 193 LEU A N 1
ATOM 1606 C CA . LEU A 1 193 ? -4.709 7.999 20.506 1.00 90.12 193 LEU A CA 1
ATOM 1607 C C . LEU A 1 193 ? -5.024 9.423 20.951 1.00 90.12 193 LEU A C 1
ATOM 1609 O O . LEU A 1 193 ? -5.300 10.278 20.117 1.00 90.12 193 LEU A O 1
ATOM 1613 N N . LYS A 1 194 ? -4.949 9.679 22.258 1.00 90.25 194 LYS A N 1
ATOM 1614 C CA . LYS A 1 194 ? -5.149 11.018 22.798 1.00 90.25 194 LYS A CA 1
ATOM 1615 C C . LYS A 1 194 ? -4.081 11.993 22.291 1.00 90.25 194 LYS A C 1
ATOM 1617 O O . LYS A 1 194 ? -4.448 13.053 21.809 1.00 90.25 194 LYS A O 1
ATOM 1622 N N . GLU A 1 195 ? -2.804 11.607 22.298 1.00 90.00 195 GLU A N 1
ATOM 1623 C CA . GLU A 1 195 ? -1.703 12.416 21.742 1.00 90.00 195 GLU A CA 1
ATOM 1624 C C . GLU A 1 195 ? -1.961 12.820 20.283 1.00 90.00 195 GLU A C 1
ATOM 1626 O O . GLU A 1 195 ? -1.720 13.963 19.911 1.00 90.00 195 GLU A O 1
ATOM 1631 N N . LYS A 1 196 ? -2.506 11.910 19.464 1.00 87.12 196 LYS A N 1
ATOM 1632 C CA . LYS A 1 196 ? -2.866 12.188 18.064 1.00 87.12 196 LYS A CA 1
ATOM 1633 C C . LYS A 1 196 ? -3.988 13.216 17.914 1.00 87.12 196 LYS A C 1
ATOM 1635 O O . LYS A 1 196 ? -4.000 13.969 16.946 1.00 87.12 196 LYS A O 1
ATOM 1640 N N . ILE A 1 197 ? -4.928 13.242 18.851 1.00 88.38 197 ILE A N 1
ATOM 1641 C CA . ILE A 1 197 ? -5.994 14.247 18.878 1.00 88.38 197 ILE A CA 1
ATOM 1642 C C . ILE A 1 197 ? -5.469 15.573 19.417 1.00 88.38 197 ILE A C 1
ATOM 1644 O O . ILE A 1 197 ? -5.796 16.622 18.873 1.00 88.38 197 ILE A O 1
ATOM 1648 N N . ASP A 1 198 ? -4.621 15.536 20.439 1.00 88.69 198 ASP A N 1
ATOM 1649 C CA . ASP A 1 198 ? -3.973 16.731 20.969 1.00 88.69 198 ASP A CA 1
ATOM 1650 C C . ASP A 1 198 ? -3.078 17.387 19.890 1.00 88.69 198 ASP A C 1
ATOM 1652 O O . ASP A 1 198 ? -3.084 18.608 19.761 1.00 88.69 198 ASP A O 1
ATOM 1656 N N . GLU A 1 199 ? -2.401 16.599 19.039 1.00 86.31 199 GLU A N 1
ATOM 1657 C CA . GLU A 1 199 ? -1.655 17.067 17.853 1.00 86.31 199 GLU A CA 1
ATOM 1658 C C . GLU A 1 199 ? -2.557 17.822 16.855 1.00 86.31 199 GLU A C 1
ATOM 1660 O O . GLU A 1 199 ? -2.150 18.858 16.326 1.00 86.31 199 GLU A O 1
ATOM 1665 N N . LEU A 1 200 ? -3.800 17.355 16.657 1.00 84.88 200 LEU A N 1
ATOM 1666 C CA . LEU A 1 200 ? -4.803 18.023 15.814 1.00 84.88 200 LEU A CA 1
ATOM 1667 C C . LEU A 1 200 ? -5.207 19.389 16.371 1.00 84.88 200 LEU A C 1
ATOM 1669 O O . LEU A 1 200 ? -5.390 20.332 15.612 1.00 84.88 200 LEU A O 1
ATOM 1673 N N . PHE A 1 201 ? -5.334 19.506 17.694 1.00 82.44 201 PHE A N 1
ATOM 1674 C CA . PHE A 1 201 ? -5.705 20.765 18.342 1.00 82.44 201 PHE A CA 1
ATOM 1675 C C . PHE A 1 201 ? -4.525 21.719 18.553 1.00 82.44 201 PHE A C 1
ATOM 1677 O O . PHE A 1 201 ? -4.740 22.919 18.697 1.00 82.44 201 PHE A O 1
ATOM 1684 N N . ALA A 1 202 ? -3.288 21.217 18.575 1.00 82.38 202 ALA A N 1
ATOM 1685 C CA . ALA A 1 202 ? -2.095 22.037 18.773 1.00 82.38 202 ALA A CA 1
ATOM 1686 C C . ALA A 1 202 ? -1.756 22.919 17.558 1.00 82.38 202 ALA A C 1
ATOM 1688 O O . ALA A 1 202 ? -1.081 23.935 17.715 1.00 82.38 202 ALA A O 1
ATOM 1689 N N . THR A 1 203 ? -2.211 22.542 16.359 1.00 73.81 203 THR A N 1
ATOM 1690 C CA . THR A 1 203 ? -1.907 23.257 15.114 1.00 73.81 203 THR A CA 1
ATOM 1691 C C . THR A 1 203 ? -3.207 23.610 14.396 1.00 73.81 203 THR A C 1
ATOM 1693 O O . THR A 1 203 ? -3.844 22.735 13.820 1.00 73.81 203 THR A O 1
ATOM 1696 N N . GLU A 1 204 ? -3.595 24.889 14.385 1.00 66.06 204 GLU A N 1
ATOM 1697 C CA . GLU A 1 204 ? -4.878 25.353 13.813 1.00 66.06 204 GLU A CA 1
ATOM 1698 C C . GLU A 1 204 ? -5.065 25.041 12.313 1.00 66.06 204 GLU A C 1
ATOM 1700 O O . GLU A 1 204 ? -6.179 25.115 11.800 1.00 66.06 204 GLU A O 1
ATOM 1705 N N . SER A 1 205 ? -3.994 24.686 11.599 1.00 69.69 205 SER A N 1
ATOM 1706 C CA . SER A 1 205 ? -4.009 24.399 10.163 1.00 69.69 205 SER A CA 1
ATOM 1707 C C . SER A 1 205 ? -4.069 22.912 9.795 1.00 69.69 205 SER A C 1
ATOM 1709 O O . SER A 1 205 ? -4.155 22.608 8.606 1.00 69.69 205 SER A O 1
ATOM 1711 N N . LEU A 1 206 ? -3.998 21.984 10.759 1.00 77.19 206 LEU A N 1
ATOM 1712 C CA . LEU A 1 206 ? -3.974 20.548 10.460 1.00 77.19 206 LEU A CA 1
ATOM 1713 C C . LEU A 1 206 ? -5.385 19.973 10.319 1.00 77.19 2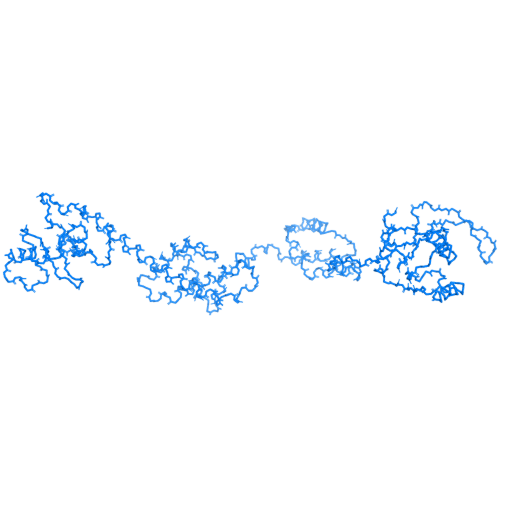06 LEU A C 1
ATOM 1715 O O . LEU A 1 206 ? -6.231 20.112 11.201 1.00 77.19 206 LEU A O 1
ATOM 1719 N N . SER A 1 207 ? -5.616 19.254 9.223 1.00 83.62 207 SER A N 1
ATOM 1720 C CA . SER A 1 207 ? -6.820 18.451 9.019 1.00 83.62 207 SER A CA 1
ATOM 1721 C C . SER A 1 207 ? -6.596 16.988 9.435 1.00 83.62 207 SER A C 1
ATOM 1723 O O . SER A 1 207 ? -5.464 16.536 9.607 1.00 83.62 207 SER A O 1
ATOM 1725 N N . ILE A 1 208 ? -7.672 16.207 9.593 1.00 85.44 208 ILE A N 1
ATOM 1726 C CA . ILE A 1 208 ? -7.577 14.782 9.976 1.00 85.44 208 ILE A CA 1
ATOM 1727 C C . ILE A 1 208 ? -6.655 13.982 9.023 1.00 85.44 208 ILE A C 1
ATOM 1729 O O . ILE A 1 208 ? -5.788 13.256 9.524 1.00 85.44 208 ILE A O 1
ATOM 1733 N N . PRO A 1 209 ? -6.760 14.123 7.680 1.00 86.62 209 PRO A N 1
ATOM 1734 C CA . PRO A 1 209 ? -5.840 13.461 6.753 1.00 86.62 209 PRO A CA 1
ATOM 1735 C C . PRO A 1 209 ? -4.363 13.829 6.940 1.00 86.62 209 PRO A C 1
ATOM 1737 O O . PRO A 1 209 ? -3.493 13.007 6.654 1.00 86.62 209 PRO A O 1
ATOM 1740 N N . ASP A 1 210 ? -4.059 15.021 7.460 1.00 82.88 210 ASP A N 1
ATOM 1741 C CA . ASP A 1 210 ? -2.679 15.467 7.671 1.00 82.88 210 ASP A CA 1
ATOM 1742 C C . ASP A 1 210 ? -2.003 14.769 8.854 1.00 82.88 210 ASP A C 1
ATOM 1744 O O . ASP A 1 210 ? -0.779 14.759 8.944 1.00 82.88 210 ASP A O 1
ATOM 1748 N N . ILE A 1 211 ? -2.762 14.161 9.761 1.00 84.75 211 ILE A N 1
ATOM 1749 C CA . ILE A 1 211 ? -2.215 13.472 10.940 1.00 84.75 211 ILE A CA 1
ATOM 1750 C C . ILE A 1 211 ? -1.986 11.990 10.658 1.00 84.75 211 ILE A C 1
ATOM 1752 O O . ILE A 1 211 ? -1.032 11.383 11.164 1.00 84.75 211 ILE A O 1
ATOM 1756 N N . ILE A 1 212 ? -2.858 11.404 9.840 1.00 88.44 212 ILE A N 1
ATOM 1757 C CA . ILE A 1 212 ? -2.781 10.011 9.418 1.00 88.44 212 ILE A CA 1
ATOM 1758 C C . ILE A 1 212 ? -1.956 9.931 8.134 1.00 88.44 212 ILE A C 1
ATOM 1760 O O . ILE A 1 212 ? -2.445 10.142 7.027 1.00 88.44 212 ILE A O 1
ATOM 1764 N N . LYS A 1 213 ? -0.672 9.600 8.286 1.00 84.38 213 LYS A N 1
ATOM 1765 C CA . LYS A 1 213 ? 0.264 9.413 7.170 1.00 84.38 213 LYS A CA 1
ATOM 1766 C C . LYS A 1 213 ? 0.823 7.998 7.154 1.00 84.38 213 LYS A C 1
ATOM 1768 O O . LYS A 1 213 ? 0.806 7.284 8.159 1.00 84.38 213 LYS A O 1
ATOM 1773 N N . LEU A 1 214 ? 1.388 7.610 6.013 1.00 82.81 214 LEU A N 1
ATOM 1774 C CA . LEU A 1 214 ? 2.162 6.379 5.922 1.00 82.81 214 LEU A CA 1
ATOM 1775 C C . LEU A 1 214 ? 3.357 6.417 6.902 1.00 82.81 214 LEU A C 1
ATOM 1777 O O . LEU A 1 214 ? 3.912 7.480 7.213 1.00 82.81 214 LEU A O 1
ATOM 1781 N N . PRO A 1 215 ? 3.810 5.256 7.397 1.00 72.44 215 PRO A N 1
ATOM 1782 C CA . PRO A 1 215 ? 5.029 5.191 8.180 1.00 72.44 215 PRO A CA 1
ATOM 1783 C C . PRO A 1 215 ? 6.194 5.733 7.346 1.00 72.44 215 PRO A C 1
ATOM 1785 O O . PRO A 1 215 ? 6.428 5.266 6.233 1.00 72.44 215 PRO A O 1
ATOM 1788 N N . ARG A 1 216 ? 6.959 6.676 7.914 1.00 61.38 216 ARG A N 1
ATOM 1789 C CA . ARG A 1 216 ? 8.172 7.281 7.322 1.00 61.38 216 ARG A CA 1
ATOM 1790 C C . ARG A 1 216 ? 7.949 8.295 6.188 1.00 61.38 216 ARG A C 1
ATOM 1792 O O . ARG A 1 216 ? 8.941 8.779 5.645 1.00 61.38 216 ARG A O 1
ATOM 1799 N N . THR A 1 217 ? 6.714 8.675 5.856 1.00 60.88 217 THR A N 1
ATOM 1800 C CA . THR A 1 217 ? 6.478 9.809 4.938 1.00 60.88 217 THR A CA 1
ATOM 1801 C C . THR A 1 217 ? 7.040 11.100 5.540 1.00 60.88 217 THR A C 1
ATOM 1803 O O . THR A 1 217 ? 6.674 11.464 6.653 1.00 60.88 217 THR A O 1
ATOM 1806 N N . GLY A 1 218 ? 7.955 11.768 4.831 1.00 55.16 218 GLY A N 1
ATOM 1807 C CA . GLY A 1 218 ? 8.614 12.994 5.304 1.00 55.16 218 GLY A CA 1
ATOM 1808 C C . GLY A 1 218 ? 9.737 12.785 6.329 1.00 55.16 218 GLY A C 1
ATOM 1809 O O . GLY A 1 218 ? 10.225 13.757 6.895 1.00 55.16 218 GLY A O 1
ATOM 1810 N N . ASN A 1 219 ? 10.172 11.544 6.581 1.00 50.72 219 ASN A N 1
ATOM 1811 C CA . ASN A 1 219 ? 11.297 11.286 7.478 1.00 50.72 219 ASN A CA 1
ATOM 1812 C C . ASN A 1 219 ? 12.623 11.707 6.818 1.00 50.72 219 ASN A C 1
ATOM 1814 O O . ASN A 1 219 ? 13.235 10.935 6.082 1.00 50.72 219 ASN A O 1
ATOM 1818 N N . THR A 1 220 ? 13.071 12.927 7.104 1.00 51.12 220 THR A N 1
ATOM 1819 C CA . THR A 1 220 ? 14.352 13.487 6.650 1.00 51.12 220 THR A CA 1
ATOM 1820 C C . THR A 1 2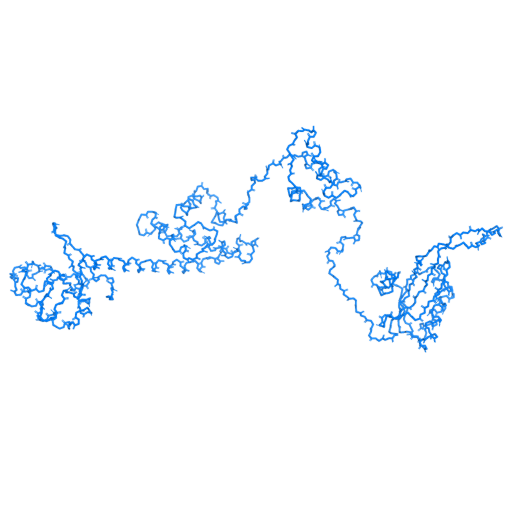20 ? 15.522 13.122 7.561 1.00 51.12 220 THR A C 1
ATOM 1822 O O . THR A 1 220 ? 16.635 13.561 7.303 1.00 51.12 220 THR A O 1
ATOM 1825 N N . ASN A 1 221 ? 15.348 12.253 8.568 1.00 50.94 221 ASN A N 1
ATOM 1826 C CA . ASN A 1 221 ? 16.471 11.763 9.388 1.00 50.94 221 ASN A CA 1
ATOM 1827 C C . ASN A 1 221 ? 17.553 11.034 8.558 1.00 50.94 221 ASN A C 1
ATOM 1829 O O . ASN A 1 221 ? 18.662 10.815 9.036 1.00 50.94 221 ASN A O 1
ATOM 1833 N N . SER A 1 222 ? 17.253 10.661 7.307 1.00 43.56 222 SER A N 1
ATOM 1834 C CA . SER A 1 222 ? 18.221 10.158 6.325 1.00 43.56 222 SER A CA 1
ATOM 1835 C C . SER A 1 222 ? 18.897 11.240 5.462 1.00 43.56 222 SER A C 1
ATOM 1837 O O . SER A 1 222 ? 19.758 10.890 4.653 1.00 43.56 222 SER A O 1
ATOM 1839 N N . MET A 1 223 ? 18.580 12.533 5.625 1.00 50.78 223 MET A N 1
ATOM 1840 C CA . MET A 1 223 ? 19.381 13.661 5.111 1.00 50.78 223 MET A CA 1
ATOM 1841 C C . MET A 1 223 ? 20.652 13.817 5.958 1.00 50.78 223 MET A C 1
ATOM 1843 O O . MET A 1 223 ? 20.917 14.838 6.573 1.00 50.78 223 MET A O 1
ATOM 1847 N N . VAL A 1 224 ? 21.452 12.754 6.017 1.00 57.19 224 VAL A N 1
ATOM 1848 C CA . VAL A 1 224 ? 22.767 12.746 6.674 1.00 57.19 224 VAL A CA 1
ATOM 1849 C C . VAL A 1 224 ? 23.829 13.407 5.780 1.00 57.19 224 VAL A C 1
ATOM 1851 O O . VAL A 1 224 ? 24.927 13.710 6.233 1.00 57.19 224 VAL A O 1
ATOM 1854 N N . PHE A 1 225 ? 23.497 13.651 4.510 1.00 60.34 225 PHE A N 1
ATOM 1855 C CA . PHE A 1 225 ? 24.390 14.206 3.499 1.00 60.34 225 PHE A CA 1
ATOM 1856 C C . PHE A 1 225 ? 23.652 15.299 2.723 1.00 60.34 225 PHE A C 1
ATOM 1858 O O . PHE A 1 225 ? 23.073 15.030 1.678 1.00 60.34 225 PHE A O 1
ATOM 1865 N N . ASP A 1 226 ? 23.641 16.514 3.263 1.00 64.44 226 ASP A N 1
ATOM 1866 C CA . ASP A 1 226 ? 23.201 17.731 2.565 1.00 64.44 226 ASP A CA 1
ATOM 1867 C C . ASP A 1 226 ? 24.425 18.567 2.164 1.00 64.44 226 ASP A C 1
ATOM 1869 O O . ASP A 1 226 ? 24.505 19.762 2.415 1.00 64.44 226 ASP A O 1
ATOM 1873 N N . ASP A 1 227 ? 25.459 17.897 1.646 1.00 76.75 227 ASP A N 1
ATOM 1874 C CA . ASP A 1 227 ? 26.675 18.553 1.170 1.00 76.75 227 ASP A CA 1
ATOM 1875 C C . ASP A 1 227 ? 26.541 18.799 -0.344 1.00 76.75 227 ASP A C 1
ATOM 1877 O O . ASP A 1 227 ? 26.595 17.835 -1.127 1.00 76.75 227 ASP A O 1
ATOM 1881 N N . PRO A 1 228 ? 26.379 20.062 -0.788 1.00 81.62 228 PRO A N 1
ATOM 1882 C CA . PRO A 1 228 ? 26.257 20.396 -2.204 1.00 81.62 228 PRO A CA 1
ATOM 1883 C C . PRO A 1 228 ? 27.467 19.944 -3.028 1.00 81.62 228 PRO A C 1
ATOM 1885 O O . PRO A 1 228 ? 27.342 19.662 -4.222 1.00 81.62 228 PRO A O 1
ATOM 1888 N N . GLU A 1 229 ? 28.642 19.828 -2.404 1.00 84.25 229 GLU A N 1
ATOM 1889 C CA . GLU A 1 229 ? 29.877 19.454 -3.082 1.00 84.25 229 GLU A CA 1
ATOM 1890 C C . GLU A 1 229 ? 29.857 17.981 -3.516 1.00 84.25 229 GLU A C 1
ATOM 1892 O O . GLU A 1 229 ? 30.215 17.673 -4.655 1.00 84.25 229 GLU A O 1
ATOM 1897 N N . LEU A 1 230 ? 29.323 17.080 -2.681 1.00 85.12 230 LEU A N 1
ATOM 1898 C CA . LEU A 1 230 ? 29.148 15.662 -3.027 1.00 85.12 230 LEU A CA 1
ATOM 1899 C C . LEU A 1 230 ? 28.207 15.477 -4.220 1.00 85.12 230 LEU A C 1
ATOM 1901 O O . LEU A 1 230 ? 28.464 14.655 -5.108 1.00 85.12 230 LEU A O 1
ATOM 1905 N N . VAL A 1 231 ? 27.126 16.260 -4.251 1.00 85.38 231 VAL A N 1
ATOM 1906 C CA . VAL A 1 231 ? 26.174 16.271 -5.367 1.00 85.38 231 VAL A CA 1
ATOM 1907 C C . VAL A 1 231 ? 26.860 16.792 -6.630 1.00 85.38 231 VAL A C 1
ATOM 1909 O O . VAL A 1 231 ? 26.730 16.186 -7.697 1.00 85.38 231 VAL A O 1
ATOM 1912 N N . SER A 1 232 ? 27.660 17.855 -6.507 1.00 86.00 232 SER A N 1
ATOM 1913 C CA . SER A 1 232 ? 28.402 18.442 -7.625 1.00 86.00 232 SER A CA 1
ATOM 1914 C C . SER A 1 232 ? 29.389 17.451 -8.254 1.00 86.00 232 SER A C 1
ATOM 1916 O O . SER A 1 232 ? 29.381 17.278 -9.474 1.00 86.00 232 SER A O 1
ATOM 1918 N N . TRP A 1 233 ? 30.163 16.718 -7.445 1.00 89.69 233 TRP A N 1
ATOM 1919 C CA . TRP A 1 233 ? 31.124 15.722 -7.924 1.00 89.69 233 TRP A CA 1
ATOM 1920 C C . TRP A 1 233 ? 30.431 14.568 -8.650 1.00 89.69 233 TRP A C 1
ATOM 1922 O O . TRP A 1 233 ? 30.880 14.137 -9.716 1.00 89.69 233 TRP A O 1
ATOM 1932 N N . ALA A 1 234 ? 29.300 14.094 -8.116 1.00 88.50 234 ALA A N 1
ATOM 1933 C CA . ALA A 1 234 ? 28.513 13.043 -8.750 1.00 88.50 234 ALA A CA 1
ATOM 1934 C C . ALA A 1 234 ? 27.937 13.486 -10.098 1.00 88.50 234 ALA A C 1
ATOM 1936 O O . ALA A 1 234 ? 28.039 12.741 -11.075 1.00 88.50 234 ALA A O 1
ATOM 1937 N N . ILE A 1 235 ? 27.380 14.698 -10.178 1.00 86.75 235 ILE A N 1
ATOM 1938 C CA . ILE A 1 235 ? 26.839 15.256 -11.423 1.00 86.75 235 ILE A CA 1
ATOM 1939 C C . ILE A 1 235 ? 27.959 15.499 -12.442 1.00 86.75 235 ILE A C 1
ATOM 1941 O O . ILE A 1 235 ? 27.784 15.167 -13.612 1.00 86.75 235 ILE A O 1
ATOM 1945 N N . GLN A 1 236 ? 29.120 16.012 -12.027 1.00 88.44 236 GLN A N 1
ATOM 1946 C CA . GLN A 1 236 ? 30.263 16.246 -12.917 1.00 88.44 236 GLN A CA 1
ATOM 1947 C C . GLN A 1 236 ? 30.797 14.945 -13.517 1.00 88.44 236 GLN A C 1
ATOM 1949 O O . GLN A 1 236 ? 30.898 14.837 -14.740 1.00 88.44 236 GLN A O 1
ATOM 1954 N N . LEU A 1 237 ? 31.065 13.926 -12.692 1.00 87.50 237 LEU A N 1
ATOM 1955 C CA . LEU A 1 237 ? 31.490 12.604 -13.170 1.00 87.50 237 LEU A CA 1
ATOM 1956 C C . LEU A 1 237 ? 30.431 11.972 -14.079 1.00 87.50 237 LEU A C 1
ATOM 1958 O O . LEU A 1 237 ? 30.761 11.323 -15.073 1.00 87.50 237 LEU A O 1
ATOM 1962 N N . ARG A 1 238 ? 29.150 12.220 -13.784 1.00 83.00 238 ARG A N 1
ATOM 1963 C CA . ARG A 1 238 ? 28.022 11.810 -14.621 1.00 83.00 238 ARG A CA 1
ATOM 1964 C C . ARG A 1 238 ? 27.835 12.664 -15.869 1.00 83.00 238 ARG A C 1
ATOM 1966 O O . ARG A 1 238 ? 27.079 12.230 -16.726 1.00 83.00 238 ARG A O 1
ATOM 1973 N N . ASN A 1 239 ? 28.488 13.821 -15.988 1.00 82.25 239 ASN A N 1
ATOM 1974 C CA . ASN A 1 239 ? 28.466 14.700 -17.159 1.00 82.25 239 ASN A CA 1
ATOM 1975 C C . ASN A 1 239 ? 29.723 14.561 -18.048 1.00 82.25 239 ASN A C 1
ATOM 1977 O O . ASN A 1 239 ? 29.707 14.962 -19.209 1.00 82.25 239 ASN A O 1
ATOM 1981 N N . MET A 1 240 ? 30.764 13.858 -17.595 1.00 82.38 240 MET A N 1
ATOM 1982 C CA . MET A 1 240 ? 31.924 13.512 -18.431 1.00 82.38 240 MET A CA 1
ATOM 1983 C C . MET A 1 240 ? 31.554 12.578 -19.592 1.00 82.38 240 MET A C 1
ATOM 1985 O O . MET A 1 240 ? 30.732 11.680 -19.426 1.00 82.38 240 MET A O 1
ATOM 1989 N N . THR A 1 241 ? 32.177 12.747 -20.761 1.00 70.06 241 THR A N 1
ATOM 1990 C CA . THR A 1 241 ? 31.921 11.937 -21.974 1.00 70.06 241 THR A CA 1
ATOM 1991 C C . THR A 1 241 ? 32.275 10.455 -21.809 1.00 70.06 241 THR A C 1
ATOM 1993 O O . THR A 1 241 ? 31.712 9.602 -22.492 1.00 70.06 241 THR A O 1
ATOM 1996 N N . LYS A 1 242 ? 33.170 10.133 -20.870 1.00 74.62 242 LYS A N 1
ATOM 1997 C CA . LYS A 1 242 ? 33.534 8.761 -20.501 1.00 74.62 242 LYS A CA 1
ATOM 1998 C C . LYS A 1 242 ? 32.357 8.084 -19.782 1.00 74.62 242 LYS A C 1
ATOM 2000 O O . LYS A 1 242 ? 31.807 8.623 -18.823 1.00 74.62 242 LYS A O 1
ATOM 2005 N N . ASN A 1 243 ? 31.953 6.904 -20.254 1.00 70.31 243 ASN A N 1
ATOM 2006 C CA . ASN A 1 243 ? 30.778 6.186 -19.752 1.00 70.31 243 ASN A CA 1
ATOM 2007 C C . ASN A 1 243 ? 31.075 5.432 -18.445 1.00 70.31 243 ASN A C 1
ATOM 2009 O O . ASN A 1 243 ? 31.167 4.205 -18.421 1.00 70.31 243 ASN A O 1
ATOM 2013 N N . TYR A 1 244 ? 31.259 6.171 -17.354 1.00 83.19 244 TYR A N 1
ATOM 2014 C CA . TYR A 1 244 ? 31.481 5.573 -16.045 1.00 83.19 244 TYR A CA 1
ATOM 2015 C C . TYR A 1 244 ? 30.205 4.926 -15.497 1.00 83.19 244 TYR A C 1
ATOM 2017 O O . TYR A 1 244 ? 29.132 5.538 -15.472 1.00 83.19 244 TYR A O 1
ATOM 2025 N N . SER A 1 245 ? 30.333 3.690 -15.011 1.00 83.75 245 SER A N 1
ATOM 2026 C CA . SER A 1 245 ? 29.255 3.018 -14.285 1.00 83.75 245 SER A CA 1
ATOM 2027 C C . SER A 1 245 ? 28.947 3.751 -12.975 1.00 83.75 245 SER A C 1
ATOM 2029 O O . SER A 1 245 ? 29.811 4.428 -12.412 1.00 83.75 245 SER A O 1
ATOM 2031 N N . ASN A 1 246 ? 27.723 3.599 -12.454 1.00 86.88 246 ASN A N 1
ATOM 2032 C CA . ASN A 1 246 ? 27.356 4.166 -11.148 1.00 86.88 246 ASN A CA 1
ATOM 2033 C C . ASN A 1 246 ? 28.353 3.728 -10.061 1.00 86.88 246 ASN A C 1
ATOM 2035 O O . ASN A 1 246 ? 28.751 4.536 -9.230 1.00 86.88 246 ASN A O 1
ATOM 2039 N N . ASP A 1 247 ? 28.801 2.472 -10.116 1.00 88.12 247 ASP A N 1
ATOM 2040 C CA . ASP A 1 247 ? 29.722 1.895 -9.135 1.00 88.12 247 ASP A CA 1
ATOM 2041 C C . ASP A 1 247 ? 31.118 2.501 -9.227 1.00 88.12 247 ASP A C 1
ATOM 2043 O O . ASP A 1 247 ? 31.742 2.754 -8.199 1.00 88.12 247 ASP A O 1
ATOM 2047 N N . TYR A 1 248 ? 31.591 2.793 -10.441 1.00 90.19 248 TYR A N 1
ATOM 2048 C CA . TYR A 1 248 ? 32.846 3.512 -10.624 1.00 90.19 248 TYR A CA 1
ATOM 2049 C C . TYR A 1 248 ? 32.763 4.928 -10.046 1.00 90.19 248 TYR A C 1
ATOM 2051 O O . TYR A 1 248 ? 33.650 5.339 -9.305 1.00 90.19 248 TYR A O 1
ATOM 2059 N N . ILE A 1 249 ? 31.678 5.655 -10.338 1.00 90.81 249 ILE A N 1
ATOM 2060 C CA . ILE A 1 249 ? 31.469 7.021 -9.838 1.00 90.81 249 ILE A CA 1
ATOM 2061 C C . ILE A 1 249 ? 31.430 7.031 -8.304 1.00 90.81 249 ILE A C 1
ATOM 2063 O O . ILE A 1 249 ? 32.117 7.839 -7.688 1.00 90.81 249 ILE A O 1
ATOM 2067 N N . ILE A 1 250 ? 30.686 6.108 -7.683 1.00 92.44 250 ILE A N 1
ATOM 2068 C CA . ILE A 1 250 ? 30.591 6.001 -6.218 1.00 92.44 250 ILE A CA 1
ATOM 2069 C C . ILE A 1 250 ? 31.958 5.707 -5.596 1.00 92.44 250 ILE A C 1
ATOM 2071 O O . ILE A 1 250 ? 32.328 6.362 -4.623 1.00 92.44 250 ILE A O 1
ATOM 2075 N N . ARG A 1 251 ? 32.728 4.764 -6.158 1.00 92.06 251 ARG A N 1
ATOM 2076 C CA . ARG A 1 251 ? 34.090 4.469 -5.681 1.00 92.06 251 ARG A CA 1
ATOM 2077 C C . ARG A 1 251 ? 34.977 5.702 -5.771 1.00 92.06 251 ARG A C 1
ATOM 2079 O O . ARG A 1 251 ? 35.595 6.072 -4.785 1.00 92.06 251 ARG A O 1
ATOM 2086 N N . LYS A 1 252 ? 34.955 6.402 -6.908 1.00 92.50 252 LYS A N 1
ATOM 2087 C CA . LYS A 1 252 ? 35.806 7.580 -7.080 1.00 92.50 252 LYS A CA 1
ATOM 2088 C C . LYS A 1 252 ? 35.449 8.708 -6.109 1.00 92.50 252 LYS A C 1
ATOM 2090 O O . LYS A 1 252 ? 36.336 9.390 -5.609 1.00 92.50 252 LYS A O 1
ATOM 2095 N N . ILE A 1 253 ? 34.160 8.913 -5.842 1.00 91.56 253 ILE A N 1
ATOM 2096 C CA . ILE A 1 253 ? 33.726 9.899 -4.846 1.00 91.56 253 ILE A CA 1
ATOM 2097 C C . ILE A 1 253 ? 34.117 9.453 -3.438 1.00 91.56 253 ILE A C 1
ATOM 2099 O O . ILE A 1 253 ? 34.531 10.294 -2.657 1.00 91.56 253 ILE A O 1
ATOM 2103 N N . THR A 1 254 ? 34.059 8.154 -3.136 1.00 91.19 254 THR A N 1
ATOM 2104 C CA . THR A 1 254 ? 34.523 7.608 -1.851 1.00 91.19 254 THR A CA 1
ATOM 2105 C C . THR A 1 254 ? 35.998 7.932 -1.619 1.00 91.19 254 THR A C 1
ATOM 2107 O O . THR A 1 254 ? 36.320 8.506 -0.584 1.00 91.19 254 THR A O 1
ATOM 2110 N N . ASP A 1 255 ? 36.859 7.705 -2.617 1.00 92.19 255 ASP A N 1
ATOM 2111 C CA . ASP A 1 255 ? 38.277 8.081 -2.533 1.00 92.19 255 ASP A CA 1
ATOM 2112 C C . ASP A 1 255 ? 38.450 9.595 -2.294 1.00 92.19 255 ASP A C 1
ATOM 2114 O O . ASP A 1 255 ? 39.315 10.025 -1.536 1.00 92.19 255 ASP A O 1
ATOM 2118 N N . MET A 1 256 ? 37.630 10.433 -2.947 1.00 90.00 256 MET A N 1
ATOM 2119 C CA . MET A 1 256 ? 37.674 11.891 -2.756 1.00 90.00 256 MET A CA 1
ATOM 2120 C C . MET A 1 256 ? 37.192 12.307 -1.362 1.00 90.00 256 MET A C 1
ATOM 2122 O O . MET A 1 256 ? 37.774 13.207 -0.762 1.00 90.00 256 MET A O 1
ATOM 2126 N N . CYS A 1 257 ? 36.167 11.646 -0.822 1.00 90.19 257 CYS A N 1
ATOM 2127 C CA . CYS A 1 257 ? 35.711 11.853 0.547 1.00 90.19 257 CYS A CA 1
ATOM 2128 C C . CYS A 1 257 ? 36.815 11.515 1.552 1.00 90.19 257 CYS A C 1
ATOM 2130 O O . CYS A 1 257 ? 37.059 12.311 2.453 1.00 90.19 257 CYS A O 1
ATOM 2132 N N . GLU A 1 258 ? 37.516 10.394 1.369 1.00 89.44 258 GLU A N 1
ATOM 2133 C CA . GLU A 1 258 ? 38.626 9.982 2.236 1.00 89.44 258 GLU A CA 1
ATOM 2134 C C . GLU A 1 258 ? 39.783 10.990 2.211 1.00 89.44 258 GLU A C 1
ATOM 2136 O O . GLU A 1 258 ? 40.285 11.369 3.267 1.00 89.44 258 GLU A O 1
ATOM 2141 N N . LEU A 1 259 ? 40.152 11.498 1.030 1.00 89.50 259 LEU A N 1
ATOM 2142 C CA . LEU A 1 259 ? 41.218 12.498 0.880 1.00 89.50 259 LEU A CA 1
ATOM 2143 C C . LEU A 1 259 ? 40.891 13.844 1.541 1.00 89.50 259 LEU A C 1
ATOM 2145 O O . LEU A 1 259 ? 41.785 14.506 2.062 1.00 89.50 259 LEU A O 1
ATOM 2149 N N . VAL A 1 260 ? 39.623 14.260 1.511 1.00 87.56 260 VAL A N 1
ATOM 2150 C CA . VAL A 1 260 ? 39.163 15.542 2.078 1.00 87.56 260 VAL A CA 1
ATOM 2151 C C . VAL A 1 260 ? 38.705 15.381 3.540 1.00 87.56 260 VAL A C 1
ATOM 2153 O O . VAL A 1 260 ? 38.396 16.363 4.209 1.00 87.56 260 VAL A O 1
ATOM 2156 N N . GLY A 1 261 ? 38.664 14.151 4.066 1.00 83.75 261 GLY A N 1
ATOM 2157 C CA . GLY A 1 261 ? 38.167 13.855 5.413 1.00 83.75 261 GLY A CA 1
ATOM 2158 C C . GLY A 1 261 ? 36.646 14.003 5.559 1.00 83.75 261 GLY A C 1
ATOM 2159 O O . GLY A 1 261 ? 36.145 14.232 6.660 1.00 83.75 261 GLY A O 1
ATOM 2160 N N . LYS A 1 262 ? 35.893 13.894 4.459 1.00 84.31 262 LYS A N 1
ATOM 2161 C CA . LYS A 1 262 ? 34.427 13.958 4.454 1.00 84.31 262 LYS A CA 1
ATOM 2162 C C . LYS A 1 262 ? 33.811 12.592 4.730 1.00 84.31 262 LYS A C 1
ATOM 2164 O O . LYS A 1 262 ? 34.337 11.550 4.351 1.00 84.31 262 LYS A O 1
ATOM 2169 N N . ARG A 1 263 ? 32.625 12.597 5.338 1.00 81.69 263 ARG A N 1
ATOM 2170 C CA . ARG A 1 263 ? 31.840 11.377 5.542 1.00 81.69 263 ARG A CA 1
ATOM 2171 C C . ARG A 1 263 ? 31.315 10.866 4.196 1.00 81.69 263 ARG A C 1
ATOM 2173 O O . ARG A 1 263 ? 30.694 11.620 3.451 1.00 81.69 263 ARG A O 1
ATOM 2180 N N . THR A 1 264 ? 31.503 9.579 3.920 1.00 84.12 264 THR A N 1
ATOM 2181 C CA . THR A 1 264 ? 31.053 8.956 2.667 1.00 84.12 264 THR A CA 1
ATOM 2182 C C . THR A 1 264 ? 29.585 8.500 2.749 1.00 84.12 264 THR A C 1
ATOM 2184 O O . THR A 1 264 ? 29.231 7.748 3.667 1.00 84.12 264 THR A O 1
ATOM 2187 N N . PRO A 1 265 ? 28.716 8.897 1.799 1.00 84.69 265 PRO A N 1
ATOM 2188 C CA . PRO A 1 265 ? 27.360 8.370 1.676 1.00 84.69 265 PRO A CA 1
ATOM 2189 C C . PRO A 1 265 ? 27.308 6.899 1.258 1.00 84.69 265 PRO A C 1
ATOM 2191 O O . PRO A 1 265 ? 28.204 6.366 0.608 1.00 84.69 265 PRO A O 1
ATOM 2194 N N . SER A 1 266 ? 26.195 6.234 1.570 1.00 83.94 266 SER A N 1
ATOM 2195 C CA . SER A 1 266 ? 25.967 4.858 1.126 1.00 83.94 266 SER A CA 1
ATOM 2196 C C . SER A 1 266 ? 25.610 4.787 -0.364 1.00 83.94 266 SER A C 1
ATOM 2198 O O . SER A 1 266 ? 25.032 5.711 -0.940 1.00 83.94 266 SER A O 1
ATOM 2200 N N . ARG A 1 267 ? 25.853 3.630 -0.995 1.00 85.00 267 ARG A N 1
ATOM 2201 C CA . ARG A 1 267 ? 25.469 3.364 -2.396 1.00 85.00 267 ARG A CA 1
ATOM 2202 C C . ARG A 1 267 ? 23.995 3.678 -2.690 1.00 85.00 267 ARG A C 1
ATOM 2204 O O . ARG A 1 267 ? 23.680 4.201 -3.757 1.00 85.00 267 ARG A O 1
ATOM 2211 N N . ARG A 1 268 ? 23.085 3.364 -1.758 1.00 81.31 268 ARG A N 1
ATOM 2212 C CA . ARG A 1 268 ? 21.641 3.596 -1.937 1.00 81.31 268 ARG A CA 1
ATOM 2213 C C . ARG A 1 268 ? 21.292 5.082 -1.942 1.00 81.31 268 ARG A C 1
ATOM 2215 O O . ARG A 1 268 ? 20.422 5.477 -2.712 1.00 81.31 268 ARG A O 1
ATOM 2222 N N . TRP A 1 269 ? 22.002 5.880 -1.144 1.00 85.38 269 TRP A N 1
ATOM 2223 C CA . TRP A 1 269 ? 21.831 7.330 -1.099 1.00 85.38 269 TRP A CA 1
ATOM 2224 C C . TRP A 1 269 ? 22.127 7.960 -2.467 1.00 85.38 269 TRP A C 1
ATOM 2226 O O . TRP A 1 269 ? 21.288 8.689 -2.988 1.00 85.38 269 TRP A O 1
ATOM 2236 N N . TYR A 1 270 ? 23.242 7.586 -3.112 1.00 84.81 270 TYR A N 1
ATOM 2237 C CA . TYR A 1 270 ? 23.555 8.041 -4.476 1.00 84.81 270 TYR A CA 1
ATOM 2238 C C . TYR A 1 270 ? 22.488 7.627 -5.497 1.00 84.81 270 TYR A C 1
ATOM 2240 O O . TYR A 1 270 ? 22.164 8.395 -6.401 1.00 84.81 270 TYR A O 1
ATOM 2248 N N . GLY A 1 271 ? 21.932 6.419 -5.351 1.00 82.44 271 GLY A N 1
ATOM 2249 C CA . GLY A 1 271 ? 20.816 5.942 -6.165 1.00 82.44 271 GLY A CA 1
ATOM 2250 C C . GLY A 1 271 ? 19.607 6.867 -6.057 1.00 82.44 271 GLY A C 1
ATOM 2251 O O . GLY A 1 271 ? 19.267 7.530 -7.029 1.00 82.44 271 GLY A O 1
ATOM 2252 N N . GLN A 1 272 ? 19.011 6.959 -4.870 1.00 79.94 272 GLN A N 1
ATOM 2253 C CA . GLN A 1 272 ? 17.746 7.672 -4.660 1.00 79.94 272 GLN A CA 1
ATOM 2254 C C . GLN A 1 272 ? 17.866 9.1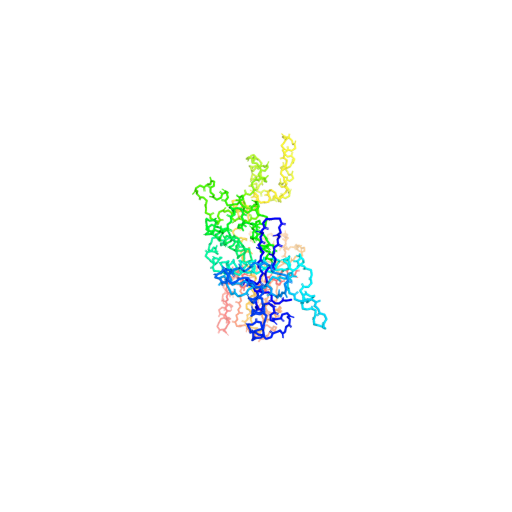89 -4.856 1.00 79.94 272 GLN A C 1
ATOM 2256 O O . GLN A 1 272 ? 16.982 9.805 -5.448 1.00 79.94 272 GLN A O 1
ATOM 2261 N N . ASN A 1 273 ? 18.964 9.788 -4.390 1.00 79.81 273 ASN A N 1
ATOM 2262 C CA . ASN A 1 273 ? 19.093 11.244 -4.328 1.00 79.81 273 ASN A CA 1
ATOM 2263 C C . ASN A 1 273 ? 19.810 11.858 -5.529 1.00 79.81 273 ASN A C 1
ATOM 2265 O O . ASN A 1 273 ? 19.747 13.067 -5.697 1.00 79.81 273 ASN A O 1
ATOM 2269 N N . ILE A 1 274 ? 20.491 11.068 -6.366 1.00 83.62 274 ILE A N 1
ATOM 2270 C CA . ILE A 1 274 ? 21.229 11.609 -7.515 1.00 83.62 274 ILE A CA 1
ATOM 2271 C C . ILE A 1 274 ? 20.887 10.840 -8.786 1.00 83.62 274 ILE A C 1
ATOM 2273 O O . ILE A 1 274 ? 20.294 11.406 -9.698 1.00 83.62 274 ILE A O 1
ATOM 2277 N N . PHE A 1 275 ? 21.234 9.557 -8.882 1.00 83.69 275 PHE A N 1
ATOM 2278 C CA . PHE A 1 275 ? 21.168 8.826 -10.154 1.00 83.69 275 PHE A CA 1
ATOM 2279 C C . PHE A 1 275 ? 19.743 8.491 -10.615 1.00 83.69 275 PHE A C 1
ATOM 2281 O O . PHE A 1 275 ? 19.493 8.434 -11.819 1.00 83.69 275 PHE A O 1
ATOM 2288 N N . GLU A 1 276 ? 18.815 8.257 -9.686 1.00 79.88 276 GLU A N 1
ATOM 2289 C CA . GLU A 1 276 ? 17.419 7.920 -9.982 1.00 79.88 276 GLU A CA 1
ATOM 2290 C C . GLU A 1 276 ? 16.555 9.166 -10.244 1.00 79.88 276 GLU A C 1
ATOM 2292 O O . GLU A 1 276 ? 15.459 9.028 -10.797 1.00 79.88 276 GLU A O 1
ATOM 2297 N N . GLN A 1 277 ? 17.058 10.369 -9.934 1.00 79.94 277 GLN A N 1
ATOM 2298 C CA . GLN A 1 277 ? 16.351 11.626 -10.172 1.00 79.94 277 GLN A CA 1
ATOM 2299 C C . GLN A 1 277 ? 16.193 11.936 -11.666 1.00 79.94 277 GLN A C 1
ATOM 2301 O O . GLN A 1 277 ? 17.078 11.679 -12.488 1.00 79.94 277 GLN A O 1
ATOM 2306 N N . ASN A 1 278 ? 15.067 12.563 -12.014 1.00 72.88 278 ASN A N 1
ATOM 2307 C CA . ASN A 1 278 ? 14.722 12.892 -13.399 1.00 72.88 278 ASN A CA 1
ATOM 2308 C C . ASN A 1 278 ? 15.744 13.841 -14.052 1.00 72.88 278 ASN A C 1
ATOM 2310 O O . ASN A 1 278 ? 16.110 13.637 -15.212 1.00 72.88 278 ASN A O 1
ATOM 2314 N N . GLY A 1 279 ? 16.267 14.818 -13.300 1.00 70.62 279 GLY A N 1
ATOM 2315 C CA . GLY A 1 279 ? 17.290 15.753 -13.783 1.00 70.62 279 GLY A CA 1
ATOM 2316 C C . GLY A 1 279 ? 18.599 15.058 -14.177 1.00 70.62 279 GLY A C 1
ATOM 2317 O O . GLY A 1 279 ? 19.146 15.306 -15.250 1.00 70.62 279 GLY A O 1
ATOM 2318 N N . THR A 1 280 ? 19.064 14.101 -13.373 1.00 72.12 280 THR A N 1
ATOM 2319 C CA . THR A 1 280 ? 20.286 13.336 -13.665 1.00 72.12 280 THR A CA 1
ATOM 2320 C C . THR A 1 280 ? 20.077 12.319 -14.785 1.00 72.12 280 THR A C 1
ATOM 2322 O O . THR A 1 280 ? 20.949 12.142 -15.639 1.00 72.12 280 THR A O 1
ATOM 2325 N N . LYS A 1 281 ? 18.902 11.677 -14.842 1.00 70.62 281 LYS A N 1
ATOM 2326 C CA . LYS A 1 281 ? 18.533 10.777 -15.947 1.00 70.62 281 LYS A CA 1
ATOM 2327 C C . LYS A 1 281 ? 18.559 11.498 -17.295 1.00 70.62 281 LYS A C 1
ATOM 2329 O O . LYS A 1 281 ? 19.021 10.920 -18.283 1.00 70.62 281 LYS A O 1
ATOM 2334 N N . PHE A 1 282 ? 18.145 12.765 -17.335 1.00 66.50 282 PHE A N 1
ATOM 2335 C CA . PHE A 1 282 ? 18.220 13.602 -18.532 1.00 66.50 282 PHE A CA 1
ATOM 2336 C C . PHE A 1 282 ? 19.660 13.801 -19.041 1.00 66.50 282 PHE A C 1
ATOM 2338 O O . PHE A 1 282 ? 19.892 13.708 -20.248 1.00 66.50 282 PHE A O 1
ATOM 2345 N N . LEU A 1 283 ? 20.640 13.980 -18.145 1.00 66.25 283 LEU A N 1
ATOM 2346 C CA . LEU A 1 283 ? 22.062 14.113 -18.506 1.00 66.25 283 LEU A CA 1
ATOM 2347 C C . LEU A 1 283 ? 22.616 12.850 -19.177 1.00 66.25 283 LEU A C 1
ATOM 2349 O O . LEU A 1 283 ? 23.430 12.936 -20.095 1.00 66.25 283 LEU A O 1
ATOM 2353 N N . THR A 1 284 ? 22.149 11.667 -18.770 1.00 62.62 284 THR A N 1
ATOM 2354 C CA . THR A 1 284 ? 22.471 10.411 -19.464 1.00 62.62 284 THR A CA 1
ATOM 2355 C C . THR A 1 284 ? 21.702 10.216 -20.762 1.00 62.62 284 THR A C 1
ATOM 2357 O O . THR A 1 284 ? 22.228 9.619 -21.699 1.00 62.62 284 THR A O 1
ATOM 2360 N N . ALA A 1 285 ? 20.480 10.739 -20.850 1.00 59.16 285 ALA A N 1
ATOM 2361 C CA . ALA A 1 285 ? 19.611 10.553 -22.006 1.00 59.16 285 ALA A CA 1
ATOM 2362 C C . ALA A 1 285 ? 20.107 11.270 -23.272 1.00 59.16 285 ALA A C 1
ATOM 2364 O O . ALA A 1 285 ? 19.712 10.887 -24.366 1.00 59.16 285 ALA A O 1
ATOM 2365 N N . LYS A 1 286 ? 20.964 12.294 -23.141 1.00 58.47 286 LYS A N 1
ATOM 2366 C CA . LYS A 1 286 ? 21.626 12.953 -24.282 1.00 58.47 286 LYS A CA 1
ATOM 2367 C C . LYS A 1 286 ? 22.879 12.218 -24.786 1.00 58.47 286 LYS A C 1
ATOM 2369 O O . LYS A 1 286 ? 23.365 12.546 -25.860 1.00 58.47 286 LYS A O 1
ATOM 2374 N N . ARG A 1 287 ? 23.419 11.257 -24.025 1.00 58.75 287 ARG A N 1
ATOM 2375 C CA . ARG A 1 287 ? 24.694 10.571 -24.337 1.00 58.75 287 ARG A CA 1
ATOM 2376 C C . ARG A 1 287 ? 24.537 9.404 -25.295 1.00 58.75 287 ARG A C 1
ATOM 2378 O O . ARG A 1 287 ? 25.430 9.118 -26.080 1.00 58.75 287 ARG A O 1
ATOM 2385 N N . TYR A 1 288 ? 23.415 8.709 -25.188 1.00 54.03 288 TYR A N 1
ATOM 2386 C CA . TYR A 1 288 ? 23.027 7.660 -26.112 1.00 54.03 288 TYR A CA 1
ATOM 2387 C C . TYR A 1 288 ? 22.114 8.339 -27.125 1.00 54.03 288 TYR A C 1
ATOM 2389 O O . TYR A 1 288 ? 21.081 8.860 -26.715 1.00 54.03 288 TYR A O 1
ATOM 2397 N N . GLY A 1 289 ? 22.533 8.420 -28.392 1.00 53.84 289 GLY A N 1
ATOM 2398 C CA . GLY A 1 289 ? 21.826 9.148 -29.453 1.00 53.84 289 GLY A CA 1
ATOM 2399 C C . GLY A 1 289 ? 20.310 8.895 -29.499 1.00 53.84 289 GLY A C 1
ATOM 2400 O O . GLY A 1 289 ? 19.796 7.945 -28.904 1.00 53.84 289 GLY A O 1
ATOM 2401 N N . SER A 1 290 ? 19.591 9.762 -30.218 1.00 53.16 290 SER A N 1
ATOM 2402 C CA . SER A 1 290 ? 18.119 9.871 -30.235 1.00 53.16 290 SER A CA 1
ATOM 2403 C C . SER A 1 290 ? 17.340 8.544 -30.327 1.00 53.16 290 SER A C 1
ATOM 2405 O O . SER A 1 290 ? 16.222 8.466 -29.818 1.00 53.16 290 SER A O 1
ATOM 2407 N N . SER A 1 291 ? 17.923 7.486 -30.897 1.00 53.09 291 SER A N 1
ATOM 2408 C CA . SER A 1 291 ? 17.289 6.185 -31.133 1.00 53.09 291 SER A CA 1
ATOM 2409 C C . SER A 1 291 ? 16.969 5.364 -29.870 1.00 53.09 291 SER A C 1
ATOM 2411 O O . SER A 1 291 ? 15.922 4.710 -29.822 1.00 53.09 291 SER A O 1
ATOM 2413 N N . ARG A 1 292 ? 17.789 5.413 -28.804 1.00 47.28 292 ARG A N 1
ATOM 2414 C CA . ARG A 1 292 ? 17.601 4.530 -27.624 1.00 47.28 292 ARG A CA 1
ATOM 2415 C C . ARG A 1 292 ? 16.492 4.951 -26.661 1.00 47.28 292 ARG A C 1
ATOM 2417 O O . ARG A 1 292 ? 16.002 4.098 -25.924 1.00 47.28 292 ARG A O 1
ATOM 2424 N N . LYS A 1 293 ? 16.041 6.212 -26.687 1.00 49.38 293 LYS A N 1
ATOM 2425 C CA . LYS A 1 293 ? 14.864 6.650 -25.905 1.00 49.38 293 LYS A CA 1
ATOM 2426 C C . LYS A 1 293 ? 13.601 5.873 -26.286 1.00 49.38 293 LYS A C 1
ATOM 2428 O O . LYS A 1 293 ? 12.774 5.610 -25.421 1.00 49.38 293 LYS A O 1
ATOM 2433 N N . SER A 1 294 ? 13.479 5.472 -27.554 1.00 45.53 294 SER A N 1
ATOM 2434 C CA . SER A 1 294 ? 12.320 4.712 -28.034 1.00 45.53 294 SER A CA 1
ATOM 2435 C C . SER A 1 294 ? 12.309 3.259 -27.541 1.00 45.53 294 SER A C 1
ATOM 2437 O O . SER A 1 294 ? 11.241 2.690 -27.347 1.00 45.53 294 SER A O 1
ATOM 2439 N N . HIS A 1 295 ? 13.476 2.663 -27.275 1.00 49.34 295 HIS A N 1
ATOM 2440 C CA . HIS A 1 295 ? 13.580 1.247 -26.908 1.00 49.34 295 HIS A CA 1
ATOM 2441 C C . HIS A 1 295 ? 13.203 0.943 -25.454 1.00 49.34 295 HIS A C 1
ATOM 2443 O O . HIS A 1 295 ? 12.879 -0.199 -25.155 1.00 49.34 295 HIS A O 1
ATOM 2449 N N . ILE A 1 296 ? 13.198 1.938 -24.558 1.00 50.66 296 ILE A N 1
ATOM 2450 C CA . ILE A 1 296 ? 12.771 1.751 -23.157 1.00 50.66 296 ILE A CA 1
ATOM 2451 C C . ILE A 1 296 ? 11.249 1.512 -23.067 1.00 50.66 296 ILE A C 1
ATOM 2453 O O . ILE A 1 296 ? 10.785 0.874 -22.128 1.00 50.66 296 ILE A O 1
ATOM 2457 N N . HIS A 1 297 ? 10.482 1.983 -24.059 1.00 44.00 297 HIS A N 1
ATOM 2458 C CA . HIS A 1 297 ? 9.016 1.907 -24.088 1.00 44.00 297 HIS A CA 1
ATOM 2459 C C . HIS A 1 297 ? 8.451 0.997 -25.189 1.00 44.00 297 HIS A C 1
ATOM 2461 O O . HIS A 1 297 ? 7.236 0.852 -25.291 1.00 44.00 297 HIS A O 1
ATOM 2467 N N . LYS A 1 298 ? 9.297 0.385 -26.027 1.00 42.25 298 LYS A N 1
ATOM 2468 C CA . LYS A 1 298 ? 8.839 -0.541 -27.069 1.00 42.25 298 LYS A CA 1
ATOM 2469 C C . LYS A 1 298 ? 8.734 -1.953 -26.497 1.00 42.25 298 LYS A C 1
ATOM 2471 O O . LYS A 1 298 ? 9.715 -2.691 -26.469 1.00 42.25 298 LYS A O 1
ATOM 2476 N N . SER A 1 299 ? 7.533 -2.324 -26.065 1.00 43.06 299 SER A N 1
ATOM 2477 C CA . SER A 1 299 ? 7.126 -3.727 -25.953 1.00 43.06 299 SER A CA 1
ATOM 2478 C C . SER A 1 299 ? 7.335 -4.403 -27.313 1.00 43.06 299 SER A C 1
ATOM 2480 O O . SER A 1 299 ? 7.023 -3.812 -28.346 1.00 43.06 299 SER A O 1
ATOM 2482 N N . TYR A 1 300 ? 7.902 -5.609 -27.332 1.00 48.12 300 TYR A N 1
ATOM 2483 C CA . TYR A 1 300 ? 8.110 -6.385 -28.557 1.00 48.12 300 TYR A CA 1
ATOM 2484 C C . TYR A 1 300 ? 6.759 -6.650 -29.238 1.00 48.12 300 TYR A C 1
ATOM 2486 O O . TYR A 1 300 ? 5.945 -7.403 -28.710 1.00 48.12 300 TYR A O 1
ATOM 2494 N N . ILE A 1 301 ? 6.515 -6.019 -30.388 1.00 50.06 301 ILE A N 1
ATOM 2495 C CA . ILE A 1 301 ? 5.379 -6.342 -31.256 1.00 50.06 301 ILE A CA 1
ATOM 2496 C C . ILE A 1 301 ? 5.926 -7.300 -32.322 1.00 50.06 301 ILE A C 1
ATOM 2498 O O . ILE A 1 301 ? 6.790 -6.884 -33.100 1.00 50.06 301 ILE A O 1
ATOM 2502 N N . PRO A 1 302 ? 5.519 -8.582 -32.344 1.00 52.91 302 PRO A N 1
ATOM 2503 C CA . PRO A 1 302 ? 5.878 -9.467 -33.443 1.00 52.91 302 PRO A CA 1
ATOM 2504 C C . PRO A 1 302 ? 5.240 -8.939 -34.734 1.00 52.91 302 PRO A C 1
ATOM 2506 O O . PRO A 1 302 ? 4.065 -8.575 -34.742 1.00 52.91 302 PRO A O 1
ATOM 2509 N N . PHE A 1 303 ? 6.020 -8.873 -35.814 1.00 58.00 303 PHE A N 1
ATOM 2510 C CA . PHE A 1 303 ? 5.496 -8.512 -37.129 1.00 58.00 303 PHE A CA 1
ATOM 2511 C C . PHE A 1 303 ? 4.554 -9.605 -37.636 1.00 58.00 303 PHE A C 1
ATOM 2513 O O . PHE A 1 303 ? 4.755 -10.789 -37.354 1.00 58.00 303 PHE A O 1
ATOM 2520 N N . GLN A 1 304 ? 3.523 -9.198 -38.374 1.00 61.75 304 GLN A N 1
ATOM 2521 C CA . GLN A 1 304 ? 2.656 -10.132 -39.076 1.00 61.75 304 GLN A CA 1
ATOM 2522 C C . GLN A 1 304 ? 3.479 -10.816 -40.173 1.00 61.75 304 GLN A C 1
ATOM 2524 O O . GLN A 1 304 ? 4.098 -10.136 -40.985 1.00 61.75 304 GLN A O 1
ATOM 2529 N N . ASN A 1 305 ? 3.538 -12.149 -40.146 1.00 65.31 305 ASN A N 1
ATOM 2530 C CA . ASN A 1 305 ? 4.263 -12.915 -41.155 1.00 65.31 305 ASN A CA 1
ATOM 2531 C C . ASN A 1 305 ? 3.467 -12.961 -42.470 1.00 65.31 305 ASN A C 1
ATOM 2533 O O . ASN A 1 305 ? 2.242 -12.812 -42.450 1.00 65.31 305 ASN A O 1
ATOM 2537 N N . ALA A 1 306 ? 4.150 -13.222 -43.585 1.00 78.88 306 ALA A N 1
ATOM 2538 C CA . ALA A 1 306 ? 3.496 -13.560 -44.848 1.00 78.88 306 ALA A CA 1
ATOM 2539 C C . ALA A 1 306 ? 2.585 -14.793 -44.669 1.00 78.88 306 ALA A C 1
ATOM 2541 O O . ALA A 1 306 ? 2.907 -15.694 -43.885 1.00 78.88 306 ALA A O 1
ATOM 2542 N N . LEU A 1 307 ? 1.433 -14.824 -45.348 1.00 81.56 307 LEU A N 1
ATOM 2543 C CA . LEU A 1 307 ? 0.426 -15.878 -45.167 1.00 81.56 307 LEU A CA 1
ATOM 2544 C C . LEU A 1 307 ? 0.789 -17.159 -45.922 1.00 81.56 307 LEU A C 1
ATOM 2546 O O . LEU A 1 307 ? 0.533 -18.244 -45.400 1.00 81.56 307 LEU A O 1
ATOM 2550 N N . TYR A 1 308 ? 1.410 -17.028 -47.094 1.00 86.56 308 TYR A N 1
ATOM 2551 C CA . TYR A 1 308 ? 1.826 -18.132 -47.952 1.00 86.56 308 TYR A CA 1
ATOM 2552 C C . TYR A 1 308 ? 3.255 -17.945 -48.478 1.00 86.56 308 TYR A C 1
ATOM 2554 O O . TYR A 1 308 ? 3.793 -16.837 -48.534 1.00 86.56 308 TYR A O 1
ATOM 2562 N N . ALA A 1 309 ? 3.884 -19.055 -48.875 1.00 85.50 309 ALA A N 1
ATOM 2563 C CA . ALA A 1 309 ? 5.187 -19.031 -49.535 1.00 85.50 309 ALA A CA 1
ATOM 2564 C C . ALA A 1 309 ? 5.088 -18.302 -50.881 1.00 85.50 309 ALA A C 1
ATOM 2566 O O . ALA A 1 309 ? 4.184 -18.576 -51.669 1.00 85.50 309 ALA A O 1
ATOM 2567 N N . GLY A 1 310 ? 6.031 -17.400 -51.158 1.00 84.69 310 GLY A N 1
ATOM 2568 C CA . GLY A 1 310 ? 5.982 -16.564 -52.357 1.00 84.69 310 GLY A CA 1
ATOM 2569 C C . GLY A 1 310 ? 5.137 -15.297 -52.234 1.00 84.69 310 GLY A C 1
ATOM 2570 O O . GLY A 1 310 ? 5.150 -14.505 -53.171 1.00 84.69 310 GLY A O 1
ATOM 2571 N N . ASP A 1 311 ? 4.465 -15.049 -51.106 1.00 87.62 311 ASP A N 1
ATOM 2572 C CA . ASP A 1 311 ? 3.775 -13.769 -50.893 1.00 87.62 311 ASP A CA 1
ATOM 2573 C C . ASP A 1 311 ? 4.779 -12.610 -50.804 1.00 87.62 311 ASP A C 1
ATOM 2575 O O . ASP A 1 311 ? 4.550 -11.550 -51.376 1.00 87.62 311 ASP A O 1
ATOM 2579 N N . CYS A 1 312 ? 5.900 -12.808 -50.102 1.00 89.44 312 CYS A N 1
ATOM 2580 C CA . CYS A 1 312 ? 6.895 -11.762 -49.883 1.00 89.44 312 CYS A CA 1
ATOM 2581 C C . CYS A 1 312 ? 8.312 -12.339 -49.826 1.00 89.44 312 CYS A C 1
ATOM 2583 O O . CYS A 1 312 ? 8.607 -13.222 -49.010 1.00 89.44 312 CYS A O 1
ATOM 2585 N N . TRP A 1 313 ? 9.195 -11.822 -50.680 1.00 92.06 313 TRP A N 1
ATOM 2586 C CA . TRP A 1 313 ? 10.631 -12.085 -50.639 1.00 92.06 313 TRP A CA 1
ATOM 2587 C C . TRP A 1 313 ? 11.377 -10.860 -50.124 1.00 92.06 313 TRP A C 1
ATOM 2589 O O . TRP A 1 313 ? 11.265 -9.766 -50.671 1.00 92.06 313 TRP A O 1
ATOM 2599 N N . GLU A 1 314 ? 12.196 -11.059 -49.099 1.00 90.81 314 GLU A N 1
ATOM 2600 C CA . GLU A 1 314 ? 13.103 -10.035 -48.589 1.00 90.81 314 GLU A CA 1
ATOM 2601 C C . GLU A 1 314 ? 14.498 -10.242 -49.185 1.00 90.81 314 GLU A C 1
ATOM 2603 O O . GLU A 1 314 ? 15.004 -11.368 -49.268 1.00 90.81 314 GLU A O 1
ATOM 2608 N N . MET A 1 315 ? 15.128 -9.138 -49.581 1.00 88.81 315 MET A N 1
ATOM 2609 C CA . MET A 1 315 ? 16.462 -9.125 -50.169 1.00 88.81 315 MET A CA 1
ATOM 2610 C C . MET A 1 315 ? 17.374 -8.184 -49.400 1.00 88.81 315 MET A C 1
ATOM 2612 O O . MET A 1 315 ? 17.032 -7.019 -49.192 1.00 88.81 315 MET A O 1
ATOM 2616 N N . ASP A 1 316 ? 18.539 -8.687 -49.004 1.00 86.38 316 ASP A N 1
ATOM 2617 C CA . ASP A 1 316 ? 19.524 -7.889 -48.282 1.00 86.38 316 ASP A CA 1
ATOM 2618 C C . ASP A 1 316 ? 20.942 -8.445 -48.478 1.00 86.38 316 ASP A C 1
ATOM 2620 O O . ASP A 1 316 ? 21.141 -9.608 -48.862 1.00 86.38 316 ASP A O 1
ATOM 2624 N N . ALA A 1 317 ? 21.932 -7.594 -48.226 1.00 86.19 317 ALA A N 1
ATOM 2625 C CA . ALA A 1 317 ? 23.342 -7.908 -48.362 1.00 86.19 317 ALA A CA 1
ATOM 2626 C C . ALA A 1 317 ? 24.066 -7.776 -47.024 1.00 86.19 317 ALA A C 1
ATOM 2628 O O . ALA A 1 317 ? 23.903 -6.807 -46.289 1.00 86.19 317 ALA A O 1
ATOM 2629 N N . THR A 1 318 ? 24.951 -8.725 -46.728 1.00 85.12 318 THR A N 1
ATOM 2630 C CA . THR A 1 318 ? 25.811 -8.638 -45.547 1.00 85.12 318 THR A CA 1
ATOM 2631 C C . THR A 1 318 ? 27.245 -9.019 -45.859 1.00 85.12 318 THR A C 1
ATOM 2633 O O . THR A 1 318 ? 27.547 -9.757 -46.802 1.00 85.12 318 THR A O 1
ATOM 2636 N N . ARG A 1 319 ? 28.152 -8.525 -45.020 1.00 85.00 319 ARG A N 1
ATOM 2637 C CA . ARG A 1 319 ? 29.547 -8.945 -45.024 1.00 85.00 319 ARG A CA 1
ATOM 2638 C C . ARG A 1 319 ? 29.675 -10.279 -44.306 1.00 85.00 319 ARG A C 1
ATOM 2640 O O . ARG A 1 319 ? 29.286 -10.401 -43.148 1.00 85.00 319 ARG A O 1
ATOM 2647 N N . VAL A 1 320 ? 30.315 -11.244 -44.953 1.00 83.62 320 VAL A N 1
ATOM 2648 C CA . VAL A 1 320 ? 30.679 -12.509 -44.317 1.00 83.62 320 VAL A CA 1
ATOM 2649 C C . VAL A 1 320 ? 31.842 -12.257 -43.352 1.00 83.62 320 VAL A C 1
ATOM 2651 O O . VAL A 1 320 ? 32.861 -11.678 -43.733 1.00 83.62 320 VAL A O 1
ATOM 2654 N N . ASN A 1 321 ? 31.707 -12.691 -42.097 1.00 81.06 321 ASN A N 1
ATOM 2655 C CA . ASN A 1 321 ? 32.719 -12.510 -41.047 1.00 81.06 321 ASN A CA 1
ATOM 2656 C C . ASN A 1 321 ? 33.878 -13.520 -41.168 1.00 81.06 321 ASN A C 1
ATOM 2658 O O . ASN A 1 321 ? 34.183 -14.259 -40.235 1.00 81.06 321 ASN A O 1
ATOM 2662 N N . ILE A 1 322 ? 34.529 -13.544 -42.329 1.00 82.69 322 ILE A N 1
ATOM 2663 C CA . ILE A 1 322 ? 35.764 -14.292 -42.586 1.00 82.69 322 ILE A CA 1
ATOM 2664 C C . ILE A 1 322 ? 36.922 -13.325 -42.853 1.00 82.69 322 ILE A C 1
ATOM 2666 O O . ILE A 1 322 ? 36.721 -12.121 -43.031 1.00 82.69 322 ILE A O 1
ATOM 2670 N N . VAL A 1 323 ? 38.148 -13.851 -42.842 1.00 83.50 323 VAL A N 1
ATOM 2671 C CA . VAL A 1 323 ? 39.362 -13.069 -43.119 1.00 83.50 323 VAL A CA 1
ATOM 2672 C C . VAL A 1 323 ? 39.272 -12.447 -44.518 1.00 83.50 323 VAL A C 1
ATOM 2674 O O . VAL A 1 323 ? 38.736 -13.059 -45.440 1.00 83.50 323 VAL A O 1
ATOM 2677 N N . SER A 1 324 ? 39.765 -11.215 -44.670 1.00 83.00 324 SER A N 1
ATOM 2678 C CA . SER A 1 324 ? 39.796 -10.526 -45.961 1.00 83.00 324 SER A CA 1
ATOM 2679 C C . SER A 1 324 ? 40.631 -11.296 -46.982 1.00 83.00 324 SER A C 1
ATOM 2681 O O . SER A 1 324 ? 41.646 -11.903 -46.645 1.00 83.00 324 SER A O 1
ATOM 2683 N N . HIS A 1 325 ? 40.209 -11.243 -48.242 1.00 82.06 325 HIS A N 1
ATOM 2684 C CA . HIS A 1 325 ? 40.934 -11.838 -49.354 1.00 82.06 325 HIS A CA 1
ATOM 2685 C C . HIS A 1 325 ? 41.665 -10.750 -50.137 1.00 82.06 325 HIS A C 1
ATOM 2687 O O . HIS A 1 325 ? 41.134 -9.655 -50.343 1.00 82.06 325 HIS A O 1
ATOM 2693 N N . GLU A 1 326 ? 42.872 -11.069 -50.593 1.00 82.12 326 GLU A N 1
ATOM 2694 C CA . GLU A 1 326 ? 43.647 -10.189 -51.457 1.00 82.12 326 GLU A CA 1
ATOM 2695 C C . GLU A 1 326 ? 43.077 -10.260 -52.881 1.00 82.12 326 GLU A C 1
ATOM 2697 O O . GLU A 1 326 ? 43.047 -11.326 -53.499 1.00 82.12 326 GLU A O 1
ATOM 2702 N N . VAL A 1 327 ? 42.602 -9.127 -53.400 1.00 79.88 327 VAL A N 1
ATOM 2703 C CA . VAL A 1 327 ? 42.037 -9.020 -54.751 1.00 79.88 327 VAL A CA 1
ATOM 2704 C C . VAL A 1 327 ? 42.864 -8.029 -55.566 1.00 79.88 327 VAL A C 1
ATOM 2706 O O . VAL A 1 327 ? 43.201 -6.942 -55.092 1.00 79.88 327 VAL A O 1
ATOM 2709 N N . GLU A 1 328 ? 43.182 -8.384 -56.813 1.00 79.12 328 GLU A N 1
ATOM 2710 C CA . GLU A 1 328 ? 43.777 -7.446 -57.769 1.00 79.12 328 GLU A CA 1
ATOM 2711 C C . GLU A 1 328 ? 42.710 -6.452 -58.238 1.00 79.12 328 GLU A C 1
ATOM 2713 O O . GLU A 1 328 ? 41.771 -6.811 -58.948 1.00 79.12 328 GLU A O 1
ATOM 2718 N N . VAL A 1 329 ? 42.851 -5.188 -57.848 1.00 73.88 329 VAL A N 1
ATOM 2719 C CA . VAL A 1 329 ? 42.019 -4.091 -58.341 1.00 73.88 329 VAL A CA 1
ATOM 2720 C C . VAL A 1 329 ? 42.799 -3.358 -59.422 1.00 73.88 329 VAL A C 1
ATOM 2722 O O . VAL A 1 329 ? 43.944 -2.955 -59.219 1.00 73.88 329 VAL A O 1
ATOM 2725 N N . VAL A 1 330 ? 42.188 -3.193 -60.591 1.00 74.81 330 VAL A N 1
ATOM 2726 C CA . VAL A 1 330 ? 42.743 -2.342 -61.644 1.00 74.81 330 VAL A CA 1
ATOM 2727 C C . VAL A 1 330 ? 42.314 -0.915 -61.340 1.00 74.81 330 VAL A C 1
ATOM 2729 O O . VAL A 1 330 ? 41.123 -0.632 -61.255 1.00 74.81 330 VAL A O 1
ATOM 2732 N N . ASN A 1 331 ? 43.277 -0.021 -61.142 1.00 66.50 331 ASN A N 1
ATOM 2733 C CA . ASN A 1 331 ? 42.981 1.397 -61.004 1.00 66.50 331 ASN A CA 1
ATOM 2734 C C . ASN A 1 331 ? 42.580 1.956 -62.382 1.00 66.50 331 ASN A C 1
ATOM 2736 O O . ASN A 1 331 ? 43.402 1.962 -63.302 1.00 66.50 331 ASN A O 1
ATOM 2740 N N . GLU A 1 332 ? 41.324 2.390 -62.516 1.00 62.72 332 GLU A N 1
ATOM 2741 C CA . GLU A 1 332 ? 40.707 2.812 -63.784 1.00 62.72 332 GLU A CA 1
ATOM 2742 C C . GLU A 1 332 ? 41.454 3.969 -64.470 1.00 62.72 332 GLU A C 1
ATOM 2744 O O . GLU A 1 332 ? 41.470 4.043 -65.695 1.00 62.72 332 GLU A O 1
ATOM 2749 N N . GLU A 1 333 ? 42.153 4.820 -63.711 1.00 63.81 333 GLU A N 1
ATOM 2750 C CA . GLU A 1 333 ? 42.876 5.980 -64.254 1.00 63.81 333 GLU A CA 1
ATOM 2751 C C . GLU A 1 333 ? 44.302 5.659 -64.724 1.00 63.81 333 GLU A C 1
ATOM 2753 O O . GLU A 1 333 ? 44.852 6.346 -65.582 1.00 63.81 333 GLU A O 1
ATOM 2758 N N . THR A 1 334 ? 44.938 4.628 -64.159 1.00 65.31 334 THR A N 1
ATOM 2759 C CA . THR A 1 334 ? 46.373 4.352 -64.380 1.00 65.31 334 THR A CA 1
ATOM 2760 C C . THR A 1 334 ? 46.655 2.981 -64.985 1.00 65.31 334 THR A C 1
ATOM 2762 O O . THR A 1 334 ? 47.806 2.685 -65.308 1.00 65.31 334 THR A O 1
ATOM 2765 N N . GLY A 1 335 ? 45.639 2.118 -65.108 1.00 71.00 335 GLY A N 1
ATOM 2766 C CA . GLY A 1 335 ? 45.760 0.748 -65.620 1.00 71.00 335 GLY A CA 1
ATOM 2767 C C . GLY A 1 335 ? 46.647 -0.168 -64.768 1.00 71.00 335 GLY A C 1
ATOM 2768 O O . GLY A 1 335 ? 46.885 -1.320 -65.131 1.00 71.00 335 GLY A O 1
ATOM 2769 N N . LYS A 1 336 ? 47.161 0.323 -63.633 1.00 68.25 336 LYS A N 1
ATOM 2770 C CA . LYS A 1 336 ? 48.017 -0.442 -62.729 1.00 68.25 336 LYS A CA 1
ATOM 2771 C C . LYS A 1 336 ? 47.164 -1.331 -61.836 1.00 68.25 336 LYS A C 1
ATOM 2773 O O . LYS A 1 336 ? 46.194 -0.883 -61.227 1.00 68.25 336 LYS A O 1
ATOM 2778 N N . LYS A 1 337 ? 47.576 -2.594 -61.741 1.00 75.25 337 LYS A N 1
ATOM 2779 C CA . LYS A 1 337 ? 47.028 -3.569 -60.802 1.00 75.25 337 LYS A CA 1
ATOM 2780 C C . LYS A 1 337 ? 47.582 -3.289 -59.411 1.00 75.25 337 LYS A C 1
ATOM 2782 O O . LYS A 1 337 ? 48.790 -3.392 -59.197 1.00 75.25 337 LYS A O 1
ATOM 2787 N N . THR A 1 338 ? 46.712 -2.943 -58.475 1.00 73.50 338 THR A N 1
ATOM 2788 C CA . THR A 1 338 ? 47.042 -2.820 -57.056 1.00 73.50 338 THR A CA 1
ATOM 2789 C C . THR A 1 338 ? 46.341 -3.921 -56.276 1.00 73.50 338 THR A C 1
ATOM 2791 O O . THR A 1 338 ? 45.177 -4.238 -56.514 1.00 73.50 338 THR A O 1
ATOM 2794 N N . LYS A 1 339 ? 47.065 -4.531 -55.340 1.00 79.88 339 LYS A N 1
ATOM 2795 C CA . LYS A 1 339 ? 46.510 -5.512 -54.407 1.00 79.88 339 LYS A CA 1
ATOM 2796 C C . LYS A 1 339 ? 45.730 -4.767 -53.326 1.00 79.88 339 LYS A C 1
ATOM 2798 O O . LYS A 1 339 ? 46.265 -3.835 -52.726 1.00 79.88 339 LYS A O 1
ATOM 2803 N N . ALA A 1 340 ? 44.470 -5.137 -53.122 1.00 79.44 340 ALA A N 1
ATOM 2804 C CA . ALA A 1 340 ? 43.620 -4.572 -52.085 1.00 79.44 340 ALA A CA 1
ATOM 2805 C C . ALA A 1 340 ? 42.929 -5.688 -51.301 1.00 79.44 340 ALA A C 1
ATOM 2807 O O . ALA A 1 340 ? 42.399 -6.633 -51.888 1.00 79.44 340 ALA A O 1
ATOM 2808 N N . ASP A 1 341 ? 42.891 -5.538 -49.981 1.00 81.44 341 ASP A N 1
ATOM 2809 C CA . ASP A 1 341 ? 42.158 -6.444 -49.107 1.00 81.44 341 ASP A CA 1
ATOM 2810 C C . ASP A 1 341 ? 40.664 -6.131 -49.184 1.00 81.44 341 ASP A C 1
ATOM 2812 O O . ASP A 1 341 ? 40.220 -5.029 -48.846 1.00 81.44 341 ASP A O 1
ATOM 2816 N N . LYS A 1 342 ? 39.873 -7.107 -49.635 1.00 82.50 342 LYS A N 1
ATOM 2817 C CA . LYS A 1 342 ? 38.413 -7.001 -49.699 1.00 82.50 342 LYS A CA 1
ATOM 2818 C C . LYS A 1 342 ? 37.755 -8.118 -48.905 1.00 82.50 342 LYS A C 1
ATOM 2820 O O . LYS A 1 342 ? 38.183 -9.271 -48.928 1.00 82.50 342 LYS A O 1
ATOM 2825 N N . PHE A 1 343 ? 36.677 -7.772 -48.211 1.00 84.25 343 PHE A N 1
ATOM 2826 C CA . PHE A 1 343 ? 35.828 -8.756 -47.550 1.00 84.25 343 PHE A CA 1
ATOM 2827 C C . PHE A 1 343 ? 34.859 -9.389 -48.547 1.00 84.25 343 PHE A C 1
ATOM 2829 O O . PHE A 1 343 ? 34.466 -8.762 -49.532 1.00 84.25 343 PHE A O 1
ATOM 2836 N N . LEU A 1 344 ? 34.479 -10.638 -48.282 1.00 86.06 344 LEU A N 1
ATOM 2837 C CA . LEU A 1 344 ? 33.428 -11.310 -49.032 1.00 86.06 344 LEU A CA 1
ATOM 2838 C C . LEU A 1 344 ? 32.063 -10.788 -48.568 1.00 86.06 344 LEU A C 1
ATOM 2840 O O . LEU A 1 344 ? 31.766 -10.783 -47.373 1.00 86.06 344 LEU A O 1
ATO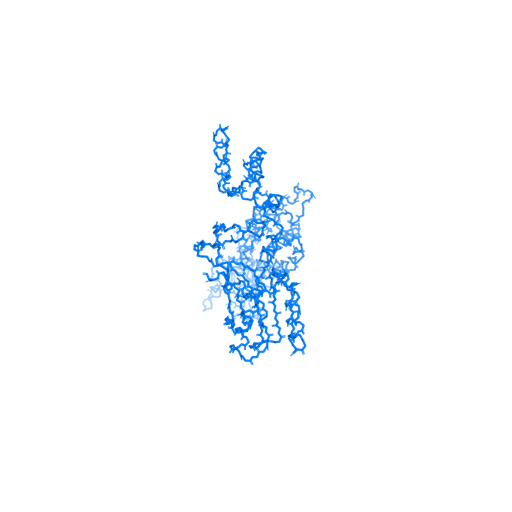M 2844 N N . MET A 1 345 ? 31.241 -10.363 -49.516 1.00 86.19 345 MET A N 1
ATOM 2845 C CA . MET A 1 345 ? 29.851 -9.970 -49.310 1.00 86.19 345 MET A CA 1
ATOM 2846 C C . MET A 1 345 ? 28.942 -11.045 -49.895 1.00 86.19 345 MET A C 1
ATOM 2848 O O . MET A 1 345 ? 29.270 -11.647 -50.921 1.00 86.19 345 MET A O 1
ATOM 2852 N N . VAL A 1 346 ? 27.795 -11.264 -49.263 1.00 88.81 346 VAL A N 1
ATOM 2853 C CA . VAL A 1 346 ? 26.734 -12.131 -49.774 1.00 88.81 346 VAL A CA 1
ATOM 2854 C C . VAL A 1 346 ? 25.449 -11.331 -49.892 1.00 88.81 346 VAL A C 1
ATOM 2856 O O . VAL A 1 346 ? 25.070 -10.631 -48.956 1.00 88.81 346 VAL A O 1
ATOM 2859 N N . VAL A 1 347 ? 24.790 -11.446 -51.039 1.00 89.94 347 VAL A N 1
ATOM 2860 C CA . VAL A 1 347 ? 23.397 -11.031 -51.221 1.00 89.94 347 VAL A CA 1
ATOM 2861 C C . VAL A 1 347 ? 22.546 -12.280 -51.075 1.00 89.94 347 VAL A C 1
ATOM 2863 O O . VAL A 1 347 ? 22.832 -13.279 -51.737 1.00 89.94 347 VAL A O 1
ATOM 2866 N N . ALA A 1 348 ? 21.527 -12.240 -50.222 1.00 90.56 348 ALA A N 1
ATOM 2867 C CA . ALA A 1 348 ? 20.608 -13.355 -50.024 1.00 90.56 348 ALA A CA 1
ATOM 2868 C C . ALA A 1 348 ? 19.158 -12.916 -50.246 1.00 90.56 348 ALA A C 1
ATOM 2870 O O . ALA A 1 348 ? 18.767 -11.804 -49.896 1.00 90.56 348 ALA A O 1
ATOM 2871 N N . ILE A 1 349 ? 18.369 -13.826 -50.816 1.00 91.19 349 ILE A N 1
ATOM 2872 C CA . ILE A 1 349 ? 16.925 -13.695 -51.008 1.00 91.19 349 ILE A CA 1
ATOM 2873 C C . ILE A 1 349 ? 16.250 -14.738 -50.142 1.00 91.19 349 ILE A C 1
ATOM 2875 O O . ILE A 1 349 ? 16.517 -15.936 -50.287 1.00 91.19 349 ILE A O 1
ATOM 2879 N N . ARG A 1 350 ? 15.370 -14.284 -49.257 1.00 89.56 350 ARG A N 1
ATOM 2880 C CA . ARG A 1 350 ? 14.671 -15.134 -48.299 1.00 89.56 350 ARG A CA 1
ATOM 2881 C C . ARG A 1 350 ? 13.170 -15.015 -48.481 1.00 89.56 350 ARG A C 1
ATOM 2883 O O . ARG A 1 350 ? 12.646 -13.911 -48.593 1.00 89.56 350 ARG A O 1
ATOM 2890 N N . ASP A 1 351 ? 12.488 -16.150 -48.434 1.00 89.00 351 ASP A N 1
ATOM 2891 C CA . ASP A 1 351 ? 11.033 -16.172 -48.328 1.00 89.00 351 ASP A CA 1
ATOM 2892 C C . ASP A 1 351 ? 10.615 -15.799 -46.903 1.00 89.00 351 ASP A C 1
ATOM 2894 O O . ASP A 1 351 ? 11.087 -16.396 -45.932 1.00 89.00 351 ASP A O 1
ATOM 2898 N N . VAL A 1 352 ? 9.742 -14.805 -46.753 1.00 85.88 352 VAL A N 1
ATOM 2899 C CA . VAL A 1 352 ? 9.319 -14.329 -45.428 1.00 85.88 352 VAL A CA 1
ATOM 2900 C C . VAL A 1 352 ? 8.468 -15.381 -44.712 1.00 85.88 352 VAL A C 1
ATOM 2902 O O . VAL A 1 352 ? 8.635 -15.584 -43.508 1.00 85.88 352 VAL A O 1
ATOM 2905 N N . HIS A 1 353 ? 7.620 -16.101 -45.452 1.00 85.94 353 HIS A N 1
ATOM 2906 C CA . HIS A 1 353 ? 6.723 -17.109 -44.893 1.00 85.94 353 HIS A CA 1
ATOM 2907 C C . HIS A 1 353 ? 7.478 -18.338 -44.372 1.00 85.94 353 HIS A C 1
ATOM 2909 O O . HIS A 1 353 ? 7.380 -18.645 -43.181 1.00 85.94 353 HIS A O 1
ATOM 2915 N N . SER A 1 354 ? 8.242 -19.027 -45.231 1.00 83.62 354 SER A N 1
ATOM 2916 C CA . SER A 1 354 ? 8.976 -20.241 -44.841 1.00 83.62 354 SER A CA 1
ATOM 2917 C C . SER A 1 354 ? 10.255 -19.940 -44.061 1.00 83.62 354 SER A C 1
ATOM 2919 O O . SER A 1 354 ? 10.698 -20.738 -43.236 1.00 83.62 354 SER A O 1
ATOM 2921 N N . GLY A 1 355 ? 10.850 -18.771 -44.301 1.00 81.31 355 GLY A N 1
ATOM 2922 C CA . GLY A 1 355 ? 12.151 -18.394 -43.775 1.00 81.31 355 GLY A CA 1
ATOM 2923 C C . GLY A 1 355 ? 13.341 -18.988 -44.528 1.00 81.31 355 GLY A C 1
ATOM 2924 O O . GLY A 1 355 ? 14.473 -18.743 -44.099 1.00 81.31 355 GLY A O 1
ATOM 2925 N N . ASP A 1 356 ? 13.106 -19.716 -45.623 1.00 86.38 356 ASP A N 1
ATOM 2926 C CA . ASP A 1 356 ? 14.145 -20.352 -46.433 1.00 86.38 356 ASP A CA 1
ATOM 2927 C C . ASP A 1 356 ? 14.899 -19.352 -47.313 1.00 86.38 356 ASP A C 1
ATOM 2929 O O . ASP A 1 356 ? 14.328 -18.403 -47.854 1.00 86.38 356 ASP A O 1
ATOM 2933 N N . ILE A 1 357 ? 16.189 -19.622 -47.536 1.00 89.69 357 ILE A N 1
ATOM 2934 C CA . ILE A 1 357 ? 16.980 -18.920 -48.552 1.00 89.69 357 ILE A CA 1
ATOM 2935 C C . ILE A 1 357 ? 16.666 -19.521 -49.924 1.00 89.69 357 ILE A C 1
ATOM 2937 O O . ILE A 1 357 ? 16.936 -20.698 -50.204 1.00 89.69 357 ILE A O 1
ATOM 2941 N N . LEU A 1 358 ? 16.116 -18.692 -50.801 1.00 91.38 358 LEU A N 1
ATOM 2942 C CA . LEU A 1 358 ? 15.745 -19.072 -52.157 1.00 91.38 358 LEU A CA 1
ATOM 2943 C C . LEU A 1 358 ? 16.893 -18.862 -53.142 1.00 91.38 358 LEU A C 1
ATOM 2945 O O . LEU A 1 358 ? 17.115 -19.705 -54.007 1.00 91.38 358 LEU A O 1
ATOM 2949 N N . GLY A 1 359 ? 17.662 -17.790 -52.969 1.00 92.06 359 GLY A N 1
ATOM 2950 C CA . GLY A 1 359 ? 18.801 -17.475 -53.822 1.00 92.06 359 GLY A CA 1
ATOM 2951 C C . GLY A 1 359 ? 19.880 -16.719 -53.065 1.00 92.06 359 GLY A C 1
ATOM 2952 O O . GLY A 1 359 ? 19.598 -16.021 -52.092 1.00 92.06 359 GLY A O 1
ATOM 2953 N N . TYR A 1 360 ? 21.126 -16.874 -53.500 1.00 92.81 360 TYR A N 1
ATOM 2954 C CA . TYR A 1 360 ? 22.255 -16.129 -52.960 1.00 92.81 360 TYR A CA 1
ATOM 2955 C C . TYR A 1 360 ? 23.336 -15.926 -54.021 1.00 92.81 360 TYR A C 1
ATOM 2957 O O . TYR A 1 360 ? 23.461 -16.715 -54.958 1.00 92.81 360 TYR A O 1
ATOM 2965 N N . SER A 1 361 ? 24.140 -14.878 -53.861 1.00 92.12 361 SER A N 1
ATOM 2966 C CA . SER A 1 361 ? 25.318 -14.632 -54.693 1.00 92.12 361 SER A CA 1
ATOM 2967 C C . SER A 1 361 ? 26.418 -13.945 -53.884 1.00 92.12 361 SER A C 1
ATOM 2969 O O . SER A 1 361 ? 26.135 -13.157 -52.978 1.00 92.12 361 SER A O 1
ATOM 2971 N N . PHE A 1 362 ? 27.675 -14.268 -54.188 1.00 89.06 362 PHE A N 1
ATOM 2972 C CA . PHE A 1 362 ? 28.854 -13.773 -53.478 1.00 89.06 362 PHE A CA 1
ATOM 2973 C C . PHE A 1 362 ? 29.655 -12.809 -54.347 1.00 89.06 362 PHE A C 1
ATOM 2975 O O . PHE A 1 362 ? 29.850 -13.046 -55.537 1.00 89.06 362 PHE A O 1
ATOM 2982 N N . SER A 1 363 ? 30.179 -11.745 -53.741 1.00 87.06 363 SER A N 1
ATOM 2983 C CA . SER A 1 363 ? 31.032 -10.776 -54.432 1.00 87.06 363 SER A CA 1
ATOM 2984 C C . SER A 1 363 ? 31.974 -10.056 -53.469 1.00 87.06 363 SER A C 1
ATOM 2986 O O . SER A 1 363 ? 31.759 -10.027 -52.261 1.00 87.06 363 SER A O 1
ATOM 2988 N N . HIS A 1 364 ? 33.024 -9.439 -54.010 1.00 81.88 364 HIS A N 1
ATOM 2989 C CA . HIS A 1 364 ? 33.939 -8.562 -53.268 1.00 81.88 364 HIS A CA 1
ATOM 2990 C C . HIS A 1 364 ? 33.462 -7.102 -53.196 1.00 81.88 364 HIS A C 1
ATOM 2992 O O . HIS A 1 364 ? 34.109 -6.262 -52.570 1.00 81.88 364 HIS A O 1
ATOM 2998 N N . SER A 1 365 ? 32.353 -6.783 -53.860 1.00 76.38 365 SER A N 1
ATOM 2999 C CA . SER A 1 365 ? 31.678 -5.489 -53.787 1.00 76.38 365 SER A CA 1
ATOM 3000 C C . SER A 1 365 ? 30.186 -5.666 -54.019 1.00 76.38 365 SER A C 1
ATOM 3002 O O . SER A 1 365 ? 29.772 -6.479 -54.850 1.00 76.38 365 SER A O 1
ATOM 3004 N N . GLU A 1 366 ? 29.388 -4.871 -53.321 1.00 71.12 366 GLU A N 1
ATOM 3005 C CA . GLU A 1 366 ? 27.957 -4.796 -53.566 1.00 71.12 366 GLU A CA 1
ATOM 3006 C C . GLU A 1 366 ? 27.710 -4.178 -54.948 1.00 71.12 366 GLU A C 1
ATOM 3008 O O . GLU A 1 366 ? 28.188 -3.082 -55.243 1.00 71.12 366 GLU A O 1
ATOM 3013 N N . ASN A 1 367 ? 27.058 -4.930 -55.833 1.00 78.62 367 ASN A N 1
ATOM 3014 C CA . ASN A 1 367 ? 26.815 -4.519 -57.209 1.00 78.62 367 ASN A CA 1
ATOM 3015 C C . ASN A 1 367 ? 25.493 -5.110 -57.709 1.00 78.62 367 ASN A C 1
ATOM 3017 O O . ASN A 1 367 ? 25.120 -6.217 -57.318 1.00 78.62 367 ASN A O 1
ATOM 3021 N N . HIS A 1 368 ? 24.834 -4.411 -58.629 1.00 79.00 368 HIS A N 1
ATOM 3022 C CA . HIS A 1 368 ? 23.557 -4.804 -59.222 1.00 79.00 368 HIS A CA 1
ATOM 3023 C C . HIS A 1 368 ? 23.559 -6.217 -59.832 1.00 79.00 368 HIS A C 1
ATOM 3025 O O . HIS A 1 368 ? 22.572 -6.937 -59.713 1.00 79.00 368 HIS A O 1
ATOM 3031 N N . LEU A 1 369 ? 24.683 -6.658 -60.411 1.00 84.19 369 LEU A N 1
ATOM 3032 C CA . LEU A 1 369 ? 24.829 -8.014 -60.961 1.00 84.19 369 LEU A CA 1
ATOM 3033 C C . LEU A 1 369 ? 24.639 -9.107 -59.901 1.00 84.19 369 LEU A C 1
ATOM 3035 O O . LEU A 1 369 ? 24.004 -10.121 -60.162 1.00 84.19 369 LEU A O 1
ATOM 3039 N N . VAL A 1 370 ? 25.137 -8.875 -58.685 1.00 86.00 370 VAL A N 1
ATOM 3040 C CA . VAL A 1 370 ? 25.072 -9.842 -57.577 1.00 86.00 370 VAL A CA 1
ATOM 3041 C C . VAL A 1 370 ? 23.625 -10.030 -57.125 1.00 86.00 370 VAL A C 1
ATOM 3043 O O . VAL A 1 370 ? 23.190 -11.150 -56.862 1.00 86.00 370 VAL A O 1
ATOM 3046 N N . TYR A 1 371 ? 22.861 -8.935 -57.102 1.00 87.69 371 TYR A N 1
ATOM 3047 C CA . TYR A 1 371 ? 21.427 -8.953 -56.837 1.00 87.69 371 TYR A CA 1
ATOM 3048 C C . TYR A 1 371 ? 20.659 -9.688 -57.940 1.00 87.69 371 TYR A C 1
ATOM 3050 O O . TYR A 1 371 ? 19.850 -10.563 -57.635 1.00 87.69 371 TYR A O 1
ATOM 3058 N N . ALA A 1 372 ? 20.949 -9.400 -59.211 1.00 88.06 372 ALA A N 1
ATOM 3059 C CA . ALA A 1 372 ? 20.308 -10.065 -60.343 1.00 88.06 372 ALA A CA 1
ATOM 3060 C C . ALA A 1 372 ? 20.595 -11.580 -60.382 1.00 88.06 372 ALA A C 1
ATOM 3062 O O . ALA A 1 372 ? 19.683 -12.374 -60.615 1.00 88.06 372 ALA A O 1
ATOM 3063 N N . ASP A 1 373 ? 21.830 -12.001 -60.092 1.00 90.88 373 ASP A N 1
ATOM 3064 C CA . ASP A 1 373 ? 22.202 -13.418 -60.024 1.00 90.88 373 ASP A CA 1
ATOM 3065 C C . ASP A 1 373 ? 21.496 -14.143 -58.871 1.00 90.88 373 ASP A C 1
ATOM 3067 O O . ASP A 1 373 ? 21.004 -15.262 -59.048 1.00 90.88 373 ASP A O 1
ATOM 3071 N N . ALA A 1 374 ? 21.381 -13.495 -57.707 1.00 90.94 374 ALA A N 1
ATOM 3072 C CA . ALA A 1 374 ? 20.627 -14.038 -56.583 1.00 90.94 374 ALA A CA 1
ATOM 3073 C C . ALA A 1 374 ? 19.132 -14.188 -56.930 1.00 90.94 374 ALA A C 1
ATOM 3075 O O . ALA A 1 374 ? 18.544 -15.230 -56.632 1.00 90.94 374 ALA A O 1
ATOM 3076 N N . MET A 1 375 ? 18.530 -13.206 -57.620 1.00 90.38 375 MET A N 1
ATOM 3077 C CA . MET A 1 375 ? 17.133 -13.276 -58.089 1.00 90.38 375 MET A CA 1
ATOM 3078 C C . MET A 1 375 ? 16.939 -14.400 -59.094 1.00 90.38 375 MET A C 1
ATOM 3080 O O . MET A 1 375 ? 16.005 -15.190 -58.972 1.00 90.38 375 MET A O 1
ATOM 3084 N N . LYS A 1 376 ? 17.849 -14.515 -60.062 1.00 92.44 376 LYS A N 1
ATOM 3085 C CA . LYS A 1 376 ? 17.828 -15.588 -61.052 1.00 92.44 376 LYS A CA 1
ATOM 3086 C C . LYS A 1 376 ? 17.843 -16.956 -60.376 1.00 92.44 376 LYS A C 1
ATOM 3088 O O . LYS A 1 376 ? 17.041 -17.812 -60.741 1.00 92.44 376 LYS A O 1
ATOM 3093 N N . MET A 1 377 ? 18.708 -17.150 -59.379 1.00 93.44 377 MET A N 1
ATOM 3094 C CA . MET A 1 377 ? 18.759 -18.392 -58.607 1.00 93.44 377 MET A CA 1
ATOM 3095 C C . MET A 1 377 ? 17.442 -18.654 -57.869 1.00 93.44 377 MET A C 1
ATOM 3097 O O . MET A 1 377 ? 16.931 -19.771 -57.934 1.00 93.44 377 MET A O 1
ATOM 3101 N N . ALA A 1 378 ? 16.872 -17.635 -57.219 1.00 92.69 378 ALA A N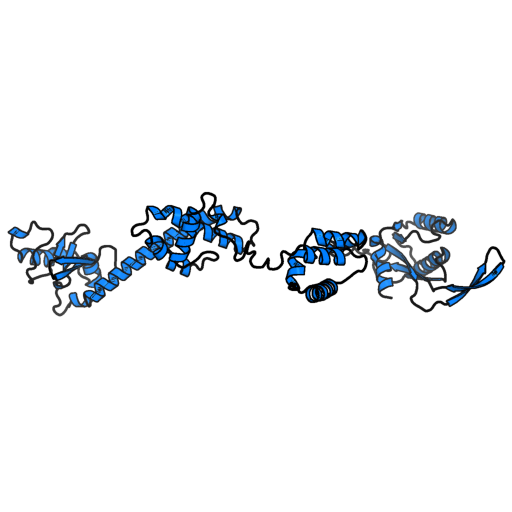 1
ATOM 3102 C CA . ALA A 1 378 ? 15.610 -17.763 -56.496 1.00 92.69 378 ALA A CA 1
ATOM 3103 C C . ALA A 1 378 ? 14.470 -18.208 -57.423 1.00 92.69 378 ALA A C 1
ATOM 3105 O O . ALA A 1 378 ? 13.823 -19.214 -57.147 1.00 92.69 378 ALA A O 1
ATOM 3106 N N . VAL A 1 379 ? 14.297 -17.541 -58.568 1.00 92.12 379 VAL A N 1
ATOM 3107 C CA . VAL A 1 379 ? 13.249 -17.868 -59.550 1.00 92.12 379 VAL A CA 1
ATOM 3108 C C . VAL A 1 379 ? 13.462 -19.246 -60.179 1.00 92.12 379 VAL A C 1
ATOM 3110 O O . VAL A 1 379 ? 12.504 -19.990 -60.370 1.00 92.12 379 VAL A O 1
ATOM 3113 N N . GLN A 1 380 ? 14.707 -19.627 -60.482 1.00 93.31 380 GLN A N 1
ATOM 3114 C CA . GLN A 1 380 ? 15.010 -20.963 -61.009 1.00 93.31 380 GLN A CA 1
ATOM 3115 C C . GLN A 1 380 ? 14.707 -22.072 -59.997 1.00 93.31 380 GLN A C 1
ATOM 3117 O O . GLN A 1 380 ? 14.287 -23.158 -60.391 1.00 93.31 380 GLN A O 1
ATOM 3122 N N . LYS A 1 381 ? 14.921 -21.804 -58.705 1.00 90.88 381 LYS A N 1
ATOM 3123 C CA . LYS A 1 381 ? 14.670 -22.760 -57.625 1.00 90.88 381 LYS A CA 1
ATOM 3124 C C . LYS A 1 381 ? 13.179 -22.922 -57.336 1.00 90.88 381 LYS A C 1
ATOM 3126 O O . LYS A 1 381 ? 12.734 -24.041 -57.104 1.00 90.88 381 LYS A O 1
ATOM 3131 N N . THR A 1 382 ? 12.422 -21.827 -57.323 1.00 89.00 382 THR A N 1
ATOM 3132 C CA . THR A 1 382 ? 10.990 -21.844 -56.990 1.00 89.00 382 THR A CA 1
ATOM 3133 C C . THR A 1 382 ? 10.100 -22.152 -58.189 1.00 89.00 382 THR A C 1
ATOM 3135 O O . THR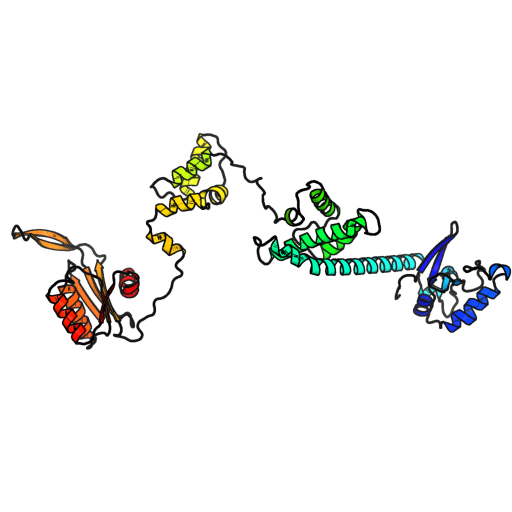 A 1 382 ? 9.025 -22.721 -58.023 1.00 89.00 382 THR A O 1
ATOM 3138 N N . GLY A 1 383 ? 10.535 -21.796 -59.400 1.00 90.50 383 GLY A N 1
ATOM 3139 C CA . GLY A 1 383 ? 9.733 -21.902 -60.618 1.00 90.50 383 GLY A CA 1
ATOM 3140 C C . GLY A 1 383 ? 8.637 -20.836 -60.739 1.00 90.50 383 GLY A C 1
ATOM 3141 O O . GLY A 1 383 ? 7.804 -20.932 -61.636 1.00 90.50 383 GLY A O 1
ATOM 3142 N N . TYR A 1 384 ? 8.625 -19.829 -59.859 1.00 89.81 384 TYR A N 1
ATOM 3143 C CA . TYR A 1 384 ? 7.642 -18.742 -59.848 1.00 89.81 384 TYR A CA 1
ATOM 3144 C C . TYR A 1 384 ? 8.258 -17.410 -59.392 1.00 89.81 384 TYR A C 1
ATOM 3146 O O . TYR A 1 384 ? 9.327 -17.381 -58.778 1.00 89.81 384 TYR A O 1
ATOM 3154 N N . LEU A 1 385 ? 7.557 -16.311 -59.685 1.00 91.19 385 LEU A N 1
ATOM 3155 C CA . LEU A 1 385 ? 7.844 -14.973 -59.161 1.00 91.19 385 LEU A CA 1
ATOM 3156 C C . LEU A 1 385 ? 6.989 -14.699 -57.913 1.00 91.19 385 LEU A C 1
ATOM 3158 O O . LEU A 1 385 ? 5.845 -15.156 -57.874 1.00 91.19 385 LEU A O 1
ATOM 3162 N N . PRO A 1 386 ? 7.517 -13.989 -56.902 1.00 91.88 386 PRO A N 1
ATOM 3163 C CA . PRO A 1 386 ? 6.751 -13.651 -55.709 1.00 91.88 386 PRO A CA 1
ATOM 3164 C C . PRO A 1 386 ? 5.690 -12.589 -56.003 1.00 91.88 386 PRO A C 1
ATOM 3166 O O . PRO A 1 386 ? 5.790 -11.864 -56.991 1.00 91.88 386 PRO A O 1
ATOM 3169 N N . TYR A 1 387 ? 4.708 -12.452 -55.113 1.00 90.62 387 TYR A N 1
ATOM 3170 C CA . TYR A 1 387 ? 3.770 -11.332 -55.158 1.00 90.62 387 TYR A CA 1
ATOM 3171 C C . TYR A 1 387 ? 4.459 -10.009 -54.798 1.00 90.62 387 TYR A C 1
ATOM 3173 O O . TYR A 1 387 ? 4.252 -9.012 -55.485 1.00 90.62 387 TYR A O 1
ATOM 3181 N N . GLU A 1 388 ? 5.316 -10.000 -53.771 1.00 91.12 388 GLU A N 1
ATOM 3182 C CA . GLU A 1 388 ? 6.057 -8.816 -53.330 1.00 91.12 388 GLU A CA 1
ATOM 3183 C C . GLU A 1 388 ? 7.560 -9.089 -53.149 1.00 91.12 388 GLU A C 1
ATOM 3185 O O . GLU A 1 388 ? 7.967 -10.141 -52.649 1.00 91.12 388 GLU A O 1
ATOM 3190 N N . ILE A 1 389 ? 8.395 -8.117 -53.524 1.00 90.44 389 ILE A N 1
ATOM 3191 C CA . ILE A 1 389 ? 9.831 -8.076 -53.233 1.00 90.44 389 ILE A CA 1
ATOM 3192 C C . ILE A 1 389 ? 10.138 -6.825 -52.417 1.00 90.44 389 ILE A C 1
ATOM 3194 O O . ILE A 1 389 ? 9.902 -5.708 -52.873 1.00 90.44 389 ILE A O 1
ATOM 3198 N N . VAL A 1 390 ? 10.748 -7.010 -51.249 1.00 88.06 390 VAL A N 1
ATOM 3199 C CA . VAL A 1 390 ? 11.162 -5.922 -50.358 1.00 88.06 390 VAL A CA 1
ATOM 3200 C C . VAL A 1 390 ? 12.687 -5.821 -50.345 1.00 88.06 390 VAL A C 1
ATOM 3202 O O . VAL A 1 390 ? 13.384 -6.755 -49.944 1.00 88.06 390 VAL A O 1
ATOM 3205 N N . THR A 1 391 ? 13.224 -4.673 -50.766 1.00 85.50 391 THR A N 1
ATOM 3206 C CA . THR A 1 391 ? 14.677 -4.427 -50.862 1.00 85.50 391 THR A CA 1
ATOM 3207 C C . THR A 1 391 ? 15.065 -3.011 -50.408 1.00 85.50 391 THR A C 1
ATOM 3209 O O . THR A 1 391 ? 14.207 -2.149 -50.208 1.00 85.50 391 THR A O 1
ATOM 3212 N N . ASP A 1 392 ? 16.345 -2.779 -50.080 1.00 77.12 392 ASP A N 1
ATOM 3213 C CA . ASP A 1 392 ? 16.847 -1.423 -49.784 1.00 77.12 392 ASP A CA 1
ATOM 3214 C C . ASP A 1 392 ? 17.268 -0.738 -51.077 1.00 77.12 392 ASP A C 1
ATOM 3216 O O . ASP A 1 392 ? 17.397 -1.359 -52.131 1.00 77.12 392 ASP A O 1
ATOM 3220 N N . ARG A 1 393 ? 17.542 0.557 -50.991 1.00 78.31 393 ARG A N 1
ATOM 3221 C CA . ARG A 1 393 ? 18.255 1.285 -52.035 1.00 78.31 393 ARG A CA 1
ATOM 3222 C C . ARG A 1 393 ? 19.731 0.894 -52.025 1.00 78.31 393 ARG A C 1
ATOM 3224 O O . ARG A 1 393 ? 20.584 1.657 -51.577 1.00 78.31 393 ARG A O 1
ATOM 3231 N N . PHE A 1 394 ? 20.028 -0.301 -52.522 1.00 75.50 394 PHE A N 1
ATOM 3232 C CA . PHE A 1 394 ? 21.392 -0.813 -52.613 1.00 75.50 394 PHE A CA 1
ATOM 3233 C C . PHE A 1 394 ? 22.209 -0.092 -53.705 1.00 75.50 394 PHE A C 1
ATOM 3235 O O . PHE A 1 394 ? 21.644 0.459 -54.660 1.00 75.50 394 PHE A O 1
ATOM 3242 N N . PRO A 1 395 ? 23.549 -0.079 -53.618 1.00 67.19 395 PRO A N 1
ATOM 3243 C CA . PRO A 1 395 ? 24.419 0.463 -54.656 1.00 67.19 395 PRO A CA 1
ATOM 3244 C C . PRO A 1 395 ? 24.152 -0.203 -56.015 1.00 67.19 395 PRO A C 1
ATOM 3246 O O . PRO A 1 395 ? 24.407 -1.390 -56.212 1.00 67.19 395 PRO A O 1
ATOM 3249 N N . GLY A 1 396 ? 23.628 0.575 -56.965 1.00 70.19 396 GLY A N 1
ATOM 3250 C CA . GLY A 1 396 ? 23.283 0.096 -58.306 1.00 70.19 396 GLY A CA 1
ATOM 3251 C C . GLY A 1 396 ? 21.800 -0.207 -58.550 1.00 70.19 396 GLY A C 1
ATOM 3252 O O . GLY A 1 396 ? 21.479 -0.681 -59.631 1.00 70.19 396 GLY A O 1
ATOM 3253 N N . HIS A 1 397 ? 20.889 0.095 -57.616 1.00 75.12 397 HIS A N 1
ATOM 3254 C CA . HIS A 1 397 ? 19.440 -0.030 -57.864 1.00 75.12 397 HIS A CA 1
ATOM 3255 C C . HIS A 1 397 ? 18.930 0.862 -59.016 1.00 75.12 397 HIS A C 1
ATOM 3257 O O . HIS A 1 397 ? 18.016 0.460 -59.723 1.00 75.12 397 HIS A O 1
ATOM 3263 N N . ASN A 1 398 ? 19.556 2.026 -59.235 1.00 78.75 398 ASN A N 1
ATOM 3264 C CA . ASN A 1 398 ? 19.206 2.988 -60.298 1.00 78.75 398 ASN A CA 1
ATOM 3265 C C . ASN A 1 398 ? 19.984 2.765 -61.607 1.00 78.75 398 ASN A C 1
ATOM 3267 O O . ASN A 1 398 ? 20.133 3.688 -62.409 1.00 78.75 398 ASN A O 1
ATOM 3271 N N . THR A 1 399 ? 20.615 1.602 -61.804 1.00 84.38 399 THR A N 1
ATOM 3272 C CA . THR A 1 399 ? 21.226 1.329 -63.109 1.00 84.38 399 THR A CA 1
ATOM 3273 C C . THR A 1 399 ? 20.126 1.014 -64.124 1.00 84.38 399 THR A C 1
ATOM 3275 O O . THR A 1 399 ? 19.163 0.328 -63.773 1.00 84.38 399 THR A O 1
ATOM 3278 N N . PRO A 1 400 ? 20.275 1.418 -65.401 1.00 83.25 400 PRO A N 1
ATOM 3279 C CA . PRO A 1 400 ? 19.261 1.151 -66.423 1.00 83.25 400 PRO A CA 1
ATOM 3280 C C . PRO A 1 400 ? 18.896 -0.334 -66.554 1.00 83.25 400 PRO A C 1
ATOM 3282 O O . PRO A 1 400 ? 17.768 -0.666 -66.902 1.00 83.25 400 PRO A O 1
ATOM 3285 N N . GLN A 1 401 ? 19.839 -1.243 -66.262 1.00 82.44 401 GLN A N 1
ATOM 3286 C CA . GLN A 1 401 ? 19.575 -2.683 -66.297 1.00 82.44 401 GLN A CA 1
ATOM 3287 C C . GLN A 1 401 ? 18.646 -3.148 -65.168 1.00 82.44 401 GLN A C 1
ATOM 3289 O O . GLN A 1 401 ? 17.802 -4.010 -65.403 1.00 82.44 401 GLN A O 1
ATOM 3294 N N . MET A 1 402 ? 18.801 -2.612 -63.952 1.00 83.44 402 MET A N 1
ATOM 3295 C CA . MET A 1 402 ? 17.944 -2.974 -62.818 1.00 83.44 402 MET A CA 1
ATOM 3296 C C . MET A 1 402 ? 16.567 -2.336 -62.925 1.00 83.44 402 MET A C 1
ATOM 3298 O O . MET A 1 402 ? 15.581 -2.994 -62.616 1.00 83.44 402 MET A O 1
ATOM 3302 N N . GLU A 1 403 ? 16.492 -1.097 -63.410 1.00 86.06 403 GLU A N 1
ATOM 3303 C CA . GLU A 1 403 ? 15.215 -0.430 -63.672 1.00 86.06 403 GLU A CA 1
ATOM 3304 C C . GLU A 1 403 ? 14.395 -1.190 -64.728 1.00 86.06 403 GLU A C 1
ATOM 3306 O O . GLU A 1 403 ? 13.213 -1.442 -64.507 1.00 86.06 403 GLU A O 1
ATOM 3311 N N . ASP A 1 404 ? 15.018 -1.640 -65.827 1.00 88.25 404 ASP A N 1
ATOM 3312 C CA . ASP A 1 404 ? 14.348 -2.484 -66.832 1.00 88.25 404 ASP A CA 1
ATOM 3313 C C . ASP A 1 404 ? 13.942 -3.851 -66.256 1.00 88.25 404 ASP A C 1
ATOM 3315 O O . ASP A 1 404 ? 12.841 -4.337 -66.520 1.00 88.25 404 ASP A O 1
ATOM 3319 N N . LEU A 1 405 ? 14.791 -4.472 -65.428 1.00 86.62 405 LEU A N 1
ATOM 3320 C CA . LEU A 1 405 ? 14.459 -5.734 -64.761 1.00 86.62 405 LEU A CA 1
ATOM 3321 C C . LEU A 1 405 ? 13.234 -5.578 -63.849 1.00 86.62 405 LEU A C 1
ATOM 3323 O O . LEU A 1 405 ? 12.300 -6.374 -63.942 1.00 86.62 405 LEU A O 1
ATOM 3327 N N . PHE A 1 406 ? 13.218 -4.546 -63.008 1.00 88.31 406 PHE A N 1
ATOM 3328 C CA . PHE A 1 406 ? 12.111 -4.255 -62.104 1.00 88.31 406 PHE A CA 1
ATOM 3329 C C . PHE A 1 406 ? 10.829 -3.912 -62.860 1.00 88.31 406 PHE A C 1
ATOM 3331 O O . PHE A 1 406 ? 9.795 -4.510 -62.575 1.00 88.31 406 PHE A O 1
ATOM 3338 N N . ALA A 1 407 ? 10.903 -3.080 -63.901 1.00 89.06 407 ALA A N 1
ATOM 3339 C CA . ALA A 1 407 ? 9.749 -2.760 -64.739 1.00 89.06 407 ALA A CA 1
ATOM 3340 C C . ALA A 1 407 ? 9.141 -4.010 -65.404 1.00 89.06 407 ALA A C 1
ATOM 3342 O O . ALA A 1 407 ? 7.920 -4.151 -65.492 1.00 89.06 407 ALA A O 1
ATOM 3343 N N . ARG A 1 408 ? 9.976 -4.960 -65.847 1.00 90.31 408 ARG A N 1
ATOM 3344 C CA . ARG A 1 408 ? 9.499 -6.238 -66.404 1.00 90.31 408 ARG A CA 1
ATOM 3345 C C . ARG A 1 408 ? 8.855 -7.132 -65.350 1.00 90.31 408 ARG A C 1
ATOM 3347 O O . ARG A 1 408 ? 7.872 -7.798 -65.657 1.00 90.31 408 ARG A O 1
ATOM 3354 N N . MET A 1 409 ? 9.397 -7.168 -64.134 1.00 88.56 409 MET A N 1
ATOM 3355 C CA . MET A 1 409 ? 8.808 -7.928 -63.027 1.00 88.56 409 MET A CA 1
ATOM 3356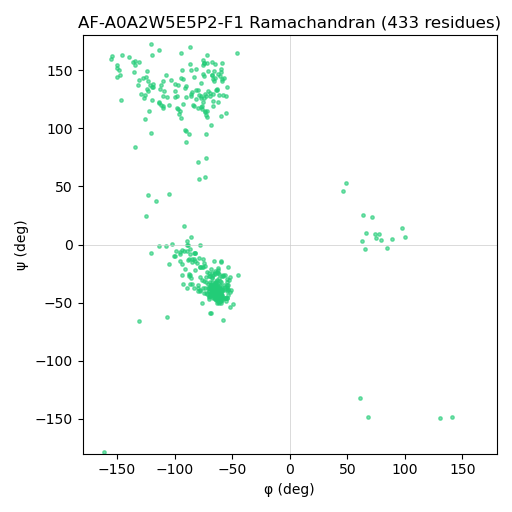 C C . MET A 1 409 ? 7.460 -7.331 -62.605 1.00 88.56 409 MET A C 1
ATOM 3358 O O . MET A 1 409 ? 6.495 -8.074 -62.437 1.00 88.56 409 MET A O 1
ATOM 3362 N N . GLU A 1 410 ? 7.354 -6.004 -62.542 1.00 90.38 410 GLU A N 1
ATOM 3363 C CA . GLU A 1 410 ? 6.092 -5.300 -62.288 1.00 90.38 410 GLU A CA 1
ATOM 3364 C C . GLU A 1 410 ? 5.050 -5.570 -63.377 1.00 90.38 410 GLU A C 1
ATOM 3366 O O . GLU A 1 410 ? 3.890 -5.846 -63.071 1.00 90.38 410 GLU A O 1
ATOM 3371 N N . ALA A 1 411 ? 5.456 -5.597 -64.652 1.00 90.75 411 ALA A N 1
ATOM 3372 C CA . ALA A 1 411 ? 4.570 -5.962 -65.759 1.00 90.75 411 ALA A CA 1
ATOM 3373 C C . ALA A 1 411 ? 4.041 -7.409 -65.667 1.00 90.75 411 ALA A C 1
ATOM 3375 O O . ALA A 1 411 ? 2.977 -7.711 -66.209 1.00 90.75 411 ALA A O 1
ATOM 3376 N N . LEU A 1 412 ? 4.764 -8.299 -64.979 1.00 88.88 412 LEU A N 1
ATOM 3377 C CA . LEU A 1 412 ? 4.348 -9.676 -64.693 1.00 88.88 412 LEU A CA 1
ATOM 3378 C C . LEU A 1 412 ? 3.527 -9.805 -63.397 1.00 88.88 412 LEU A C 1
ATOM 3380 O O . LEU A 1 412 ? 3.090 -10.908 -63.073 1.00 88.88 412 LEU A O 1
ATOM 3384 N N . GLY A 1 413 ? 3.284 -8.698 -62.687 1.00 87.62 413 GLY A N 1
ATOM 3385 C CA . GLY A 1 413 ? 2.442 -8.644 -61.491 1.00 87.62 413 GLY A CA 1
ATOM 3386 C C . GLY A 1 413 ? 3.191 -8.703 -60.157 1.00 87.62 413 GLY A C 1
ATOM 3387 O O . GLY A 1 413 ? 2.550 -8.929 -59.136 1.00 87.62 413 GLY A O 1
ATOM 3388 N N . VAL A 1 414 ? 4.514 -8.512 -60.147 1.00 91.81 414 VAL A N 1
ATOM 3389 C CA . VAL A 1 414 ? 5.314 -8.435 -58.911 1.00 91.81 414 VAL A CA 1
ATOM 3390 C C . VAL A 1 414 ? 5.297 -7.009 -58.362 1.00 91.81 414 VAL A C 1
ATOM 3392 O O . VAL A 1 414 ? 5.593 -6.064 -59.085 1.00 91.81 414 VAL A O 1
ATOM 3395 N N . HIS A 1 415 ? 5.024 -6.835 -57.074 1.00 90.56 415 HIS A N 1
ATOM 3396 C CA . HIS A 1 415 ? 5.140 -5.549 -56.390 1.00 90.56 415 HIS A CA 1
ATOM 3397 C C . HIS A 1 415 ? 6.537 -5.371 -55.798 1.00 90.56 415 HIS A C 1
ATOM 3399 O O . HIS A 1 415 ? 7.009 -6.224 -55.053 1.00 90.56 415 HIS A O 1
ATOM 3405 N N . ILE A 1 416 ? 7.209 -4.264 -56.110 1.00 88.31 416 ILE A N 1
ATOM 3406 C CA . ILE A 1 416 ? 8.565 -3.998 -55.622 1.00 88.31 416 ILE A CA 1
ATOM 3407 C C . ILE A 1 416 ? 8.523 -2.834 -54.640 1.00 88.31 416 ILE A C 1
ATOM 3409 O O . ILE A 1 416 ? 8.129 -1.720 -54.986 1.00 88.31 416 ILE A O 1
ATOM 3413 N N . GLU A 1 417 ? 8.953 -3.084 -53.405 1.00 86.25 417 GLU A N 1
ATOM 3414 C CA . GLU A 1 417 ? 8.971 -2.088 -52.343 1.00 86.25 417 GLU A CA 1
ATOM 3415 C C . GLU A 1 417 ? 10.404 -1.741 -51.911 1.00 86.25 417 GLU A C 1
ATOM 3417 O O . GLU A 1 417 ? 11.173 -2.584 -51.440 1.00 86.25 417 GLU A O 1
ATOM 3422 N N . PHE A 1 418 ? 10.749 -0.454 -52.016 1.00 83.00 418 PHE A N 1
ATOM 3423 C CA . PHE A 1 418 ? 11.994 0.090 -51.475 1.00 83.00 418 PHE A CA 1
ATOM 3424 C C . PHE A 1 418 ? 11.784 0.584 -50.043 1.00 83.00 418 PHE A C 1
ATOM 3426 O O . PHE A 1 418 ? 11.325 1.708 -49.815 1.00 83.00 418 PHE A O 1
ATOM 3433 N N . ALA A 1 419 ? 12.153 -0.241 -49.066 1.00 73.25 419 ALA A N 1
ATOM 3434 C CA . ALA A 1 419 ? 11.971 0.079 -47.656 1.00 73.25 419 ALA A CA 1
ATOM 3435 C C . ALA A 1 419 ? 13.251 0.639 -47.014 1.00 73.25 419 ALA A C 1
ATOM 3437 O O . ALA A 1 419 ? 14.244 -0.074 -46.880 1.00 73.25 419 ALA A O 1
ATOM 3438 N N . HIS A 1 420 ? 13.193 1.891 -46.543 1.00 61.25 420 HIS A N 1
ATOM 3439 C CA . HIS A 1 420 ? 14.240 2.515 -45.712 1.00 61.25 420 HIS A CA 1
ATOM 3440 C C . HIS A 1 420 ? 14.054 2.273 -44.202 1.00 61.25 420 HIS A C 1
ATOM 3442 O O . HIS A 1 420 ? 14.951 2.559 -43.410 1.00 61.25 420 HIS A O 1
ATOM 3448 N N . ASP A 1 421 ? 12.881 1.796 -43.778 1.00 63.88 421 ASP A N 1
ATOM 3449 C CA . ASP A 1 421 ? 12.614 1.496 -42.372 1.00 63.88 421 ASP A CA 1
ATOM 3450 C C . ASP A 1 421 ? 13.150 0.097 -42.039 1.00 63.88 421 ASP A C 1
ATOM 3452 O O . ASP A 1 421 ? 12.679 -0.897 -42.594 1.00 63.88 421 ASP A O 1
ATOM 3456 N N . ALA A 1 422 ? 14.099 0.018 -41.100 1.00 56.16 422 ALA A N 1
ATOM 3457 C CA . ALA A 1 422 ? 14.715 -1.232 -40.628 1.00 56.16 422 ALA A CA 1
ATOM 3458 C C . ALA A 1 422 ? 13.684 -2.280 -40.156 1.00 56.16 422 ALA A C 1
ATOM 3460 O O . ALA A 1 422 ? 13.967 -3.470 -40.056 1.00 56.16 422 ALA A O 1
ATOM 3461 N N . ASN A 1 423 ? 12.458 -1.849 -39.855 1.00 59.59 423 ASN A N 1
ATOM 3462 C CA . ASN A 1 423 ? 11.377 -2.734 -39.437 1.00 59.59 423 ASN A CA 1
ATOM 3463 C C . ASN A 1 423 ? 10.748 -3.551 -40.578 1.00 59.59 423 ASN A C 1
ATOM 3465 O O . ASN A 1 423 ? 10.110 -4.558 -40.286 1.00 59.59 423 ASN A O 1
ATOM 3469 N N . ARG A 1 424 ? 10.913 -3.151 -41.846 1.00 62.75 424 ARG A N 1
ATOM 3470 C CA . ARG A 1 424 ? 10.307 -3.838 -43.004 1.00 62.75 424 ARG A CA 1
ATOM 3471 C C . ARG A 1 424 ? 11.171 -4.957 -43.602 1.00 62.75 424 ARG A C 1
ATOM 3473 O O . ARG A 1 424 ? 10.692 -5.657 -44.476 1.00 62.75 424 ARG A O 1
ATOM 3480 N N . LYS A 1 425 ? 12.411 -5.138 -43.124 1.00 65.94 425 LYS A N 1
ATOM 3481 C CA . LYS A 1 425 ? 13.333 -6.231 -43.525 1.00 65.94 425 LYS A CA 1
ATOM 3482 C C . LYS A 1 425 ? 13.838 -7.057 -42.355 1.00 65.94 425 LYS A C 1
ATOM 3484 O O . LYS A 1 425 ? 14.928 -7.632 -42.364 1.00 65.94 425 LYS A O 1
ATOM 3489 N N . ALA A 1 426 ? 13.060 -7.066 -41.280 1.00 63.78 426 ALA A N 1
ATOM 3490 C CA . ALA A 1 426 ? 13.496 -7.655 -40.031 1.00 63.78 426 ALA A CA 1
ATOM 3491 C C . ALA A 1 426 ? 13.764 -9.166 -40.159 1.00 63.78 426 ALA A C 1
ATOM 3493 O O . ALA A 1 426 ? 14.487 -9.705 -39.323 1.00 63.78 426 ALA A O 1
ATOM 3494 N N . GLY A 1 427 ? 13.195 -9.857 -41.153 1.00 66.19 427 GLY A N 1
ATOM 3495 C CA . GLY A 1 427 ? 13.398 -11.285 -41.365 1.00 66.19 427 GLY A CA 1
ATOM 3496 C C . GLY A 1 427 ? 14.823 -11.623 -41.804 1.00 66.19 427 GLY A C 1
ATOM 3497 O O . GLY A 1 427 ? 15.517 -12.373 -41.111 1.00 66.19 427 GLY A O 1
ATOM 3498 N N . VAL A 1 428 ? 15.271 -11.060 -42.926 1.00 67.38 428 VAL A N 1
ATOM 3499 C CA . VAL A 1 428 ? 16.623 -11.279 -43.467 1.00 67.38 428 VAL A CA 1
ATOM 3500 C C . VAL A 1 428 ? 17.699 -10.654 -42.583 1.00 67.38 428 VAL A C 1
ATOM 3502 O O . VAL A 1 428 ? 18.694 -11.316 -42.283 1.00 67.38 428 VAL A O 1
ATOM 3505 N N . GLU A 1 429 ? 17.481 -9.448 -42.052 1.00 67.69 429 GLU A N 1
ATOM 3506 C CA . GLU A 1 429 ? 18.460 -8.811 -41.160 1.00 67.69 429 GLU A CA 1
ATOM 3507 C C . GLU A 1 429 ? 18.695 -9.625 -39.875 1.00 67.69 429 GLU A C 1
ATOM 3509 O O . GLU A 1 429 ? 19.824 -9.735 -39.386 1.00 67.69 429 GLU A O 1
ATOM 3514 N N . ARG A 1 430 ? 17.637 -10.212 -39.290 1.00 68.94 430 ARG A N 1
ATOM 3515 C CA . ARG A 1 430 ? 17.776 -11.090 -38.113 1.00 68.94 430 ARG A CA 1
ATOM 3516 C C . ARG A 1 430 ? 18.501 -12.377 -38.466 1.00 68.94 430 ARG A C 1
ATOM 3518 O O . ARG A 1 430 ? 19.329 -12.815 -37.671 1.00 68.94 430 ARG A O 1
ATOM 3525 N N . PHE A 1 431 ? 18.213 -12.949 -39.631 1.00 71.19 431 PHE A N 1
ATOM 3526 C CA . PHE A 1 431 ? 18.898 -14.140 -40.116 1.00 71.19 431 PHE A CA 1
ATOM 3527 C C . PHE A 1 431 ? 20.413 -13.906 -40.242 1.00 71.19 431 PHE A C 1
ATOM 3529 O O . PHE A 1 431 ? 21.203 -14.713 -39.750 1.00 71.19 431 PHE A O 1
ATOM 3536 N N . PHE A 1 432 ? 20.837 -12.756 -40.774 1.00 74.25 432 PHE A N 1
ATOM 3537 C CA . PHE A 1 432 ? 22.258 -12.403 -40.841 1.00 74.25 432 PHE A CA 1
ATOM 3538 C C . PHE A 1 432 ? 22.932 -12.208 -39.479 1.00 74.25 432 PHE A C 1
ATOM 3540 O O . PHE A 1 432 ? 24.140 -12.383 -39.383 1.00 74.25 432 PHE A O 1
ATOM 3547 N N . ARG A 1 433 ? 22.193 -11.880 -38.411 1.00 61.69 433 ARG A N 1
ATOM 3548 C CA . ARG A 1 433 ? 22.759 -11.803 -37.047 1.00 61.69 433 ARG A CA 1
ATOM 3549 C C . ARG A 1 433 ? 22.994 -13.167 -36.403 1.00 61.69 433 ARG A C 1
ATOM 3551 O O . ARG A 1 433 ? 23.700 -13.235 -35.400 1.00 61.69 433 ARG A O 1
ATOM 3558 N N . THR A 1 434 ? 22.339 -14.207 -36.910 1.00 53.62 434 THR A N 1
ATOM 3559 C CA . THR A 1 434 ? 22.495 -15.593 -36.444 1.00 53.62 434 THR A CA 1
ATOM 3560 C C . THR A 1 434 ? 23.529 -16.393 -37.240 1.00 53.62 434 THR A C 1
ATOM 3562 O O . THR A 1 434 ? 23.804 -17.531 -36.865 1.00 53.62 434 THR A O 1
ATOM 3565 N N . LEU A 1 435 ? 24.090 -15.804 -38.303 1.00 45.91 435 LEU A N 1
ATOM 3566 C CA . LEU A 1 435 ? 25.267 -16.280 -39.040 1.00 45.91 435 LEU A CA 1
ATOM 3567 C C . LEU A 1 435 ? 26.556 -15.803 -38.362 1.00 45.91 435 LEU A C 1
ATOM 3569 O O . LEU A 1 435 ? 27.529 -16.588 -38.370 1.00 45.91 435 LEU A O 1
#

Sequence (435 aa):
MNFRQGDIITRNTGDKQTVWVSQRLVIDVCGISEKHLRTVCRNRYKESVQKCYHHHNILPDTGKSWRWAKMDAGFYYDLARISNKAPQNYRGYFGDSSALVKSYEDFINNTQISDFEDMFKRHLNRVFRTYLEFYNDANEVQRPALAKACAVIDFILEHKDNYPGTKSKIYKDLEPVLKKLDLQYIPHNHLRLKEKIDELFATESLSIPDIIKLPRTGNTNSMVFDDPELVSWAIQLRNMTKNYSNDYIIRKITDMCELVGKRTPSRRWYGQNIFEQNGTKFLTAKRYGSSRKSHIHKSYIPFQNALYAGDCWEMDATRVNIVSHEVEVVNEETGKKTKADKFLMVVAIRDVHSGDILGYSFSHSENHLVYADAMKMAVQKTGYLPYEIVTDRFPGHNTPQMEDLFARMEALGVHIEFAHDANRKAGVERFFRTL

Secondary structure (DSSP, 8-state):
----TTSEEEEEETTEEEEEEEHHHHHHHH---HHHIIIIIHHHHHHHS-GGGTTSSB----SSS--EEEETTEEEEEGGGS---TTT-GGGGG--HHHHHHHHHHHHHHHHHHHHHHHHHHHHHHHTTGGGGGGTTS-TTHHHHHHHHHHHHHHHHHHTTTSSS-TTHHHHHHHHHHHHHT-TTS--SHHHHHHHHHHHHH-TT--HHHHS--TTTT-GGG-----HHHHHHHHHHHHSSS---HHHHHHHHHHHHHHHTPPPPPHHHHIIIIITSHHHHHHHHTTS-TTHHHHTT----PPPPPSSTTSEEEEEEEE-SSPPEEEEEE-TTT--EEEEEE--EEEEEEETTT--EEEEEEESS--HHHHHHHHHHHHHHHSS--SEEEE---TTTTSHHHHHHHHHHHHTT-EEEE--SGGGGHHHHHHHH--

Mean predicted aligned error: 19.47 Å

Radius of gyration: 48.27 Å; Cα contacts (8 Å, |Δi|>4): 517; chains: 1; bounding box: 99×55×128 Å